Protein AF-A0A1D8GLX2-F1 (afdb_monomer)

Organism: NCBI:txid1424294

Solvent-accessible surface area (backbone atoms only — not comparable to full-atom values): 36152 Å² total; per-residue (Å²): 77,70,76,61,63,59,66,60,34,51,54,48,47,64,74,71,54,60,64,90,51,41,77,83,36,45,69,62,50,46,49,56,52,51,51,40,41,72,77,47,40,68,64,35,51,53,42,45,40,59,57,49,56,69,79,62,51,55,70,68,56,55,54,52,46,58,68,67,55,72,85,54,58,70,69,62,43,50,51,53,46,44,52,52,52,50,51,52,51,41,50,55,52,42,52,50,36,53,52,50,51,54,49,53,54,63,71,45,71,79,73,60,36,43,48,43,51,58,38,44,53,45,47,31,55,50,37,26,73,75,70,49,22,56,52,93,94,43,81,50,94,42,71,60,60,37,51,53,54,50,51,47,51,63,69,20,43,40,51,52,49,37,47,36,49,77,68,63,45,46,73,78,90,61,87,52,37,69,86,54,71,76,44,56,61,48,53,52,40,32,37,52,40,41,52,44,50,50,53,50,55,27,38,36,45,38,35,28,41,71,44,72,80,88,79,39,36,39,48,40,62,57,38,91,60,49,66,52,30,54,49,45,40,49,53,52,52,52,49,43,71,74,63,68,68,50,75,67,57,51,52,50,51,28,38,75,52,58,25,39,47,73,40,75,97,74,74,41,81,48,75,39,74,92,27,46,43,50,35,55,28,50,54,54,53,52,58,34,43,64,57,44,28,47,46,56,54,59,52,78,37,38,29,40,53,95,93,40,80,45,35,47,44,56,58,49,49,54,54,38,30,50,48,20,45,36,50,47,56,57,71,65,55,62,89,68,43,88,83,41,78,58,47,84,43,48,78,33,44,69,74,54,44,38,50,77,47,70,44,84,64,72,84,57,54,68,55,57,60,71,36,34,38,37,61,82,80,39,51,92,47,33,78,51,48,76,48,20,58,30,39,29,51,89,71,39,34,42,45,45,50,62,59,45,67,68,44,57,65,46,52,30,52,48,50,39,56,71,72,74,40,48,65,56,60,64,93,94,55,48,54,54,55,43,29,44,52,44,53,51,53,50,36,55,75,66,75,37,59,63,34,56,41,75,63,33,80,90,77,70,41,70,62,38,69,34,35,36,56,37,86,66,29,38,39,36,38,42,74,47,70,69,79,76,60,89,46,70,66,50,43,48,50,42,40,26,58,54,47,47,49,44,52,52,54,49,52,54,52,50,49,39,59,74,73,30,70,71,59,29,50,54,50,27,67,67,48,72,50,88,56,93,91,40,49,79,46,56,34,39,37,27,56,50,57,88,54,38,41,46,63,87,49,72,36,92,86,77,82,44,48,37,23,29,42,17,52,67,61,52,49,48,29,65,75,68,33,32,42,81,22,36,37,50,38,81,90,74,66,20,35,42,80,47,77,44,78,36,89,51,39,66,46,48,51,52,41,46,72,40,45,43,68,30,48,71,42,73,78,80,87,45,73,48,76,45,98,86,38,40,30,37,70,56,82,74,80,84,42,71,52,78,79,63,75,78,78,70,78,77,73,80,134

Sequence (653 aa):
MIAIEQELVKKFLKKLGKPKDYEINKEKILEILTNGYKDEGLNFHEVFLRSRAVLNLDIDIIDDLFKNLTFINNDDKKRIFMDFEFIKHCRRRYELYQNIQRKIIKNSRGKLYAEDLLLFFEFLNENFRRNGELFLNMPVTSWETGSSQKDHICDSFDVVIKMICELNIPFSQNVASRINKSCNEMYGVSGHQKSIAQFLDAMLVRLNVPTFNGKIWIIYHGLEYWTDLERYRDLNYNYQLQFDIGSHEAVQLMKNVELLEIYGDNEIAKFDFSKIYYYSAKETFYQSYKHLYPVYRDTDTAFQYNGKEYLINDLITIYEKLYAFTEKERGRNDEKDFTNNHSLIKQYGKKQLLRVIGINNNEMLPLLDLLSYDFDINRDKYYLIHCKPLLKKGPIFYIIPSHIQYLSREKVVDKILSNEVTVIFKENEKKGLVFEDSIEGFFRNQNTKFGRVQRNRKQNIPEIDGVFCLDDYVFLFEAKATIKPDSVVESYNYLRDTMLSAQSQLNERINIILNDEERRKYIEDVLKFEIKSKKIAAFILVNHHFFNGYKELKNEHFGVHYPIVDFLTLKNVIINKRALCWNYNALKECYYKTDLPINNGEDLWNYLLNQVECLKSTENPVFQILEDGIAFRIVKPFSFCRIHRDDEEGFSY

Nearest PDB structures (foldseek):
  7y65-assembly1_D  TM=2.195E-01  e=8.779E+00  Homo sapiens
  7xjl-assembly1_F  TM=1.763E-01  e=7.060E+00  Homo sapiens
  7v2c-assembly1_r  TM=1.408E-01  e=5.435E+00  Sus scrofa

Secondary structure (DSSP, 8-state):
-----HHHHHHHHHHH--GGGTTTTHHHHHHHHHHHHHHHHHHHHHHHHHTTGGGGS-HHHHHHHHHH--SS-HHHHHHHHHHHHHHHHHHHHHHHHHHHHHHHHHHTTT---HHHHHHHHHHHHHHHHHHS-SSTT---SSHHHHHHHHHHHHHTHHHHHHHHHHTTPPP--S---S--THHHHHHHHHHHHHHHHHHHHHHHTTSEEEEE-SS-EEEEESSTTHHHHHHHHHHHHHHHHHH-S-HHHHHHHHHHTTSEEEETTTTEEEE-GGGHHHHHHHHHHHHHHHTTHHHH-STT-EEEETTEEEEHHHHHHHHHHHHHHHHHHHHH--SSSTTTT--SSEEEEHHHHHHHTT---GGGTTHHHHTEEETTT-TT-GGGGGG-SEEEETTEEEE-HHHHHHS-HHHHHHHHHHHTSEEE-STT--HHHHHHHHHHHHHHHTT--EEEE--BTTTTBPPEEEEEEETTEEEEEEEE--PPP-SHHHHHHIIIIIIHHHHHHHHHHHHHHHH-HHHHHHHHHHHTS--TTSEEEEEEEESSSTTTT---SB-TTTSSB--EEEHHHHHHHHHHTEEEEEEEETTTTEEEEEEEE--SHHHHHHHHHTGGGGB---PPPEEEE-TTSEEEEE-PPP-BPP--GGGS-----

Structure (mmCIF, N/CA/C/O backbone):
data_AF-A0A1D8GLX2-F1
#
_entry.id   AF-A0A1D8GLX2-F1
#
loop_
_atom_site.group_PDB
_atom_site.id
_atom_site.type_symbol
_atom_site.label_atom_id
_atom_site.label_alt_id
_atom_site.label_comp_id
_atom_site.label_asym_id
_atom_site.label_entity_id
_atom_site.label_seq_id
_atom_site.pdbx_PDB_ins_code
_atom_site.Cartn_x
_atom_site.Cartn_y
_atom_site.Cartn_z
_atom_site.occupancy
_atom_site.B_iso_or_equiv
_atom_site.auth_seq_id
_atom_site.auth_comp_id
_atom_site.auth_asym_id
_atom_site.auth_atom_id
_atom_site.pdbx_PDB_model_num
ATOM 1 N N . MET A 1 1 ? 7.455 2.254 12.771 1.00 62.50 1 MET A N 1
ATOM 2 C CA . MET A 1 1 ? 6.963 3.533 12.226 1.00 62.50 1 MET A CA 1
ATOM 3 C C . MET A 1 1 ? 6.135 4.174 13.313 1.00 62.50 1 MET A C 1
ATOM 5 O O . MET A 1 1 ? 5.193 3.546 13.753 1.00 62.50 1 MET A O 1
ATOM 9 N N . ILE A 1 2 ? 6.503 5.352 13.799 1.00 70.56 2 ILE A N 1
ATOM 10 C CA . ILE A 1 2 ? 5.725 6.050 14.836 1.00 70.56 2 ILE A CA 1
ATOM 11 C C . ILE A 1 2 ? 5.013 7.210 14.145 1.00 70.56 2 ILE A C 1
ATOM 13 O O . ILE A 1 2 ? 5.587 7.806 13.238 1.00 70.56 2 ILE A O 1
ATOM 17 N N . ALA A 1 3 ? 3.789 7.556 14.522 1.00 72.31 3 ALA A N 1
ATOM 18 C CA . ALA A 1 3 ? 3.111 8.709 13.934 1.00 72.31 3 ALA A CA 1
ATOM 19 C C . ALA A 1 3 ? 3.670 10.028 14.524 1.00 72.31 3 ALA A C 1
ATOM 21 O O . ALA A 1 3 ? 3.926 10.101 15.720 1.00 72.31 3 ALA A O 1
ATOM 22 N N . ILE A 1 4 ? 3.911 11.055 13.697 1.00 77.50 4 ILE A N 1
ATOM 23 C CA . ILE A 1 4 ? 4.276 12.422 14.143 1.00 77.50 4 ILE A CA 1
ATOM 24 C C . ILE A 1 4 ? 3.400 13.418 13.422 1.00 77.50 4 ILE A C 1
ATOM 26 O O . ILE A 1 4 ? 3.308 13.336 12.206 1.00 77.50 4 ILE A O 1
ATOM 30 N N . GLU A 1 5 ? 2.856 14.395 14.140 1.00 78.31 5 GLU A N 1
ATOM 31 C CA . GLU A 1 5 ? 1.962 15.418 13.603 1.00 78.31 5 GLU A CA 1
ATOM 32 C C . GLU A 1 5 ? 2.513 16.149 12.366 1.00 78.31 5 GLU A C 1
ATOM 34 O O . GLU A 1 5 ? 3.641 16.652 12.333 1.00 78.31 5 GLU A O 1
ATOM 39 N N . GLN A 1 6 ? 1.667 16.279 11.342 1.00 79.38 6 GLN A N 1
ATOM 40 C CA . GLN A 1 6 ? 2.021 16.938 10.084 1.00 79.38 6 GLN A CA 1
ATOM 41 C C . GLN A 1 6 ? 2.358 18.424 10.261 1.00 79.38 6 GLN A C 1
ATOM 43 O O . GLN A 1 6 ? 3.230 18.953 9.567 1.00 79.38 6 GLN A O 1
ATOM 48 N N . GLU A 1 7 ? 1.692 19.103 11.192 1.00 84.56 7 GLU A N 1
ATOM 49 C CA . GLU A 1 7 ? 1.900 20.530 11.437 1.00 84.56 7 GLU A CA 1
ATOM 50 C C . GLU A 1 7 ? 3.301 20.835 11.978 1.00 84.56 7 GLU A C 1
ATOM 52 O O . GLU A 1 7 ? 3.880 21.858 11.609 1.00 84.56 7 GLU A O 1
ATOM 57 N N . LEU A 1 8 ? 3.900 19.933 12.763 1.00 86.56 8 LEU A N 1
ATOM 58 C CA . LEU A 1 8 ? 5.288 20.074 13.215 1.00 86.56 8 LEU A CA 1
ATOM 59 C C . LEU A 1 8 ? 6.258 20.040 12.028 1.00 86.56 8 LEU A C 1
ATOM 61 O O . LEU A 1 8 ? 7.091 20.935 11.874 1.00 86.56 8 LEU A O 1
ATOM 65 N N . VAL A 1 9 ? 6.082 19.071 11.125 1.00 87.19 9 VAL A N 1
ATOM 66 C CA . VAL A 1 9 ? 6.903 18.941 9.910 1.00 87.19 9 VAL A CA 1
ATOM 67 C C . VAL A 1 9 ? 6.731 20.153 8.986 1.00 87.19 9 VAL A C 1
ATOM 69 O O . VAL A 1 9 ? 7.720 20.696 8.491 1.00 87.19 9 VAL A O 1
ATOM 72 N N . LYS A 1 10 ? 5.497 20.633 8.776 1.00 88.25 10 LYS A N 1
ATOM 73 C CA . LYS A 1 10 ? 5.230 21.829 7.955 1.00 88.25 10 LYS A CA 1
ATOM 74 C C . LYS A 1 10 ? 5.864 23.087 8.549 1.00 88.25 10 LYS A C 1
ATOM 76 O O . LYS A 1 10 ? 6.494 23.852 7.818 1.00 88.25 10 LYS A O 1
ATOM 81 N N . LYS A 1 11 ? 5.717 23.306 9.863 1.00 90.25 11 LYS A N 1
ATOM 82 C CA . LYS A 1 11 ? 6.338 24.438 10.572 1.00 90.25 11 LYS A CA 1
ATOM 83 C C . LYS A 1 11 ? 7.856 24.402 10.428 1.00 90.25 11 LYS A C 1
ATOM 85 O O . LYS A 1 11 ? 8.454 25.436 10.135 1.00 90.25 11 LYS A O 1
ATOM 90 N N . PHE A 1 12 ? 8.459 23.224 10.574 1.00 92.56 12 PHE A N 1
ATOM 91 C CA . PHE A 1 12 ? 9.890 23.028 10.375 1.00 92.56 12 PHE A CA 1
ATOM 92 C C . PHE A 1 12 ? 10.334 23.372 8.943 1.00 92.56 12 PHE A C 1
ATOM 94 O O . PHE A 1 12 ? 11.191 24.235 8.763 1.00 92.56 12 PHE A O 1
ATOM 101 N N . LEU A 1 13 ? 9.709 22.783 7.918 1.00 90.62 13 LEU A N 1
ATOM 102 C CA . LEU A 1 13 ? 10.066 23.042 6.516 1.00 90.62 13 LEU A CA 1
ATOM 103 C C . LEU A 1 13 ? 9.891 24.517 6.130 1.00 90.62 13 LEU A C 1
ATOM 105 O O . LEU A 1 13 ? 10.702 25.066 5.384 1.00 90.62 13 LEU A O 1
ATOM 109 N N . LYS A 1 14 ? 8.870 25.191 6.675 1.00 91.12 14 LYS A N 1
ATOM 110 C CA . LYS A 1 14 ? 8.667 26.632 6.475 1.00 91.12 14 LYS A CA 1
ATOM 111 C C . LYS A 1 14 ? 9.809 27.464 7.066 1.00 91.12 14 LYS A C 1
ATOM 113 O O . LYS A 1 14 ? 10.210 28.441 6.440 1.00 91.12 14 LYS A O 1
ATOM 118 N N . LYS A 1 15 ? 10.323 27.092 8.245 1.00 89.75 15 LYS A N 1
ATOM 119 C CA . LYS A 1 15 ? 11.496 27.741 8.858 1.00 89.75 15 LYS A CA 1
ATOM 120 C C . LYS A 1 15 ? 12.766 27.486 8.041 1.00 89.75 15 LYS A C 1
ATOM 122 O O . LYS A 1 15 ? 13.551 28.409 7.854 1.00 89.75 15 LYS A O 1
ATOM 127 N N . LEU A 1 16 ? 12.945 26.258 7.549 1.00 89.38 16 LEU A N 1
ATOM 128 C CA . LEU A 1 16 ? 14.146 25.840 6.824 1.00 89.38 16 LEU A CA 1
ATOM 129 C C . LEU A 1 16 ? 14.248 26.451 5.413 1.00 89.38 16 LEU A C 1
ATOM 131 O O . LEU A 1 16 ? 15.343 26.746 4.948 1.00 89.38 16 LEU A O 1
ATOM 135 N N . GLY A 1 17 ? 13.120 26.678 4.734 1.00 87.62 17 GLY A N 1
ATOM 136 C CA . GLY A 1 17 ? 13.087 27.248 3.382 1.00 87.62 17 GLY A CA 1
ATOM 137 C C . GLY A 1 17 ? 13.168 26.199 2.265 1.00 87.62 17 GLY A C 1
ATOM 138 O O . GLY A 1 17 ? 12.973 25.002 2.496 1.00 87.62 17 GLY A O 1
ATOM 139 N N . LYS A 1 18 ? 13.403 26.645 1.021 1.00 86.75 18 LYS A N 1
ATOM 140 C CA . LYS A 1 18 ? 13.386 25.765 -0.162 1.00 86.75 18 LYS A CA 1
ATOM 141 C C . LYS A 1 18 ? 14.725 25.028 -0.327 1.00 86.75 18 LYS A C 1
ATOM 143 O O . LYS A 1 18 ? 15.760 25.670 -0.193 1.00 86.75 18 LYS A O 1
ATOM 148 N N . PRO A 1 19 ? 14.718 23.745 -0.743 1.00 83.81 19 PRO A N 1
ATOM 149 C CA . PRO A 1 19 ? 15.933 22.940 -0.919 1.00 83.81 19 PRO A CA 1
ATOM 150 C C . PRO A 1 19 ? 17.053 23.589 -1.738 1.00 83.81 19 PRO A C 1
ATOM 152 O O . PRO A 1 19 ? 18.211 23.555 -1.349 1.00 83.81 19 PRO A O 1
ATOM 155 N N . LYS A 1 20 ? 16.700 24.252 -2.842 1.00 82.81 20 LYS A N 1
ATOM 156 C CA . LYS A 1 20 ? 17.652 24.951 -3.721 1.00 82.81 20 LYS A CA 1
ATOM 157 C C . LYS A 1 20 ? 18.435 26.087 -3.044 1.00 82.81 20 LYS A C 1
ATOM 159 O O . LYS A 1 20 ? 19.448 26.519 -3.574 1.00 82.81 20 LYS A O 1
ATOM 164 N N . ASP A 1 21 ? 17.944 26.591 -1.912 1.00 81.94 21 ASP A N 1
ATOM 165 C CA . ASP A 1 21 ? 18.551 27.705 -1.188 1.00 81.94 21 ASP A CA 1
ATOM 166 C C . ASP A 1 21 ? 19.472 27.206 -0.053 1.00 81.94 21 ASP A C 1
ATOM 168 O O . ASP A 1 21 ? 20.077 28.031 0.634 1.00 81.94 21 ASP A O 1
ATOM 172 N N . TYR A 1 22 ? 19.571 25.883 0.169 1.00 82.25 22 TYR A N 1
ATOM 173 C CA . TYR A 1 22 ? 20.316 25.302 1.294 1.00 82.25 22 TYR A CA 1
ATOM 174 C C . TYR A 1 22 ? 21.829 25.477 1.150 1.00 82.25 22 TYR A C 1
ATOM 176 O O . TYR A 1 22 ? 22.483 25.865 2.114 1.00 82.25 22 TYR A O 1
ATOM 184 N N . GLU A 1 23 ? 22.364 25.260 -0.052 1.00 72.44 23 GLU A N 1
ATOM 185 C CA . GLU A 1 23 ? 23.794 25.418 -0.352 1.00 72.44 23 GLU A CA 1
ATOM 186 C C . GLU A 1 23 ? 24.222 26.893 -0.261 1.00 72.44 23 GLU A C 1
ATOM 188 O O . GLU A 1 23 ? 25.216 27.233 0.377 1.00 72.44 23 GLU A O 1
ATOM 193 N N . ILE A 1 24 ? 23.396 27.795 -0.803 1.00 79.06 24 ILE A N 1
ATOM 194 C CA . ILE A 1 24 ? 23.641 29.247 -0.808 1.00 79.06 24 ILE A CA 1
ATOM 195 C C . ILE A 1 24 ? 23.639 29.822 0.618 1.00 79.06 24 ILE A C 1
ATOM 197 O O . ILE A 1 24 ? 24.358 30.775 0.905 1.00 79.06 24 ILE A O 1
ATOM 201 N N . ASN A 1 25 ? 22.841 29.249 1.524 1.00 85.44 25 ASN A N 1
ATOM 202 C CA . ASN A 1 25 ? 22.662 29.743 2.891 1.00 85.44 25 ASN A CA 1
ATOM 203 C C . ASN A 1 25 ? 23.175 28.754 3.948 1.00 85.44 25 ASN A C 1
ATOM 205 O O . ASN A 1 25 ? 22.566 28.638 5.016 1.00 85.44 25 ASN A O 1
ATOM 209 N N . LYS A 1 26 ? 24.278 28.043 3.667 1.00 87.12 26 LYS A N 1
ATOM 210 C CA . LYS A 1 26 ? 24.817 26.972 4.525 1.00 87.12 26 LYS A CA 1
ATOM 211 C C . LYS A 1 26 ? 24.862 27.345 6.014 1.00 87.12 26 LYS A C 1
ATOM 213 O O . LYS A 1 26 ? 24.344 26.592 6.835 1.00 87.12 26 LYS A O 1
ATOM 218 N N . GLU A 1 27 ? 25.429 28.500 6.367 1.00 89.56 27 GLU A N 1
ATOM 219 C CA . GLU A 1 27 ? 25.569 28.940 7.769 1.00 89.56 27 GLU A CA 1
ATOM 220 C C . GLU A 1 27 ? 24.215 29.107 8.469 1.00 89.56 27 GLU A C 1
ATOM 222 O O . GLU A 1 27 ? 24.002 28.576 9.558 1.00 89.56 27 GLU A O 1
ATOM 227 N N . LYS A 1 28 ? 23.262 29.768 7.805 1.00 90.56 28 LYS A N 1
ATOM 228 C CA . LYS A 1 28 ? 21.904 29.969 8.323 1.00 90.56 28 LYS A CA 1
ATOM 229 C C . LYS A 1 28 ? 21.163 28.644 8.504 1.00 90.56 28 LYS A C 1
ATOM 231 O O . LYS A 1 28 ? 20.449 28.463 9.486 1.00 90.56 28 LYS A O 1
ATOM 236 N N . ILE A 1 29 ? 21.309 27.715 7.558 1.00 92.88 29 ILE A N 1
ATOM 237 C CA . ILE A 1 29 ? 20.715 26.376 7.666 1.00 92.88 29 ILE A CA 1
ATOM 238 C C . ILE A 1 29 ? 21.309 25.629 8.861 1.00 92.88 29 ILE A C 1
ATOM 240 O O . ILE A 1 29 ? 20.561 25.068 9.662 1.00 92.88 29 ILE A O 1
ATOM 244 N N . LEU A 1 30 ? 22.633 25.666 9.018 1.00 93.50 30 LEU A N 1
ATOM 245 C CA . LEU A 1 30 ? 23.333 25.033 10.132 1.00 93.50 30 LEU A CA 1
ATOM 246 C C . LEU A 1 30 ? 22.872 25.591 11.485 1.00 93.50 30 LEU A C 1
ATOM 248 O O . LEU A 1 30 ? 22.636 24.819 12.415 1.00 93.50 30 LEU A O 1
ATOM 252 N N . GLU A 1 31 ? 22.691 26.909 11.580 1.00 93.94 31 GLU A N 1
ATOM 253 C CA . GLU A 1 31 ? 22.167 27.587 12.767 1.00 93.94 31 GLU A CA 1
ATOM 254 C C . GLU A 1 31 ? 20.739 27.125 13.099 1.00 93.94 31 GLU A C 1
ATOM 256 O O . GLU A 1 31 ? 20.475 26.711 14.229 1.00 93.94 31 GLU A O 1
ATOM 261 N N . ILE A 1 32 ? 19.829 27.120 12.114 1.00 94.12 32 ILE A N 1
ATOM 262 C CA . ILE A 1 32 ? 18.439 26.664 12.293 1.00 94.12 32 ILE A CA 1
ATOM 263 C C . ILE A 1 32 ? 18.399 25.226 12.817 1.00 94.12 32 ILE A C 1
ATOM 265 O O . ILE A 1 32 ? 17.658 24.930 13.755 1.00 94.12 32 ILE A O 1
ATOM 269 N N . LEU A 1 33 ? 19.185 24.330 12.212 1.00 95.69 33 LEU A N 1
ATOM 270 C CA . LEU A 1 33 ? 19.219 22.923 12.599 1.00 95.69 33 LEU A CA 1
ATOM 271 C C . LEU A 1 33 ? 19.815 22.751 14.001 1.00 95.69 33 LEU A C 1
ATOM 273 O O . LEU A 1 33 ? 19.214 22.074 14.830 1.00 95.69 33 LEU A O 1
ATOM 277 N N . THR A 1 34 ? 20.949 23.395 14.291 1.00 95.69 34 THR A N 1
ATOM 278 C CA . THR A 1 34 ? 21.621 23.307 15.600 1.00 95.69 34 THR A CA 1
ATOM 279 C C . THR A 1 34 ? 20.717 23.813 16.724 1.00 95.69 34 THR A C 1
ATOM 281 O O . THR A 1 34 ? 20.600 23.150 17.754 1.00 95.69 34 THR A O 1
ATOM 284 N N . ASN A 1 35 ? 20.023 24.937 16.512 1.00 95.00 35 ASN A N 1
ATOM 285 C CA . ASN A 1 35 ? 19.063 25.474 17.477 1.00 95.00 35 ASN A CA 1
ATOM 286 C C . ASN A 1 35 ? 17.882 24.517 17.696 1.00 95.00 35 ASN A C 1
ATOM 288 O O . ASN A 1 35 ? 17.516 24.269 18.838 1.00 95.00 35 ASN A O 1
ATOM 292 N N . GLY A 1 36 ? 17.354 23.893 16.637 1.00 94.50 36 GLY A N 1
ATOM 293 C CA . GLY A 1 36 ? 16.301 22.880 16.773 1.00 94.50 36 GLY A CA 1
ATOM 294 C C . GLY A 1 36 ? 16.708 21.706 17.670 1.00 94.50 36 GLY A C 1
ATOM 295 O O . GLY A 1 36 ? 15.961 21.320 18.567 1.00 94.50 36 GLY A O 1
ATOM 296 N N . TYR A 1 37 ? 17.925 21.177 17.503 1.00 95.81 37 TYR A N 1
ATOM 297 C CA . TYR A 1 37 ? 18.441 20.142 18.406 1.00 95.81 37 TYR A CA 1
ATOM 298 C C . TYR A 1 37 ? 18.655 20.648 19.832 1.00 95.81 37 TYR A C 1
ATOM 300 O O . TYR A 1 37 ? 18.460 19.886 20.776 1.00 95.81 37 TYR A O 1
ATOM 308 N N . LYS A 1 38 ? 19.089 21.900 20.001 1.00 94.31 38 LYS A N 1
ATOM 309 C CA . LYS A 1 38 ? 19.319 22.498 21.320 1.00 94.31 38 LYS A CA 1
ATOM 310 C C . LYS A 1 38 ? 18.022 22.643 22.111 1.00 94.31 38 LYS A C 1
ATOM 312 O O . LYS A 1 38 ? 18.025 22.392 23.312 1.00 94.31 38 LYS A O 1
ATOM 317 N N . ASP A 1 39 ? 16.942 23.010 21.431 1.00 93.25 39 ASP A N 1
ATOM 318 C CA . ASP A 1 39 ? 15.653 23.292 22.058 1.00 93.25 39 ASP A CA 1
ATOM 319 C C . ASP A 1 39 ? 14.833 22.013 22.308 1.00 93.25 39 ASP A C 1
ATOM 321 O O . ASP A 1 39 ? 14.176 21.885 23.338 1.00 93.25 39 ASP A O 1
ATOM 325 N N . GLU A 1 40 ? 14.871 21.054 21.377 1.00 92.31 40 GLU A N 1
ATOM 326 C CA . GLU A 1 40 ? 13.930 19.923 21.339 1.00 92.31 40 GLU A CA 1
ATOM 327 C C . GLU A 1 40 ? 14.612 18.535 21.301 1.00 92.31 40 GLU A C 1
ATOM 329 O O . GLU A 1 40 ? 13.936 17.504 21.369 1.00 92.31 40 GLU A O 1
ATOM 334 N N . GLY A 1 41 ? 15.944 18.467 21.193 1.00 91.88 41 GLY A N 1
ATOM 335 C CA . GLY A 1 41 ? 16.712 17.219 21.260 1.00 91.88 41 GLY A CA 1
ATOM 336 C C . GLY A 1 41 ? 16.280 16.161 20.235 1.00 91.88 41 GLY A C 1
ATOM 337 O O . GLY A 1 41 ? 16.168 16.430 19.035 1.00 91.88 41 GLY A O 1
ATOM 338 N N . LEU A 1 42 ? 16.037 14.931 20.703 1.00 91.12 42 LEU A N 1
ATOM 339 C CA . LEU A 1 42 ? 15.595 13.826 19.843 1.00 91.12 42 LEU A CA 1
ATOM 340 C C . LEU A 1 42 ? 14.227 14.061 19.195 1.00 91.12 42 LEU A C 1
ATOM 342 O O . LEU A 1 42 ? 14.004 13.565 18.093 1.00 91.12 42 LEU A O 1
ATOM 346 N N . ASN A 1 43 ? 13.325 14.828 19.812 1.00 91.00 43 ASN A N 1
ATOM 347 C CA . ASN A 1 43 ? 12.031 15.120 19.189 1.00 91.00 43 ASN A CA 1
ATOM 348 C C . ASN A 1 43 ? 12.227 15.910 17.890 1.00 91.00 43 ASN A C 1
ATOM 350 O O . ASN A 1 43 ? 11.624 15.582 16.865 1.00 91.00 43 ASN A O 1
ATOM 354 N N . PHE A 1 44 ? 13.151 16.876 17.891 1.00 94.31 44 PHE A N 1
ATOM 355 C CA . PHE A 1 44 ? 13.535 17.574 16.669 1.00 94.31 44 PHE A CA 1
ATOM 356 C C . PHE A 1 44 ? 14.224 16.657 15.666 1.00 94.31 44 PHE A C 1
ATOM 358 O O . PHE A 1 44 ? 13.923 16.742 14.477 1.00 94.31 44 PHE A O 1
ATOM 365 N N . HIS A 1 45 ? 15.102 15.754 16.117 1.00 94.81 45 HIS A N 1
ATOM 366 C CA . HIS A 1 45 ? 15.734 14.774 15.231 1.00 94.81 45 HIS A CA 1
ATOM 367 C C . HIS A 1 45 ? 14.693 13.980 14.428 1.00 94.81 45 HIS A C 1
ATOM 369 O O . HIS A 1 45 ? 14.809 13.838 13.212 1.00 94.81 45 HIS A O 1
ATOM 375 N N . GLU A 1 46 ? 13.631 13.523 15.092 1.00 91.44 46 GLU A N 1
ATOM 376 C CA . GLU A 1 46 ? 12.537 12.792 14.455 1.00 91.44 46 GLU A CA 1
ATOM 377 C C . GLU A 1 46 ? 11.779 13.645 13.429 1.00 91.44 46 GLU A C 1
ATOM 379 O O . GLU A 1 46 ? 11.516 13.184 12.316 1.00 91.44 46 GLU A O 1
ATOM 384 N N . VAL A 1 47 ? 11.463 14.901 13.760 1.00 93.00 47 VAL A N 1
ATOM 385 C CA . VAL A 1 47 ? 10.837 15.844 12.817 1.00 93.00 47 VAL A CA 1
ATOM 386 C C . VAL A 1 47 ? 11.756 16.102 11.621 1.00 93.00 47 VAL A C 1
ATOM 388 O O . VAL A 1 47 ? 11.302 16.086 10.473 1.00 93.00 47 VAL A O 1
ATOM 391 N N . PHE A 1 48 ? 13.052 16.287 11.866 1.00 94.75 48 PHE A N 1
ATOM 392 C CA . PHE A 1 48 ? 14.053 16.546 10.841 1.00 94.75 48 PHE A CA 1
ATOM 393 C C . PHE A 1 48 ? 14.186 15.376 9.862 1.00 94.75 48 PHE A C 1
ATOM 395 O O . PHE A 1 48 ? 14.081 15.594 8.652 1.00 94.75 48 PHE A O 1
ATOM 402 N N . LEU A 1 49 ? 14.326 14.138 10.345 1.00 93.19 49 LEU A N 1
ATOM 403 C CA . LEU A 1 49 ? 14.372 12.954 9.480 1.00 93.19 49 LEU A CA 1
ATOM 404 C C . LEU A 1 49 ? 13.086 12.817 8.653 1.00 93.19 49 LEU A C 1
ATOM 406 O O . LEU A 1 49 ? 13.133 12.694 7.427 1.00 93.19 49 LEU A O 1
ATOM 410 N N . ARG A 1 50 ? 11.921 12.940 9.293 1.00 90.06 50 ARG A N 1
ATOM 411 C CA . ARG A 1 50 ? 10.616 12.732 8.642 1.00 90.06 50 ARG A CA 1
ATOM 412 C C . ARG A 1 50 ? 10.218 13.837 7.678 1.00 90.06 50 ARG A C 1
ATOM 414 O O . ARG A 1 50 ? 9.406 13.611 6.783 1.00 90.06 50 ARG A O 1
ATOM 421 N N . SER A 1 51 ? 10.799 15.023 7.831 1.00 90.12 51 SER A N 1
ATOM 422 C CA . SER A 1 51 ? 10.692 16.097 6.845 1.00 90.12 51 SER A CA 1
ATOM 423 C C . SER A 1 51 ? 11.413 15.774 5.533 1.00 90.12 51 SER A C 1
ATOM 425 O O . SER A 1 51 ? 11.172 16.437 4.526 1.00 90.12 51 SER A O 1
ATOM 427 N N . ARG A 1 52 ? 12.316 14.779 5.549 1.00 91.88 52 ARG A N 1
ATOM 428 C CA . ARG A 1 52 ? 13.228 14.414 4.455 1.00 91.88 52 ARG A CA 1
ATOM 429 C C . ARG A 1 52 ? 14.183 15.537 4.040 1.00 91.88 52 ARG A C 1
ATOM 431 O O . ARG A 1 52 ? 14.887 15.390 3.043 1.00 91.88 52 ARG A O 1
ATOM 438 N N . ALA A 1 53 ? 14.256 16.637 4.795 1.00 92.06 53 ALA A N 1
ATOM 439 C CA . ALA A 1 53 ? 15.136 17.761 4.490 1.00 92.06 53 ALA A CA 1
ATOM 440 C C . ALA A 1 53 ? 16.608 17.333 4.404 1.00 92.06 53 ALA A C 1
ATOM 442 O O . ALA A 1 53 ? 17.321 17.795 3.518 1.00 92.06 53 ALA A O 1
ATOM 443 N N . VAL A 1 54 ? 17.020 16.378 5.246 1.00 92.81 54 VAL A N 1
ATOM 444 C CA . VAL A 1 54 ? 18.371 15.793 5.265 1.00 92.81 54 VAL A CA 1
ATOM 445 C C . VAL A 1 54 ? 18.821 15.223 3.913 1.00 92.81 54 VAL A C 1
ATOM 447 O O . VAL A 1 54 ? 20.011 15.236 3.608 1.00 92.81 54 VAL A O 1
ATOM 450 N N . LEU A 1 55 ? 17.889 14.770 3.066 1.00 90.88 55 LEU A N 1
ATOM 451 C CA . LEU A 1 55 ? 18.212 14.241 1.736 1.00 90.88 55 LEU A CA 1
ATOM 452 C C . LEU A 1 55 ? 18.648 15.323 0.745 1.00 90.88 55 LEU A C 1
ATOM 454 O O . LEU A 1 55 ? 19.288 15.003 -0.250 1.00 90.88 55 LEU A O 1
ATOM 458 N N . ASN A 1 56 ? 18.303 16.582 1.019 1.00 90.19 56 ASN A N 1
ATOM 459 C CA . ASN A 1 56 ? 18.634 17.729 0.178 1.00 90.19 56 ASN A CA 1
ATOM 460 C C . ASN A 1 56 ? 19.811 18.552 0.723 1.00 90.19 56 ASN A C 1
ATOM 462 O O . ASN A 1 56 ? 20.129 19.590 0.156 1.00 90.19 56 ASN A O 1
ATOM 466 N N . LEU A 1 57 ? 20.411 18.145 1.845 1.00 91.31 57 LEU A N 1
ATOM 467 C CA . LEU A 1 57 ? 21.604 18.795 2.385 1.00 91.31 57 LEU A CA 1
ATOM 468 C C . LEU A 1 57 ? 22.858 18.187 1.765 1.00 91.31 57 LEU A C 1
ATOM 470 O O . LEU A 1 57 ? 22.886 16.990 1.485 1.00 91.31 57 LEU A O 1
ATOM 474 N N . ASP A 1 58 ? 23.924 18.962 1.620 1.00 88.81 58 ASP A N 1
ATOM 475 C CA . ASP A 1 58 ? 25.225 18.388 1.284 1.00 88.81 58 ASP A CA 1
ATOM 476 C C . ASP A 1 58 ? 25.786 17.578 2.453 1.00 88.81 58 ASP A C 1
ATOM 478 O O . ASP A 1 58 ? 25.488 17.845 3.622 1.00 88.81 58 ASP A O 1
ATOM 482 N N . ILE A 1 59 ? 26.615 16.581 2.134 1.00 90.00 59 ILE A N 1
ATOM 483 C CA . ILE A 1 59 ? 27.248 15.714 3.139 1.00 90.00 59 ILE A CA 1
ATOM 484 C C . ILE A 1 59 ? 28.041 16.550 4.154 1.00 90.00 59 ILE A C 1
ATOM 486 O O . ILE A 1 59 ? 27.937 16.303 5.353 1.00 90.00 59 ILE A O 1
ATOM 490 N N . ASP A 1 60 ? 28.728 17.598 3.696 1.00 90.62 60 ASP A N 1
ATOM 491 C CA . ASP A 1 60 ? 29.503 18.489 4.562 1.00 90.62 60 ASP A CA 1
ATOM 492 C C . ASP A 1 60 ? 28.623 19.241 5.573 1.00 90.62 60 ASP A C 1
ATOM 494 O O . ASP A 1 60 ? 29.039 19.471 6.705 1.00 90.62 60 ASP A O 1
ATOM 498 N N . ILE A 1 61 ? 27.384 19.598 5.204 1.00 91.88 61 ILE A N 1
ATOM 499 C CA . ILE A 1 61 ? 26.436 20.245 6.128 1.00 91.88 61 ILE A CA 1
ATOM 500 C C . ILE A 1 61 ? 26.009 19.263 7.222 1.00 91.88 61 ILE A C 1
ATOM 502 O O . ILE A 1 61 ? 25.875 19.654 8.379 1.00 91.88 61 ILE A O 1
ATOM 506 N N . ILE A 1 62 ? 25.810 17.988 6.876 1.00 93.56 62 ILE A N 1
ATOM 507 C CA . ILE A 1 62 ? 25.461 16.936 7.842 1.00 93.56 62 ILE A CA 1
ATOM 508 C C . ILE A 1 62 ? 26.622 16.709 8.822 1.00 93.56 62 ILE A C 1
ATOM 510 O O . ILE A 1 62 ? 26.396 16.610 10.030 1.00 93.56 62 ILE A O 1
ATOM 514 N N . ASP A 1 63 ? 27.856 16.676 8.317 1.00 93.75 63 ASP A N 1
ATOM 515 C CA . ASP A 1 63 ? 29.057 16.504 9.139 1.00 93.75 63 ASP A CA 1
ATOM 516 C C . ASP A 1 63 ? 29.273 17.688 10.088 1.00 93.75 63 ASP A C 1
ATOM 518 O O . ASP A 1 63 ? 29.544 17.493 11.276 1.00 93.75 63 ASP A O 1
ATOM 522 N N . ASP A 1 64 ? 29.111 18.917 9.595 1.00 94.00 64 ASP A N 1
ATOM 523 C CA . ASP A 1 64 ? 29.225 20.126 10.413 1.00 94.00 64 ASP A CA 1
ATOM 524 C C . ASP A 1 64 ? 28.096 20.221 11.447 1.00 94.00 64 ASP A C 1
ATOM 526 O O . ASP A 1 64 ? 28.342 20.582 12.600 1.00 94.00 64 ASP A O 1
ATOM 530 N N . LEU A 1 65 ? 26.874 19.819 11.081 1.00 94.81 65 LEU A N 1
ATOM 531 C CA . LEU A 1 65 ? 25.748 19.765 12.010 1.00 94.81 65 LEU A CA 1
ATOM 532 C C . LEU A 1 65 ? 26.078 18.828 13.166 1.00 94.81 65 LEU A C 1
ATOM 534 O O . LEU A 1 65 ? 25.965 19.232 14.317 1.00 94.81 65 LEU A O 1
ATOM 538 N N . PHE A 1 66 ? 26.535 17.608 12.872 1.00 94.06 66 PHE A N 1
ATOM 539 C CA . PHE A 1 66 ? 26.867 16.627 13.900 1.00 94.06 66 PHE A CA 1
ATOM 540 C C . PHE A 1 66 ? 27.970 17.111 14.854 1.00 94.06 66 PHE A C 1
ATOM 542 O O . PHE A 1 66 ? 27.852 16.932 16.071 1.00 94.06 66 PHE A O 1
ATOM 549 N N . LYS A 1 67 ? 29.015 17.771 14.332 1.00 93.44 67 LYS A N 1
ATOM 550 C CA . LYS A 1 67 ? 30.078 18.376 15.157 1.00 93.44 67 LYS A CA 1
ATOM 551 C C . LYS A 1 67 ? 29.519 19.412 16.136 1.00 93.44 67 LYS A C 1
ATOM 553 O O . LYS A 1 67 ? 29.966 19.450 17.281 1.00 93.44 67 LYS A O 1
ATOM 558 N N . ASN A 1 68 ? 28.519 20.190 15.719 1.00 93.50 68 ASN A N 1
ATOM 559 C CA . ASN A 1 68 ? 27.896 21.233 16.537 1.00 93.50 68 ASN A CA 1
ATOM 560 C C . ASN A 1 68 ? 26.951 20.695 17.628 1.00 93.50 68 ASN A C 1
ATOM 562 O O . ASN A 1 68 ? 26.595 21.437 18.543 1.00 93.50 68 ASN A O 1
ATOM 566 N N . LEU A 1 69 ? 26.579 19.408 17.600 1.00 92.69 69 LEU A N 1
ATOM 567 C CA . LEU A 1 69 ? 25.736 18.769 18.623 1.00 92.69 69 LEU A CA 1
ATOM 568 C C . LEU A 1 69 ? 26.554 18.357 19.861 1.00 92.69 69 LEU A C 1
ATOM 570 O O . LEU A 1 69 ? 26.580 17.192 20.267 1.00 92.69 69 LEU A O 1
ATOM 574 N N . THR A 1 70 ? 27.297 19.289 20.459 1.00 90.06 70 THR A N 1
ATOM 575 C CA . THR A 1 70 ? 28.113 19.039 21.666 1.00 90.06 70 THR A CA 1
ATOM 576 C C . THR A 1 70 ? 27.292 18.983 22.954 1.00 90.06 70 THR A C 1
ATOM 578 O O . THR A 1 70 ? 27.757 18.425 23.940 1.00 90.06 70 THR A O 1
ATOM 581 N N . PHE A 1 71 ? 26.072 19.520 22.934 1.00 91.06 71 PHE A N 1
ATOM 582 C CA . PHE A 1 71 ? 25.163 19.631 24.080 1.00 91.06 71 PHE A CA 1
ATOM 583 C C . PHE A 1 71 ? 24.199 18.440 24.243 1.00 91.06 71 PHE A C 1
ATOM 585 O O . PHE A 1 71 ? 23.511 18.353 25.256 1.00 91.06 71 PHE A O 1
ATOM 592 N N . ILE A 1 72 ? 24.117 17.539 23.258 1.00 92.00 72 ILE A N 1
ATOM 593 C CA . ILE A 1 72 ? 23.279 16.333 23.339 1.00 92.00 72 ILE A CA 1
ATOM 594 C C . ILE A 1 72 ? 23.996 15.280 24.191 1.00 92.00 72 ILE A C 1
ATOM 596 O O . ILE A 1 72 ? 25.211 15.110 24.071 1.00 92.00 72 ILE A O 1
ATOM 600 N N . ASN A 1 73 ? 23.248 14.557 25.031 1.00 91.75 73 ASN A N 1
ATOM 601 C CA . ASN A 1 73 ? 23.795 13.452 25.819 1.00 91.75 73 ASN A CA 1
ATOM 602 C C . ASN A 1 73 ? 24.405 12.351 24.919 1.00 91.75 73 ASN A C 1
ATOM 604 O O . ASN A 1 73 ? 24.105 12.246 23.730 1.00 91.75 73 ASN A O 1
ATOM 608 N N . ASN A 1 74 ? 25.282 11.522 25.486 1.00 88.81 74 ASN A N 1
ATOM 609 C CA . ASN A 1 74 ? 26.069 10.570 24.697 1.00 88.81 74 ASN A CA 1
ATOM 610 C C . ASN A 1 74 ? 25.224 9.505 23.976 1.00 88.81 74 ASN A C 1
ATOM 612 O O . ASN A 1 74 ? 25.555 9.152 22.843 1.00 88.81 74 ASN A O 1
ATOM 616 N N . ASP A 1 75 ? 24.152 9.011 24.596 1.00 89.75 75 ASP A N 1
ATOM 617 C CA . ASP A 1 75 ? 23.321 7.947 24.019 1.00 89.75 75 ASP A CA 1
ATOM 618 C C . ASP A 1 75 ? 22.510 8.460 22.823 1.00 89.75 75 ASP A C 1
ATOM 620 O O . ASP A 1 75 ? 22.542 7.871 21.736 1.00 89.75 75 ASP A O 1
ATOM 624 N N . ASP A 1 76 ? 21.874 9.621 22.972 1.00 91.56 76 ASP A N 1
ATOM 625 C CA . ASP A 1 76 ? 21.130 10.281 21.900 1.00 91.56 76 ASP A CA 1
ATOM 626 C C . ASP A 1 76 ? 22.067 10.718 20.774 1.00 91.56 76 ASP A C 1
ATOM 628 O O . ASP A 1 76 ? 21.763 10.541 19.592 1.00 91.56 76 ASP A O 1
ATOM 632 N N . LYS A 1 77 ? 23.253 11.229 21.124 1.00 91.94 77 LYS A N 1
ATOM 633 C CA . LYS A 1 77 ? 24.276 11.604 20.147 1.00 91.94 77 LYS A CA 1
ATOM 634 C C . LYS A 1 77 ? 24.756 10.396 19.346 1.00 91.94 77 LYS A C 1
ATOM 636 O O . LYS A 1 77 ? 24.929 10.513 18.134 1.00 91.94 77 LYS A O 1
ATOM 641 N N . LYS A 1 78 ? 24.926 9.231 19.982 1.00 91.75 78 LYS A N 1
ATOM 642 C CA . LYS A 1 78 ? 25.264 7.976 19.295 1.00 91.75 78 LYS A CA 1
ATOM 643 C C . LYS A 1 78 ? 24.158 7.567 18.326 1.00 91.75 78 LYS A C 1
ATOM 645 O O . LYS A 1 78 ? 24.464 7.191 17.200 1.00 91.75 78 LYS A O 1
ATOM 650 N N . ARG A 1 79 ? 22.887 7.672 18.718 1.00 91.38 79 ARG A N 1
ATOM 651 C CA . ARG A 1 79 ? 21.755 7.390 17.822 1.00 91.38 79 ARG A CA 1
ATOM 652 C C . ARG A 1 79 ? 21.743 8.320 16.604 1.00 91.38 79 ARG A C 1
ATOM 654 O O . ARG A 1 79 ? 21.726 7.832 15.480 1.00 91.38 79 ARG A O 1
ATOM 661 N N . ILE A 1 80 ? 21.832 9.632 16.823 1.00 94.81 80 ILE A N 1
ATOM 662 C CA . ILE A 1 80 ? 21.860 10.638 15.746 1.00 94.81 80 ILE A CA 1
ATOM 663 C C . ILE A 1 80 ? 23.040 10.391 14.798 1.00 94.81 80 ILE A C 1
ATOM 665 O O . ILE A 1 80 ? 22.888 10.467 13.579 1.00 94.81 80 ILE A O 1
ATOM 669 N N . PHE A 1 81 ? 24.211 10.061 15.351 1.00 94.50 81 PHE A N 1
ATOM 670 C CA . PHE A 1 81 ? 25.391 9.698 14.569 1.00 94.50 81 PHE A CA 1
ATOM 671 C C . PHE A 1 81 ? 25.116 8.508 13.649 1.00 94.50 81 PHE A C 1
ATOM 673 O O . PHE A 1 81 ? 25.359 8.591 12.448 1.00 94.50 81 PHE A O 1
ATOM 680 N N . MET A 1 82 ? 24.573 7.421 14.203 1.00 95.00 82 MET A N 1
ATOM 681 C CA . MET A 1 82 ? 24.245 6.213 13.444 1.00 95.00 82 MET A CA 1
ATOM 682 C C . MET A 1 82 ? 23.276 6.503 12.301 1.00 95.00 82 MET A C 1
ATOM 684 O O . MET A 1 82 ? 23.464 6.011 11.189 1.00 95.00 82 MET A O 1
ATOM 688 N N . ASP A 1 83 ? 22.282 7.346 12.559 1.00 95.19 83 ASP A N 1
ATOM 689 C CA . ASP A 1 83 ? 21.310 7.761 11.560 1.00 95.19 83 ASP A CA 1
ATOM 690 C C . ASP A 1 83 ? 21.968 8.560 10.422 1.00 95.19 83 ASP A C 1
ATOM 692 O O . ASP A 1 83 ? 21.769 8.257 9.243 1.00 95.19 83 ASP A O 1
ATOM 696 N N . PHE A 1 84 ? 22.808 9.545 10.746 1.00 95.94 84 PHE A N 1
ATOM 697 C CA . PHE A 1 84 ? 23.520 10.340 9.742 1.00 95.94 84 PHE A CA 1
ATOM 698 C C . PHE A 1 84 ? 24.540 9.530 8.941 1.00 95.94 84 PHE A C 1
ATOM 700 O O . PHE A 1 84 ? 24.596 9.667 7.718 1.00 95.94 84 PHE A O 1
ATOM 707 N N . GLU A 1 85 ? 25.317 8.660 9.584 1.00 95.94 85 GLU A N 1
ATOM 708 C CA . GLU A 1 85 ? 26.253 7.774 8.889 1.00 95.94 85 GLU A CA 1
ATOM 709 C C . GLU A 1 85 ? 25.528 6.819 7.938 1.00 95.94 85 GLU A C 1
ATOM 711 O O . GLU A 1 85 ? 25.955 6.642 6.793 1.00 95.94 85 GLU A O 1
ATOM 716 N N . PHE A 1 86 ? 24.387 6.264 8.356 1.00 96.44 86 PHE A N 1
ATOM 717 C CA . PHE A 1 86 ? 23.592 5.399 7.493 1.00 96.44 86 PHE A CA 1
ATOM 718 C C . PHE A 1 86 ? 23.005 6.152 6.292 1.00 96.44 86 PHE A C 1
ATOM 720 O O . PHE A 1 86 ? 23.036 5.645 5.167 1.00 96.44 86 PHE A O 1
ATOM 727 N N . ILE A 1 87 ? 22.525 7.387 6.490 1.00 95.94 87 ILE A N 1
ATOM 728 C CA . ILE A 1 87 ? 22.056 8.252 5.395 1.00 95.94 87 ILE A CA 1
ATOM 729 C C . ILE A 1 87 ? 23.189 8.524 4.403 1.00 95.94 87 ILE A C 1
ATOM 731 O O . ILE A 1 87 ? 22.991 8.381 3.194 1.00 95.94 87 ILE A O 1
ATOM 735 N N . LYS A 1 88 ? 24.382 8.886 4.890 1.00 95.12 88 LYS A N 1
ATOM 736 C CA . LYS A 1 88 ? 25.558 9.121 4.039 1.00 95.12 88 LYS A CA 1
ATOM 737 C C . LYS A 1 88 ? 25.939 7.868 3.254 1.00 95.12 88 LYS A C 1
ATOM 739 O O . LYS A 1 88 ? 26.200 7.963 2.055 1.00 95.12 88 LYS A O 1
ATOM 744 N N . HIS A 1 89 ? 25.932 6.702 3.903 1.00 95.44 89 HIS A N 1
ATOM 745 C CA . HIS A 1 89 ? 26.164 5.409 3.255 1.00 95.44 89 HIS A CA 1
ATOM 746 C C . HIS A 1 89 ? 25.170 5.168 2.115 1.00 95.44 89 HIS A C 1
ATOM 748 O O . HIS A 1 89 ? 25.582 4.997 0.967 1.00 95.44 89 HIS A O 1
ATOM 754 N N . CYS A 1 90 ? 23.868 5.252 2.401 1.00 95.44 90 CYS A N 1
ATOM 755 C CA . CYS A 1 90 ? 22.816 5.044 1.407 1.00 95.44 90 CYS A CA 1
ATOM 756 C C . CYS A 1 90 ? 22.937 6.019 0.230 1.00 95.44 90 CYS A C 1
ATOM 758 O O . CYS A 1 90 ? 22.854 5.602 -0.922 1.00 95.44 90 CYS A O 1
ATOM 760 N N . ARG A 1 91 ? 23.196 7.307 0.487 1.00 93.88 91 ARG A N 1
ATOM 761 C CA . ARG A 1 91 ? 23.352 8.314 -0.576 1.00 93.88 91 ARG A CA 1
ATOM 762 C C . ARG A 1 91 ? 24.531 8.020 -1.496 1.00 93.88 91 ARG A C 1
ATOM 764 O O . ARG A 1 91 ? 24.353 8.009 -2.710 1.00 93.88 91 ARG A O 1
ATOM 771 N N . ARG A 1 92 ? 25.699 7.689 -0.935 1.00 94.06 92 ARG A N 1
ATOM 772 C CA . ARG A 1 92 ? 26.890 7.318 -1.723 1.00 94.06 92 ARG A CA 1
ATOM 773 C C . ARG A 1 92 ? 26.626 6.101 -2.614 1.00 94.06 92 ARG A C 1
ATOM 775 O O . ARG A 1 92 ? 27.035 6.091 -3.773 1.00 94.06 92 ARG A O 1
ATOM 782 N N . ARG A 1 93 ? 25.924 5.084 -2.097 1.00 95.19 93 ARG A N 1
ATOM 783 C CA . ARG A 1 93 ? 25.530 3.897 -2.879 1.00 95.19 93 ARG A CA 1
ATOM 784 C C . ARG A 1 93 ? 24.521 4.248 -3.972 1.00 95.19 93 ARG A C 1
ATOM 786 O O . ARG A 1 93 ? 24.701 3.848 -5.117 1.00 95.19 93 ARG A O 1
ATOM 793 N N . TYR A 1 94 ? 23.513 5.056 -3.656 1.00 93.88 94 TYR A N 1
ATOM 794 C CA . TYR A 1 94 ? 22.518 5.509 -4.629 1.00 93.88 94 TYR A CA 1
ATOM 795 C C . TYR A 1 94 ? 23.159 6.283 -5.796 1.00 93.88 94 TYR A C 1
ATOM 797 O O . TYR A 1 94 ? 22.874 5.999 -6.960 1.00 93.88 94 TYR A O 1
ATOM 805 N N . GLU A 1 95 ? 24.069 7.216 -5.502 1.00 93.38 95 GLU A N 1
ATOM 806 C CA . GLU A 1 95 ? 24.817 7.991 -6.503 1.00 93.38 95 GLU A CA 1
ATOM 807 C C . GLU A 1 95 ? 25.743 7.111 -7.355 1.00 93.38 95 GLU A C 1
ATOM 809 O O . GLU A 1 95 ? 25.822 7.287 -8.575 1.00 93.38 95 GLU A O 1
ATOM 814 N N . LEU A 1 96 ? 26.412 6.124 -6.745 1.00 95.19 96 LEU A N 1
ATOM 815 C CA . LEU A 1 96 ? 27.216 5.134 -7.465 1.00 95.19 96 LEU A CA 1
ATOM 816 C C . LEU A 1 96 ? 26.378 4.418 -8.534 1.00 95.19 96 LEU A C 1
ATOM 818 O O . LEU A 1 96 ? 26.785 4.358 -9.696 1.00 95.19 96 LEU A O 1
ATOM 822 N N . TYR A 1 97 ? 25.196 3.926 -8.165 1.00 94.62 97 TYR A N 1
ATOM 823 C CA . TYR A 1 97 ? 24.306 3.213 -9.079 1.00 94.62 97 TYR A CA 1
ATOM 824 C C . TYR A 1 97 ? 23.771 4.102 -10.209 1.00 94.62 97 TYR A C 1
ATOM 826 O O . TYR A 1 97 ? 23.781 3.688 -11.371 1.00 94.62 97 TYR A O 1
ATOM 834 N N . GLN A 1 98 ? 23.430 5.362 -9.920 1.00 92.69 98 GLN A N 1
ATOM 835 C CA . GLN A 1 98 ? 23.085 6.335 -10.965 1.00 92.69 98 GLN A CA 1
ATOM 836 C C . GLN A 1 98 ? 24.235 6.559 -11.956 1.00 92.69 98 GLN A C 1
ATOM 838 O O . GLN A 1 98 ? 24.020 6.659 -13.168 1.00 92.69 98 GLN A O 1
ATOM 843 N N . ASN A 1 99 ? 25.471 6.634 -11.462 1.00 94.62 99 ASN A N 1
ATOM 844 C CA . ASN A 1 99 ? 26.642 6.818 -12.313 1.00 94.62 99 ASN A CA 1
ATOM 845 C C . ASN A 1 99 ? 26.914 5.590 -13.195 1.00 94.62 99 ASN A C 1
ATOM 847 O O . ASN A 1 99 ? 27.276 5.755 -14.364 1.00 94.62 99 ASN A O 1
ATOM 851 N N . ILE A 1 100 ? 26.682 4.376 -12.683 1.00 93.44 100 ILE A N 1
ATOM 852 C CA . ILE A 1 100 ? 26.768 3.140 -13.473 1.00 93.44 100 ILE A CA 1
ATOM 853 C C . ILE A 1 100 ? 25.718 3.147 -14.596 1.00 93.44 100 ILE A C 1
ATOM 855 O O . ILE A 1 100 ? 26.088 2.983 -15.759 1.00 93.44 100 ILE A O 1
ATOM 859 N N . GLN A 1 101 ? 24.448 3.448 -14.297 1.00 91.88 101 GLN A N 1
ATOM 860 C CA . GLN A 1 101 ? 23.378 3.550 -15.309 1.00 91.88 101 GLN A CA 1
ATOM 861 C C . GLN A 1 101 ? 23.729 4.550 -16.423 1.00 91.88 101 GLN A C 1
ATOM 863 O O . GLN A 1 101 ? 23.657 4.230 -17.614 1.00 91.88 101 GLN A O 1
ATOM 868 N N . ARG A 1 102 ? 24.187 5.757 -16.052 1.00 91.94 102 ARG A N 1
ATOM 869 C CA . ARG A 1 102 ? 24.629 6.786 -17.014 1.00 91.94 102 ARG A CA 1
ATOM 870 C C . ARG A 1 102 ? 25.777 6.291 -17.893 1.00 91.94 102 ARG A C 1
ATOM 872 O O . ARG A 1 102 ? 25.791 6.559 -19.097 1.00 91.94 102 ARG A O 1
ATOM 879 N N . LYS A 1 103 ? 26.736 5.560 -17.315 1.00 92.06 103 LYS A N 1
ATOM 880 C CA . LYS A 1 103 ? 27.869 4.980 -18.046 1.00 92.06 103 LYS A CA 1
ATOM 881 C C . LYS A 1 103 ? 27.409 3.911 -19.037 1.00 92.06 103 LYS A C 1
ATOM 883 O O . LYS A 1 103 ? 27.863 3.940 -20.180 1.00 92.06 103 LYS A O 1
ATOM 888 N N . ILE A 1 104 ? 26.494 3.022 -18.644 1.00 88.94 104 ILE A N 1
ATOM 889 C CA . ILE A 1 104 ? 25.928 1.991 -19.530 1.00 88.94 104 ILE A CA 1
ATOM 890 C C . ILE A 1 104 ? 25.238 2.646 -20.733 1.00 88.94 104 ILE A C 1
ATOM 892 O O . ILE A 1 104 ? 25.537 2.299 -21.876 1.00 88.94 104 ILE A O 1
ATOM 896 N N . ILE A 1 105 ? 24.394 3.658 -20.505 1.00 87.44 105 ILE A N 1
ATOM 897 C CA . ILE A 1 105 ? 23.702 4.373 -21.591 1.00 87.44 105 ILE A CA 1
ATOM 898 C C . ILE A 1 105 ? 24.692 5.077 -22.513 1.00 87.44 105 ILE A C 1
ATOM 900 O O . ILE A 1 105 ? 24.610 4.914 -23.731 1.00 87.44 105 ILE A O 1
ATOM 904 N N . LYS A 1 106 ? 25.680 5.788 -21.962 1.00 87.06 106 LYS A N 1
ATOM 905 C CA . LYS A 1 106 ? 26.729 6.435 -22.763 1.00 87.06 106 LYS A CA 1
ATOM 906 C C . LYS A 1 106 ? 27.498 5.418 -23.618 1.00 87.06 106 LYS A C 1
ATOM 908 O O . LYS A 1 106 ? 27.761 5.671 -24.793 1.00 87.06 106 LYS A O 1
ATOM 913 N N . ASN A 1 107 ? 27.810 4.251 -23.056 1.00 87.38 107 ASN A N 1
ATOM 914 C CA . ASN A 1 107 ? 28.532 3.179 -23.744 1.00 87.38 107 ASN A CA 1
ATOM 915 C C . ASN A 1 107 ? 27.681 2.440 -24.784 1.00 87.38 107 ASN A C 1
ATOM 917 O O . ASN A 1 107 ? 28.237 1.906 -25.743 1.00 87.38 107 ASN A O 1
ATOM 921 N N . SER A 1 108 ? 26.352 2.455 -24.649 1.00 82.38 108 SER A N 1
ATOM 922 C CA . SER A 1 108 ? 25.431 1.860 -25.626 1.00 82.38 108 SER A CA 1
ATOM 923 C C . SER A 1 108 ? 25.423 2.586 -26.980 1.00 82.38 108 SER A C 1
ATOM 925 O O . SER A 1 108 ? 24.896 2.054 -27.955 1.00 82.38 108 SER A O 1
ATOM 927 N N . ARG A 1 109 ? 26.019 3.791 -27.069 1.00 76.44 109 ARG A N 1
ATOM 928 C CA . ARG A 1 109 ? 26.105 4.619 -28.291 1.00 76.44 109 ARG A CA 1
ATOM 929 C C . ARG A 1 109 ? 24.748 4.818 -28.989 1.00 76.44 109 ARG A C 1
ATOM 931 O O . ARG A 1 109 ? 24.684 4.809 -30.214 1.00 76.44 109 ARG A O 1
ATOM 938 N N . GLY A 1 110 ? 23.668 4.955 -28.216 1.00 70.50 110 GLY A N 1
ATOM 939 C CA . GLY A 1 110 ? 22.315 5.158 -28.749 1.00 70.50 110 GLY A CA 1
ATOM 940 C C . GLY A 1 110 ? 21.658 3.904 -29.336 1.00 70.50 110 GLY A C 1
ATOM 941 O O . GLY A 1 110 ? 20.666 4.023 -30.043 1.00 70.50 110 GLY A O 1
ATOM 942 N N . LYS A 1 111 ? 22.201 2.710 -29.059 1.00 81.62 111 LYS A N 1
ATOM 943 C CA . LYS A 1 111 ? 21.620 1.420 -29.475 1.00 81.62 111 LYS A CA 1
ATOM 944 C C . LYS A 1 111 ? 20.679 0.801 -28.439 1.00 81.62 111 LYS A C 1
ATOM 946 O O . LYS A 1 111 ? 20.215 -0.311 -28.657 1.00 81.62 111 LYS A O 1
ATOM 951 N N . LEU A 1 112 ? 20.471 1.469 -27.306 1.00 88.50 112 LEU A N 1
ATOM 952 C CA . LEU A 1 112 ? 19.539 1.043 -26.268 1.00 88.50 112 LEU A CA 1
ATOM 953 C C . LEU A 1 112 ? 18.240 1.836 -26.412 1.00 88.50 112 LEU A C 1
ATOM 955 O O . LEU A 1 112 ? 18.263 3.066 -26.328 1.00 88.50 112 LEU A O 1
ATOM 959 N N . TYR A 1 113 ? 17.133 1.125 -26.588 1.00 91.94 113 TYR A N 1
ATOM 960 C CA . TYR A 1 113 ? 15.796 1.700 -26.662 1.00 91.94 113 TYR A CA 1
ATOM 961 C C . TYR A 1 113 ? 14.979 1.358 -25.417 1.00 91.94 113 TYR A C 1
ATOM 963 O O . TYR A 1 113 ? 15.259 0.387 -24.711 1.00 91.94 113 TYR A O 1
ATOM 971 N N . ALA A 1 114 ? 13.942 2.147 -25.142 1.00 93.00 114 ALA A N 1
ATOM 972 C CA . ALA A 1 114 ? 13.035 1.886 -24.031 1.00 93.00 114 ALA A CA 1
ATOM 973 C C . ALA A 1 114 ? 12.389 0.496 -24.163 1.00 93.00 114 ALA A C 1
ATOM 975 O O . ALA A 1 114 ? 12.294 -0.231 -23.176 1.00 93.00 114 ALA A O 1
ATOM 976 N N . GLU A 1 115 ? 12.031 0.081 -25.383 1.00 92.62 115 GLU A N 1
ATOM 977 C CA . GLU A 1 115 ? 11.458 -1.240 -25.642 1.00 92.62 115 GLU A CA 1
ATOM 978 C C . GLU A 1 115 ? 12.402 -2.393 -25.272 1.00 92.62 115 GLU A C 1
ATOM 980 O O . GLU A 1 115 ? 11.912 -3.442 -24.859 1.00 92.62 115 GLU A O 1
ATOM 985 N N . ASP A 1 116 ? 13.727 -2.203 -25.339 1.00 91.94 116 ASP A N 1
ATOM 986 C CA . ASP A 1 116 ? 14.694 -3.219 -24.899 1.00 91.94 116 ASP A CA 1
ATOM 987 C C . ASP A 1 116 ? 14.564 -3.478 -23.395 1.00 91.94 116 ASP A C 1
ATOM 989 O O . ASP A 1 116 ? 14.562 -4.624 -22.953 1.00 91.94 116 ASP A O 1
ATOM 993 N N . LEU A 1 117 ? 14.411 -2.412 -22.601 1.00 93.00 117 LEU A N 1
ATOM 994 C CA . LEU A 1 117 ? 14.249 -2.509 -21.151 1.00 93.00 117 LEU A CA 1
ATOM 995 C C . LEU A 1 117 ? 12.905 -3.142 -20.786 1.00 93.00 117 LEU A C 1
ATOM 997 O O . LEU A 1 117 ? 12.864 -3.999 -19.906 1.00 93.00 117 LEU A O 1
ATOM 1001 N N . LEU A 1 118 ? 11.821 -2.757 -21.467 1.00 94.00 118 LEU A N 1
ATOM 1002 C CA . LEU A 1 118 ? 10.488 -3.329 -21.245 1.00 94.00 118 LEU A CA 1
ATOM 1003 C C . LEU A 1 118 ? 10.442 -4.820 -21.614 1.00 94.00 118 LEU A C 1
ATOM 1005 O O . LEU A 1 118 ? 9.883 -5.624 -20.872 1.00 94.00 118 LEU A O 1
ATOM 1009 N N . LEU A 1 119 ? 11.066 -5.201 -22.732 1.00 91.44 119 LEU A N 1
ATOM 1010 C CA . LEU A 1 119 ? 11.185 -6.599 -23.145 1.00 91.44 119 LEU A CA 1
ATOM 1011 C C . LEU A 1 119 ? 12.031 -7.400 -22.152 1.00 91.44 119 LEU A C 1
ATOM 1013 O O . LEU A 1 119 ? 11.685 -8.534 -21.826 1.00 91.44 119 LEU A O 1
ATOM 1017 N N . PHE A 1 120 ? 13.126 -6.816 -21.659 1.00 91.25 120 PHE A N 1
ATOM 1018 C CA . PHE A 1 120 ? 14.005 -7.487 -20.709 1.00 91.25 120 PHE A CA 1
ATOM 1019 C C . PHE A 1 120 ? 13.313 -7.757 -19.364 1.00 91.25 120 PHE A C 1
ATOM 1021 O O . PHE A 1 120 ? 13.525 -8.816 -18.785 1.00 91.25 120 PHE A O 1
ATOM 1028 N N . PHE A 1 121 ? 12.430 -6.866 -18.897 1.00 92.12 121 PHE A N 1
ATOM 1029 C CA . PHE A 1 121 ? 11.595 -7.130 -17.716 1.00 92.12 121 PHE A CA 1
ATOM 1030 C C . PHE A 1 121 ? 10.742 -8.388 -17.877 1.00 92.12 121 PHE A C 1
ATOM 1032 O O . PHE A 1 121 ? 10.720 -9.250 -16.998 1.00 92.12 121 PHE A O 1
ATOM 1039 N N . GLU A 1 122 ? 10.042 -8.500 -19.007 1.00 90.00 122 GLU A N 1
ATOM 1040 C CA . GLU A 1 122 ? 9.198 -9.664 -19.268 1.00 90.00 122 GLU A CA 1
ATOM 1041 C C . GLU A 1 122 ? 10.045 -10.931 -19.433 1.00 90.00 122 GLU A C 1
ATOM 1043 O O . GLU A 1 122 ? 9.676 -11.988 -18.931 1.00 90.00 122 GLU A O 1
ATOM 1048 N N . PHE A 1 123 ? 11.223 -10.812 -20.052 1.00 88.62 123 PHE A N 1
ATOM 1049 C CA . PHE A 1 123 ? 12.188 -11.902 -20.154 1.00 88.62 123 PHE A CA 1
ATOM 1050 C C . PHE A 1 123 ? 12.635 -12.431 -18.787 1.00 88.62 123 PHE A C 1
ATOM 1052 O O . PHE A 1 123 ? 12.620 -13.642 -18.596 1.00 88.62 123 PHE A O 1
ATOM 1059 N N . LEU A 1 124 ? 12.996 -11.561 -17.836 1.00 87.31 124 LEU A N 1
ATOM 1060 C CA . LEU A 1 124 ? 13.414 -11.978 -16.487 1.00 87.31 124 LEU A CA 1
ATOM 1061 C C . LEU A 1 124 ? 12.311 -12.775 -15.776 1.00 87.31 124 LEU A C 1
ATOM 1063 O O . LEU A 1 124 ? 12.566 -13.824 -15.186 1.00 87.31 124 LEU A O 1
ATOM 1067 N N . ASN A 1 125 ? 11.069 -12.299 -15.869 1.00 87.00 125 ASN A N 1
ATOM 1068 C CA . ASN A 1 125 ? 9.920 -12.958 -15.254 1.00 87.00 125 ASN A CA 1
ATOM 1069 C C . ASN A 1 125 ? 9.592 -14.304 -15.914 1.00 87.00 125 ASN A C 1
ATOM 1071 O O . ASN A 1 125 ? 9.251 -15.268 -15.227 1.00 87.00 125 ASN A O 1
ATOM 1075 N N . GLU A 1 126 ? 9.705 -14.382 -17.238 1.00 82.94 126 GLU A N 1
ATOM 1076 C CA . GLU A 1 126 ? 9.454 -15.616 -17.976 1.00 82.94 126 GLU A CA 1
ATOM 1077 C C . GLU A 1 126 ? 10.582 -16.641 -17.780 1.00 82.94 126 GLU A C 1
ATOM 1079 O O . GLU A 1 126 ? 10.310 -17.836 -17.650 1.00 82.94 126 GLU A O 1
ATOM 1084 N N . ASN A 1 127 ? 11.835 -16.184 -17.679 1.00 81.38 127 ASN A N 1
ATOM 1085 C CA . ASN A 1 127 ? 12.979 -17.024 -17.325 1.00 81.38 127 ASN A CA 1
ATOM 1086 C C . ASN A 1 127 ? 12.788 -17.636 -15.931 1.00 81.38 127 ASN A C 1
ATOM 1088 O O . ASN A 1 127 ? 12.971 -18.841 -15.764 1.00 81.38 127 ASN A O 1
ATOM 1092 N N . PHE A 1 128 ? 12.321 -16.841 -14.963 1.00 83.06 128 PHE A N 1
ATOM 1093 C CA . PHE A 1 128 ? 12.031 -17.335 -13.619 1.00 83.06 128 PHE A CA 1
ATOM 1094 C C . PHE A 1 128 ? 10.940 -18.400 -13.627 1.00 83.06 128 PHE A C 1
ATOM 1096 O O . PHE A 1 128 ? 11.094 -19.461 -13.030 1.00 83.06 128 PHE A O 1
ATOM 1103 N N . ARG A 1 129 ? 9.844 -18.143 -14.345 1.00 78.69 129 ARG A N 1
ATOM 1104 C CA . ARG A 1 129 ? 8.716 -19.072 -14.435 1.00 78.69 129 ARG A CA 1
ATOM 1105 C C . ARG A 1 129 ? 9.122 -20.428 -15.021 1.00 78.69 129 ARG A C 1
ATOM 1107 O O . ARG A 1 129 ? 8.620 -21.449 -14.564 1.00 78.69 129 ARG A O 1
ATOM 1114 N N . ARG A 1 130 ? 9.976 -20.436 -16.050 1.00 77.12 130 ARG A N 1
ATOM 1115 C CA . ARG A 1 130 ? 10.369 -21.659 -16.773 1.00 77.12 130 ARG A CA 1
ATOM 1116 C C . ARG A 1 130 ? 11.528 -22.397 -16.121 1.00 77.12 130 ARG A C 1
ATOM 1118 O O . ARG A 1 130 ? 11.476 -23.611 -15.980 1.00 77.12 130 ARG A O 1
ATOM 1125 N N . ASN A 1 131 ? 12.570 -21.655 -15.768 1.00 74.31 131 ASN A N 1
ATOM 1126 C CA . ASN A 1 131 ? 13.861 -22.215 -15.380 1.00 74.31 131 ASN A CA 1
ATOM 1127 C C . ASN A 1 131 ? 14.107 -22.106 -13.873 1.00 74.31 131 ASN A C 1
ATOM 1129 O O . ASN A 1 131 ? 15.097 -22.631 -13.378 1.00 74.31 131 ASN A O 1
ATOM 1133 N N . GLY A 1 132 ? 13.243 -21.398 -13.139 1.00 72.31 132 GLY A N 1
ATOM 1134 C CA . GLY A 1 132 ? 13.511 -21.037 -11.752 1.00 72.31 132 GLY A CA 1
ATOM 1135 C C . GLY A 1 132 ? 14.667 -20.045 -11.614 1.00 72.31 132 GLY A C 1
ATOM 1136 O O . GLY A 1 132 ? 15.173 -19.884 -10.516 1.00 72.31 132 GLY A O 1
ATOM 1137 N N . GLU A 1 133 ? 15.098 -19.381 -12.694 1.00 72.88 133 GLU A N 1
ATOM 1138 C CA . GLU A 1 133 ? 16.237 -18.454 -12.711 1.00 72.88 133 GLU A CA 1
ATOM 1139 C C . GLU A 1 133 ? 15.778 -17.037 -13.066 1.00 72.88 133 GLU A C 1
ATOM 1141 O O . GLU A 1 133 ? 15.146 -16.830 -14.098 1.00 72.88 133 GLU A O 1
ATOM 1146 N N . LEU A 1 134 ? 16.116 -16.032 -12.257 1.00 69.44 134 LEU A N 1
ATOM 1147 C CA . LEU A 1 134 ? 15.774 -14.637 -12.574 1.00 69.44 134 LEU A CA 1
ATOM 1148 C C . LEU A 1 134 ? 16.816 -13.986 -13.469 1.00 69.44 134 LEU A C 1
ATOM 1150 O O . LEU A 1 134 ? 16.490 -13.535 -14.562 1.00 69.44 134 LEU A O 1
ATOM 1154 N N . PHE A 1 135 ? 18.073 -13.976 -13.037 1.00 67.25 135 PHE A N 1
ATOM 1155 C CA . PHE A 1 135 ? 19.178 -13.436 -13.821 1.00 67.25 135 PHE A CA 1
ATOM 1156 C C . PHE A 1 135 ? 19.906 -14.547 -14.576 1.00 67.25 135 PHE A C 1
ATOM 1158 O O . PHE A 1 135 ? 20.009 -15.678 -14.103 1.00 67.25 135 PHE A O 1
ATOM 1165 N N . LEU A 1 136 ? 20.448 -14.205 -15.748 1.00 59.25 136 LEU A N 1
ATOM 1166 C CA . LEU A 1 136 ? 21.242 -15.132 -16.554 1.00 59.25 136 LEU A CA 1
ATOM 1167 C C . LEU A 1 136 ? 22.406 -15.695 -15.718 1.00 59.25 136 LEU A C 1
ATOM 1169 O O . LEU A 1 136 ? 23.267 -14.931 -15.280 1.00 59.25 136 LEU A O 1
ATOM 1173 N N . ASN A 1 137 ? 22.461 -17.024 -15.569 1.00 56.25 137 ASN A N 1
ATOM 1174 C CA . ASN A 1 137 ? 23.502 -17.771 -14.845 1.00 56.25 137 ASN A CA 1
ATOM 1175 C C . ASN A 1 137 ? 23.507 -17.604 -13.312 1.00 56.25 137 ASN A C 1
ATOM 1177 O O . ASN A 1 137 ? 24.547 -17.810 -12.684 1.00 56.25 137 ASN A O 1
ATOM 1181 N N . MET A 1 138 ? 22.379 -17.240 -12.699 1.00 60.31 138 MET A N 1
ATOM 1182 C CA . MET A 1 138 ? 22.221 -17.271 -11.242 1.00 60.31 138 MET A CA 1
ATOM 1183 C C . MET A 1 138 ? 21.161 -18.311 -10.863 1.00 60.31 138 MET A C 1
ATOM 1185 O O . MET A 1 138 ? 19.975 -17.970 -10.842 1.00 60.31 138 MET A O 1
ATOM 1189 N N . PRO A 1 139 ? 21.555 -19.568 -10.573 1.00 57.50 139 PRO A N 1
ATOM 1190 C CA . PRO A 1 139 ? 20.608 -20.564 -10.100 1.00 57.50 139 PRO A CA 1
ATOM 1191 C C . PRO A 1 139 ? 20.004 -20.088 -8.781 1.00 57.50 139 PRO A C 1
ATOM 1193 O O . PRO A 1 139 ? 20.718 -19.681 -7.858 1.00 57.50 139 PRO A O 1
ATOM 1196 N N . VAL A 1 140 ? 18.680 -20.123 -8.694 1.00 59.94 140 VAL A N 1
ATOM 1197 C CA . VAL A 1 140 ? 17.984 -19.806 -7.453 1.00 59.94 140 VAL A CA 1
ATOM 1198 C C . VAL A 1 140 ? 18.051 -21.033 -6.547 1.00 59.94 140 VAL A C 1
ATOM 1200 O O . VAL A 1 140 ? 17.774 -22.155 -6.961 1.00 59.94 140 VAL A O 1
ATOM 1203 N N . THR A 1 141 ? 18.430 -20.819 -5.290 1.00 60.81 141 THR A N 1
ATOM 1204 C CA . THR A 1 141 ? 18.636 -21.891 -4.307 1.00 60.81 141 THR A CA 1
ATOM 1205 C C . THR A 1 141 ? 17.335 -22.515 -3.792 1.00 60.81 141 THR A C 1
ATOM 1207 O O . THR A 1 141 ? 17.365 -23.641 -3.306 1.00 60.81 141 THR A O 1
ATOM 1210 N N . SER A 1 142 ? 16.204 -21.800 -3.874 1.00 69.00 142 SER A N 1
ATOM 1211 C CA . SER A 1 142 ? 14.862 -22.297 -3.533 1.00 69.00 142 SER A CA 1
ATOM 1212 C C . SER A 1 142 ? 13.759 -21.471 -4.212 1.00 69.00 142 SER A C 1
ATOM 1214 O O . SER A 1 142 ? 13.967 -20.297 -4.531 1.00 69.00 142 SER A O 1
ATOM 1216 N N . TRP A 1 143 ? 12.566 -22.043 -4.397 1.00 70.31 143 TRP A N 1
ATOM 1217 C CA . TRP A 1 143 ? 11.427 -21.336 -5.002 1.00 70.31 143 TRP A CA 1
ATOM 1218 C C . TRP A 1 143 ? 11.050 -20.056 -4.239 1.00 70.31 143 TRP A C 1
ATOM 1220 O O . TRP A 1 143 ? 10.752 -19.034 -4.850 1.00 70.31 143 TRP A O 1
ATOM 1230 N N . GLU A 1 144 ? 11.130 -20.078 -2.910 1.00 68.44 144 GLU A N 1
ATOM 1231 C CA . GLU A 1 144 ? 10.813 -18.951 -2.026 1.00 68.44 144 GLU A CA 1
ATOM 1232 C C . GLU A 1 144 ? 11.764 -17.775 -2.254 1.00 68.44 144 GLU A C 1
ATOM 1234 O O . GLU A 1 144 ? 11.332 -16.628 -2.382 1.00 68.44 144 GLU A O 1
ATOM 1239 N N . THR A 1 145 ? 13.064 -18.073 -2.344 1.00 68.56 145 THR A N 1
ATOM 1240 C CA . THR A 1 145 ? 14.104 -17.073 -2.622 1.00 68.56 145 THR A CA 1
ATOM 1241 C C . THR A 1 145 ? 13.888 -16.467 -4.005 1.00 68.56 145 THR A C 1
ATOM 1243 O O . THR A 1 145 ? 13.981 -15.254 -4.182 1.00 68.56 145 THR A O 1
ATOM 1246 N N . GLY A 1 146 ? 13.531 -17.305 -4.977 1.00 74.81 146 GLY A N 1
ATOM 1247 C CA . GLY A 1 146 ? 13.195 -16.878 -6.328 1.00 74.81 146 GLY A CA 1
ATOM 1248 C C . GLY A 1 146 ? 11.965 -15.984 -6.382 1.00 74.81 146 GLY A C 1
ATOM 1249 O O . GLY A 1 146 ? 12.005 -14.921 -6.990 1.00 74.81 146 GLY A O 1
ATOM 1250 N N . SER A 1 147 ? 10.889 -16.360 -5.691 1.00 75.50 147 SER A N 1
ATOM 1251 C CA . SER A 1 147 ? 9.668 -15.554 -5.627 1.00 75.50 147 SER A CA 1
ATOM 1252 C C . SER A 1 147 ? 9.948 -14.173 -5.037 1.00 75.50 147 SER A C 1
ATOM 1254 O O . SER A 1 147 ? 9.554 -13.170 -5.623 1.00 75.50 147 SER A O 1
ATOM 1256 N N . SER A 1 148 ? 10.707 -14.103 -3.940 1.00 75.88 148 SER A N 1
ATOM 1257 C CA . SER A 1 148 ? 11.085 -12.827 -3.323 1.00 75.88 148 SER A CA 1
ATOM 1258 C C . SER A 1 148 ? 11.917 -11.945 -4.264 1.00 75.88 148 SER A C 1
ATOM 1260 O O . SER A 1 148 ? 11.669 -10.745 -4.383 1.00 75.88 148 SER A O 1
ATOM 1262 N N . GLN A 1 149 ? 12.875 -12.529 -4.989 1.00 78.12 149 GLN A N 1
ATOM 1263 C CA . GLN A 1 149 ? 13.664 -11.794 -5.978 1.00 78.12 149 GLN A CA 1
ATOM 1264 C C . GLN A 1 149 ? 12.807 -11.314 -7.163 1.00 78.12 149 GLN A C 1
ATOM 1266 O O . GLN A 1 149 ? 13.013 -10.204 -7.653 1.00 78.12 149 GLN A O 1
ATOM 1271 N N . LYS A 1 150 ? 11.833 -12.115 -7.615 1.00 84.25 150 LYS A N 1
ATOM 1272 C CA . LYS A 1 150 ? 10.883 -11.728 -8.668 1.00 84.25 150 LYS A CA 1
ATOM 1273 C C . LYS A 1 150 ? 10.043 -10.529 -8.232 1.00 84.25 150 LYS A C 1
ATOM 1275 O O . LYS A 1 150 ? 9.916 -9.570 -8.998 1.00 84.25 150 LYS A O 1
ATOM 1280 N N . ASP A 1 151 ? 9.507 -10.571 -7.015 1.00 84.62 151 ASP A N 1
ATOM 1281 C CA . ASP A 1 151 ? 8.713 -9.477 -6.455 1.00 84.62 151 ASP A CA 1
ATOM 1282 C C . ASP A 1 151 ? 9.549 -8.199 -6.365 1.00 84.62 151 ASP A C 1
ATOM 1284 O O . ASP A 1 151 ? 9.095 -7.147 -6.807 1.00 84.62 151 ASP A O 1
ATOM 1288 N N . HIS A 1 152 ? 10.814 -8.303 -5.941 1.00 84.81 152 HIS A N 1
ATOM 1289 C CA . HIS A 1 152 ? 11.740 -7.166 -5.922 1.00 84.81 152 HIS A CA 1
ATOM 1290 C C . HIS A 1 152 ? 11.986 -6.558 -7.312 1.00 84.81 152 HIS A C 1
ATOM 1292 O O . HIS A 1 152 ? 12.049 -5.335 -7.458 1.00 84.81 152 HIS A O 1
ATOM 1298 N N . ILE A 1 153 ? 12.109 -7.380 -8.360 1.00 87.06 153 ILE A N 1
ATOM 1299 C CA . ILE A 1 153 ? 12.254 -6.887 -9.741 1.00 87.06 153 ILE A CA 1
ATOM 1300 C C . ILE A 1 153 ? 10.990 -6.146 -10.190 1.00 87.06 153 ILE A C 1
ATOM 1302 O O . ILE A 1 153 ? 11.092 -5.080 -10.801 1.00 87.06 153 ILE A O 1
ATOM 1306 N N . CYS A 1 154 ? 9.809 -6.678 -9.869 1.00 89.44 154 CYS A N 1
ATOM 1307 C CA . CYS A 1 154 ? 8.535 -6.025 -10.164 1.00 89.44 154 CYS A CA 1
ATOM 1308 C C . CYS A 1 154 ? 8.381 -4.701 -9.397 1.00 89.44 154 CYS A C 1
ATOM 1310 O O . CYS A 1 154 ? 8.005 -3.685 -9.986 1.00 89.44 154 CYS A O 1
ATOM 1312 N N . ASP A 1 155 ? 8.776 -4.670 -8.126 1.00 87.19 155 ASP A N 1
ATOM 1313 C CA . ASP A 1 155 ? 8.808 -3.464 -7.295 1.00 87.19 155 ASP A CA 1
ATOM 1314 C C . ASP A 1 155 ? 9.807 -2.411 -7.787 1.00 87.19 155 ASP A C 1
ATOM 1316 O O . ASP A 1 155 ? 9.600 -1.212 -7.588 1.00 87.19 155 ASP A O 1
ATOM 1320 N N . SER A 1 156 ? 10.891 -2.839 -8.434 1.00 90.31 156 SER A N 1
ATOM 1321 C CA . SER A 1 156 ? 11.941 -1.961 -8.966 1.00 90.31 156 SER A CA 1
ATOM 1322 C C . SER A 1 156 ? 11.602 -1.368 -10.337 1.00 90.31 156 SER A C 1
ATOM 1324 O O . SER A 1 156 ? 12.391 -0.597 -10.892 1.00 90.31 156 SER A O 1
ATOM 1326 N N . PHE A 1 157 ? 10.449 -1.717 -10.915 1.00 92.12 157 PHE A N 1
ATOM 1327 C CA . PHE A 1 157 ? 10.100 -1.315 -12.274 1.00 92.12 157 PHE A CA 1
ATOM 1328 C C . PHE A 1 157 ? 9.948 0.209 -12.423 1.00 92.12 157 PHE A C 1
ATOM 1330 O O . PHE A 1 157 ? 10.345 0.771 -13.444 1.00 92.12 157 PHE A O 1
ATOM 1337 N N . ASP A 1 158 ? 9.495 0.915 -11.383 1.00 92.12 158 ASP A N 1
ATOM 1338 C CA . ASP A 1 158 ? 9.436 2.384 -11.348 1.00 92.12 158 ASP A CA 1
ATOM 1339 C C . ASP A 1 158 ? 10.802 3.057 -11.516 1.00 92.12 158 ASP A C 1
ATOM 1341 O O . ASP A 1 158 ? 10.889 4.108 -12.151 1.00 92.12 158 ASP A O 1
ATOM 1345 N N . VAL A 1 159 ? 11.876 2.446 -11.011 1.00 93.31 159 VAL A N 1
ATOM 1346 C CA . VAL A 1 159 ? 13.249 2.936 -11.192 1.00 93.31 159 VAL A CA 1
ATOM 1347 C C . VAL A 1 159 ? 13.673 2.825 -12.655 1.00 93.31 159 VAL A C 1
ATOM 1349 O O . VAL A 1 159 ? 14.332 3.726 -13.176 1.00 93.31 159 VAL A O 1
ATOM 1352 N N . VAL A 1 160 ? 13.255 1.765 -13.350 1.00 93.56 160 VAL A N 1
ATOM 1353 C CA . VAL A 1 160 ? 13.510 1.606 -14.789 1.00 93.56 160 VAL A CA 1
ATOM 1354 C C . VAL A 1 160 ? 12.723 2.637 -15.596 1.00 93.56 160 VAL A C 1
ATOM 1356 O O . VAL A 1 160 ? 13.289 3.278 -16.482 1.00 93.56 160 VAL A O 1
ATOM 1359 N N . ILE A 1 161 ? 11.450 2.865 -15.261 1.00 95.12 161 ILE A N 1
ATOM 1360 C CA . ILE A 1 161 ? 10.637 3.918 -15.891 1.00 95.12 161 ILE A CA 1
ATOM 1361 C C . ILE A 1 161 ? 11.252 5.302 -15.653 1.00 95.12 161 ILE A C 1
ATOM 1363 O O . ILE A 1 161 ? 11.425 6.072 -16.599 1.00 95.12 161 ILE A O 1
ATOM 1367 N N . LYS A 1 162 ? 11.654 5.602 -14.412 1.00 93.94 162 LYS A N 1
ATOM 1368 C CA . LYS A 1 162 ? 12.365 6.835 -14.051 1.00 93.94 162 LYS A CA 1
ATOM 1369 C C . LYS A 1 162 ? 13.615 7.015 -14.905 1.00 93.94 162 LYS A C 1
ATOM 1371 O O . LYS A 1 162 ? 13.816 8.085 -15.471 1.00 93.94 162 LYS A O 1
ATOM 1376 N N . MET A 1 163 ? 14.422 5.967 -15.045 1.00 92.62 163 MET A N 1
ATOM 1377 C CA . MET A 1 163 ? 15.634 5.983 -15.859 1.00 92.62 163 MET A CA 1
ATOM 1378 C C . MET A 1 163 ? 15.334 6.286 -17.336 1.00 92.62 163 MET A C 1
ATOM 1380 O O . MET A 1 163 ? 16.012 7.130 -17.922 1.00 92.62 163 MET A O 1
ATOM 1384 N N . ILE A 1 164 ? 14.310 5.655 -17.930 1.00 93.25 164 ILE A N 1
ATOM 1385 C CA . ILE A 1 164 ? 13.862 5.943 -19.306 1.00 93.25 164 ILE A CA 1
ATOM 1386 C C . ILE A 1 164 ? 13.528 7.435 -19.458 1.00 93.25 164 ILE A C 1
ATOM 1388 O O . ILE A 1 164 ? 13.998 8.086 -20.395 1.00 93.25 164 ILE A O 1
ATOM 1392 N N . CYS A 1 165 ? 12.767 7.986 -18.510 1.00 93.06 165 CYS A N 1
ATOM 1393 C CA . CYS A 1 165 ? 12.311 9.374 -18.519 1.00 93.06 165 CYS A CA 1
ATOM 1394 C C . CYS A 1 165 ? 13.440 10.396 -18.291 1.00 93.06 165 CYS A C 1
ATOM 1396 O O . CYS A 1 165 ? 13.550 11.369 -19.045 1.00 93.06 165 CYS A O 1
ATOM 1398 N N . GLU A 1 166 ? 14.271 10.208 -17.265 1.00 91.31 166 GLU A N 1
ATOM 1399 C CA . GLU A 1 166 ? 15.323 11.156 -16.867 1.00 91.31 166 GLU A CA 1
ATOM 1400 C C . GLU A 1 166 ? 16.501 11.148 -17.847 1.00 91.31 166 GLU A C 1
ATOM 1402 O O . GLU A 1 166 ? 17.050 12.201 -18.173 1.00 91.31 166 GLU A O 1
ATOM 1407 N N . LEU A 1 167 ? 16.865 9.973 -18.367 1.00 89.44 167 LEU A N 1
ATOM 1408 C CA . LEU A 1 167 ? 17.997 9.818 -19.283 1.00 89.44 167 LEU A CA 1
ATOM 1409 C C . LEU A 1 167 ? 17.594 9.910 -20.760 1.00 89.44 167 LEU A C 1
ATOM 1411 O O . LEU A 1 167 ? 18.447 9.737 -21.626 1.00 89.44 167 LEU A O 1
ATOM 1415 N N . ASN A 1 168 ? 16.331 10.249 -21.049 1.00 89.38 168 ASN A N 1
ATOM 1416 C CA . ASN A 1 168 ? 15.794 10.424 -22.405 1.00 89.38 168 ASN A CA 1
ATOM 1417 C C . ASN A 1 168 ? 16.050 9.207 -23.312 1.00 89.38 168 ASN A C 1
ATOM 1419 O O . ASN A 1 168 ? 16.459 9.364 -24.465 1.00 89.38 168 ASN A O 1
ATOM 1423 N N . ILE A 1 169 ? 15.838 7.992 -22.801 1.00 91.44 169 ILE A N 1
ATOM 1424 C CA . ILE A 1 169 ? 16.037 6.786 -23.611 1.00 91.44 169 ILE A CA 1
ATOM 1425 C C . ILE A 1 169 ? 14.996 6.789 -24.747 1.00 91.44 169 ILE A C 1
ATOM 1427 O O . ILE A 1 169 ? 13.799 6.921 -24.472 1.00 91.44 169 ILE A O 1
ATOM 1431 N N . PRO A 1 170 ? 15.415 6.681 -26.023 1.00 91.56 170 PRO A N 1
ATOM 1432 C CA . PRO A 1 170 ? 14.501 6.783 -27.152 1.00 91.56 170 PRO A CA 1
ATOM 1433 C C . PRO A 1 170 ? 13.593 5.555 -27.263 1.00 91.56 170 PRO A C 1
ATOM 1435 O O . PRO A 1 170 ? 13.968 4.444 -26.890 1.00 91.56 170 PRO A O 1
ATOM 1438 N N . PHE A 1 171 ? 12.416 5.757 -27.852 1.00 91.50 171 PHE A N 1
ATOM 1439 C CA . PHE A 1 171 ? 11.530 4.679 -28.289 1.00 91.50 171 PHE A CA 1
ATOM 1440 C C . PHE A 1 171 ? 11.772 4.410 -29.772 1.00 91.50 171 PHE A C 1
ATOM 1442 O O . PHE A 1 171 ? 11.777 5.344 -30.576 1.00 91.50 171 PHE A O 1
ATOM 1449 N N . SER A 1 172 ? 11.980 3.147 -30.131 1.00 85.31 172 SER A N 1
ATOM 1450 C CA . SER A 1 172 ? 12.151 2.728 -31.527 1.00 85.31 172 SER A CA 1
ATOM 1451 C C . SER A 1 172 ? 10.826 2.624 -32.285 1.00 85.31 172 SER A C 1
ATOM 1453 O O . SER A 1 172 ? 10.840 2.661 -33.514 1.00 85.31 172 SER A O 1
ATOM 1455 N N . GLN A 1 173 ? 9.703 2.473 -31.567 1.00 72.62 173 GLN A N 1
ATOM 1456 C CA . GLN A 1 173 ? 8.368 2.158 -32.101 1.00 72.62 173 GLN A CA 1
ATOM 1457 C C . GLN A 1 173 ? 8.300 0.845 -32.897 1.00 72.62 173 GLN A C 1
ATOM 1459 O O . GLN A 1 173 ? 7.319 0.583 -33.591 1.00 72.62 173 GLN A O 1
ATOM 1464 N N . ASN A 1 174 ? 9.330 0.005 -32.788 1.00 73.56 174 ASN A N 1
ATOM 1465 C CA . ASN A 1 174 ? 9.350 -1.329 -33.363 1.00 73.56 174 ASN A CA 1
ATOM 1466 C C . ASN A 1 174 ? 9.084 -2.364 -32.271 1.00 73.56 174 ASN A C 1
ATOM 1468 O O . ASN A 1 174 ? 9.381 -2.157 -31.092 1.00 73.56 174 ASN A O 1
ATOM 1472 N N . VAL A 1 175 ? 8.545 -3.513 -32.671 1.00 66.94 175 VAL A N 1
ATOM 1473 C CA . VAL A 1 175 ? 8.373 -4.652 -31.770 1.00 66.94 175 VAL A CA 1
ATOM 1474 C C . VAL A 1 175 ? 9.758 -5.227 -31.460 1.00 66.94 175 VAL A C 1
ATOM 1476 O O . VAL A 1 175 ? 10.350 -5.921 -32.287 1.00 66.94 175 VAL A O 1
ATOM 1479 N N . ALA A 1 176 ? 10.290 -4.919 -30.275 1.00 66.56 176 ALA A N 1
ATOM 1480 C CA . ALA A 1 176 ? 11.551 -5.485 -29.810 1.00 66.56 176 ALA A CA 1
ATOM 1481 C C . ALA A 1 176 ? 11.400 -7.005 -29.666 1.00 66.56 176 ALA A C 1
ATOM 1483 O O . ALA A 1 176 ? 10.569 -7.478 -28.896 1.00 66.56 176 ALA A O 1
ATOM 1484 N N . SER A 1 177 ? 12.174 -7.779 -30.424 1.00 67.50 177 SER A N 1
ATOM 1485 C CA . SER A 1 177 ? 12.093 -9.248 -30.450 1.00 67.50 177 SER A CA 1
ATOM 1486 C C . SER A 1 177 ? 13.365 -9.946 -29.980 1.00 67.50 177 SER A C 1
ATOM 1488 O O . SER A 1 177 ? 13.376 -11.164 -29.832 1.00 67.50 177 SER A O 1
ATOM 1490 N N . ARG A 1 178 ? 14.445 -9.192 -29.745 1.00 78.88 178 ARG A N 1
ATOM 1491 C CA . ARG A 1 178 ? 15.740 -9.727 -29.317 1.00 78.88 178 ARG A CA 1
ATOM 1492 C C . ARG A 1 178 ? 16.133 -9.158 -27.969 1.00 78.88 178 ARG A C 1
ATOM 1494 O O . ARG A 1 178 ? 16.119 -7.949 -27.769 1.00 78.88 178 ARG A O 1
ATOM 1501 N N . ILE A 1 179 ? 16.536 -10.049 -27.072 1.00 83.94 179 ILE A N 1
ATOM 1502 C CA . ILE A 1 179 ? 16.991 -9.693 -25.732 1.00 83.94 179 ILE A CA 1
ATOM 1503 C C . ILE A 1 179 ? 18.331 -8.957 -25.817 1.00 83.94 179 ILE A C 1
ATOM 1505 O O . ILE A 1 179 ? 19.345 -9.516 -26.247 1.00 83.94 179 ILE A O 1
ATOM 1509 N N . ASN A 1 180 ? 18.346 -7.702 -25.375 1.00 85.00 180 ASN A N 1
ATOM 1510 C CA . ASN A 1 180 ? 19.566 -6.920 -25.241 1.00 85.00 180 ASN A CA 1
ATOM 1511 C C . ASN A 1 180 ? 20.246 -7.246 -23.901 1.00 85.00 180 ASN A C 1
ATOM 1513 O O . ASN A 1 180 ? 19.796 -6.823 -22.840 1.00 85.00 180 ASN A O 1
ATOM 1517 N N . LYS A 1 181 ? 21.355 -7.995 -23.935 1.00 81.75 181 LYS A N 1
ATOM 1518 C CA . LYS A 1 181 ? 22.065 -8.425 -22.715 1.00 81.75 181 LYS A CA 1
ATOM 1519 C C . LYS A 1 181 ? 22.604 -7.264 -21.872 1.00 81.75 181 LYS A C 1
ATOM 1521 O O . LYS A 1 181 ? 22.789 -7.442 -20.672 1.00 81.75 181 LYS A O 1
ATOM 1526 N N . SER A 1 182 ? 22.811 -6.078 -22.452 1.00 81.00 182 SER A N 1
ATOM 1527 C CA . SER A 1 182 ? 23.206 -4.885 -21.688 1.00 81.00 182 SER A CA 1
ATOM 1528 C C . SER A 1 182 ? 22.131 -4.437 -20.688 1.00 81.00 182 SER A C 1
ATOM 1530 O O . SER A 1 182 ? 22.450 -3.740 -19.729 1.00 81.00 182 SER A O 1
ATOM 1532 N N . CYS A 1 183 ? 20.875 -4.863 -20.860 1.00 89.06 183 CYS A N 1
ATOM 1533 C CA . CYS A 1 183 ? 19.808 -4.609 -19.896 1.00 89.06 183 CYS A CA 1
ATOM 1534 C C . CYS A 1 183 ? 19.981 -5.400 -18.587 1.00 89.06 183 CYS A C 1
ATOM 1536 O O . CYS A 1 183 ? 19.461 -4.962 -17.567 1.00 89.06 183 CYS A O 1
ATOM 1538 N N . ASN A 1 184 ? 20.741 -6.504 -18.573 1.00 87.88 184 ASN A N 1
ATOM 1539 C CA . ASN A 1 184 ? 20.947 -7.315 -17.365 1.00 87.88 184 ASN A CA 1
ATOM 1540 C C . ASN A 1 184 ? 21.580 -6.505 -16.228 1.00 87.88 184 ASN A C 1
ATOM 1542 O O . ASN A 1 184 ? 21.067 -6.474 -15.113 1.00 87.88 184 ASN A O 1
ATOM 1546 N N . GLU A 1 185 ? 22.666 -5.795 -16.540 1.00 87.75 185 GLU A N 1
ATOM 1547 C CA . GLU A 1 185 ? 23.352 -4.925 -15.581 1.00 87.75 185 GLU A CA 1
ATOM 1548 C C . GLU A 1 185 ? 22.455 -3.752 -15.156 1.00 87.75 185 GLU A C 1
ATOM 1550 O O . GLU A 1 185 ? 22.429 -3.396 -13.983 1.00 87.75 185 GLU A O 1
ATOM 1555 N N . MET A 1 186 ? 21.651 -3.203 -16.077 1.00 89.44 186 MET A N 1
ATOM 1556 C CA . MET A 1 186 ? 20.706 -2.122 -15.768 1.00 89.44 186 MET A CA 1
ATOM 1557 C C . MET A 1 186 ? 19.660 -2.552 -14.741 1.00 89.44 186 MET A C 1
ATOM 1559 O O . MET A 1 186 ? 19.449 -1.833 -13.770 1.00 89.44 186 MET A O 1
ATOM 1563 N N . TYR A 1 187 ? 19.043 -3.726 -14.914 1.00 90.50 187 TYR A N 1
ATOM 1564 C CA . TYR A 1 187 ? 18.065 -4.246 -13.956 1.00 90.50 187 TYR A CA 1
ATOM 1565 C C . TYR A 1 187 ? 18.695 -4.584 -12.606 1.00 90.50 187 TYR A C 1
ATOM 1567 O O . TYR A 1 187 ? 18.106 -4.250 -11.580 1.00 90.50 187 TYR A O 1
ATOM 1575 N N . GLY A 1 188 ? 19.900 -5.167 -12.591 1.00 88.12 188 GLY A N 1
ATOM 1576 C CA . GLY A 1 188 ? 20.640 -5.392 -11.347 1.00 88.12 188 GLY A CA 1
ATOM 1577 C C . GLY A 1 188 ? 20.868 -4.081 -10.588 1.00 88.12 188 GLY A C 1
ATOM 1578 O O . GLY A 1 188 ? 20.475 -3.941 -9.432 1.00 88.12 188 GLY A O 1
ATOM 1579 N N . VAL A 1 189 ? 21.408 -3.068 -11.271 1.00 91.44 189 VAL A N 1
ATOM 1580 C CA . VAL A 1 189 ? 21.687 -1.745 -10.692 1.00 91.44 189 VAL A CA 1
ATOM 1581 C C . VAL A 1 189 ? 20.411 -1.023 -10.244 1.00 91.44 189 VAL A C 1
ATOM 1583 O O . VAL A 1 189 ? 20.389 -0.445 -9.158 1.00 91.44 189 VAL A O 1
ATOM 1586 N N . SER A 1 190 ? 19.336 -1.066 -11.036 1.00 92.44 190 SER A N 1
ATOM 1587 C CA . SER A 1 190 ? 18.032 -0.509 -10.655 1.00 92.44 190 SER A CA 1
ATOM 1588 C C . SER A 1 190 ? 17.444 -1.209 -9.428 1.00 92.44 190 SER A C 1
ATOM 1590 O O . SER A 1 190 ? 16.899 -0.531 -8.558 1.00 92.44 190 SER A O 1
ATOM 1592 N N . GLY A 1 191 ? 17.615 -2.530 -9.317 1.00 91.38 191 GLY A N 1
ATOM 1593 C CA . GLY A 1 191 ? 17.227 -3.305 -8.141 1.00 91.38 191 GLY A CA 1
ATOM 1594 C C . GLY A 1 191 ? 17.953 -2.846 -6.877 1.00 91.38 191 GLY A C 1
ATOM 1595 O O . GLY A 1 191 ? 17.304 -2.556 -5.873 1.00 91.38 191 GLY A O 1
ATOM 1596 N N . HIS A 1 192 ? 19.280 -2.693 -6.926 1.00 92.00 192 HIS A N 1
ATOM 1597 C CA . HIS A 1 192 ? 20.040 -2.160 -5.788 1.00 92.00 192 HIS A CA 1
ATOM 1598 C C . HIS A 1 192 ? 19.623 -0.729 -5.435 1.00 92.00 192 HIS A C 1
ATOM 1600 O O . HIS A 1 192 ? 19.426 -0.392 -4.267 1.00 92.00 192 HIS A O 1
ATOM 1606 N N . GLN A 1 193 ? 19.435 0.119 -6.447 1.00 93.88 193 GLN A N 1
ATOM 1607 C CA . GLN A 1 193 ? 18.995 1.495 -6.256 1.00 93.88 193 GLN A CA 1
ATOM 1608 C C . GLN A 1 193 ? 17.623 1.567 -5.561 1.00 93.88 193 GLN A C 1
ATOM 1610 O O . GLN A 1 193 ? 17.437 2.412 -4.678 1.00 93.88 193 GLN A O 1
ATOM 1615 N N . LYS A 1 194 ? 16.684 0.678 -5.917 1.00 92.50 194 LYS A N 1
ATOM 1616 C CA . LYS A 1 194 ? 15.377 0.559 -5.256 1.00 92.50 194 LYS A CA 1
ATOM 1617 C C . LYS A 1 194 ? 15.527 0.142 -3.795 1.00 92.50 194 LYS A C 1
ATOM 1619 O O . LYS A 1 194 ? 14.971 0.821 -2.933 1.00 92.50 194 LYS A O 1
ATOM 1624 N N . SER A 1 195 ? 16.311 -0.900 -3.506 1.00 91.94 195 SER A N 1
ATOM 1625 C CA . SER A 1 195 ? 16.543 -1.367 -2.130 1.00 91.94 195 SER A CA 1
ATOM 1626 C C . SER A 1 195 ? 17.132 -0.265 -1.250 1.00 91.94 195 SER A C 1
ATOM 1628 O O . SER A 1 195 ? 16.633 -0.010 -0.157 1.00 91.94 195 SER A O 1
ATOM 1630 N N . ILE A 1 196 ? 18.150 0.451 -1.740 1.00 94.12 196 ILE A N 1
ATOM 1631 C CA . ILE A 1 196 ? 18.762 1.571 -1.012 1.00 94.12 196 ILE A CA 1
ATOM 1632 C C . ILE A 1 196 ? 17.740 2.676 -0.721 1.00 94.12 196 ILE A C 1
ATOM 1634 O O . ILE A 1 196 ? 17.680 3.171 0.406 1.00 94.12 196 ILE A O 1
ATOM 1638 N N . ALA A 1 197 ? 16.913 3.043 -1.705 1.00 92.56 197 ALA A N 1
ATOM 1639 C CA . ALA A 1 197 ? 15.854 4.029 -1.500 1.00 92.56 197 ALA A CA 1
ATOM 1640 C C . ALA A 1 197 ? 14.827 3.562 -0.456 1.00 92.56 197 ALA A C 1
ATOM 1642 O O . ALA A 1 197 ? 14.452 4.346 0.411 1.00 92.56 197 ALA A O 1
ATOM 1643 N N . GLN A 1 198 ? 14.426 2.288 -0.482 1.00 91.69 198 GLN A N 1
ATOM 1644 C CA . GLN A 1 198 ? 13.493 1.715 0.491 1.00 91.69 198 GLN A CA 1
ATOM 1645 C C . GLN A 1 198 ? 14.075 1.681 1.910 1.00 91.69 198 GLN A C 1
ATOM 1647 O O . GLN A 1 198 ? 13.377 2.055 2.853 1.00 91.69 198 GLN A O 1
ATOM 1652 N N . PHE A 1 199 ? 15.345 1.293 2.089 1.00 93.44 199 PHE A N 1
ATOM 1653 C CA . PHE A 1 199 ? 15.990 1.330 3.407 1.00 93.44 199 PHE A CA 1
ATOM 1654 C C . PHE A 1 199 ? 16.071 2.747 3.960 1.00 93.44 199 PHE A C 1
ATOM 1656 O O . PHE A 1 199 ? 15.797 2.964 5.141 1.00 93.44 199 PHE A O 1
ATOM 1663 N N . LEU A 1 200 ? 16.415 3.707 3.102 1.00 93.81 200 LEU A N 1
ATOM 1664 C CA . LEU A 1 200 ? 16.467 5.114 3.462 1.00 93.81 200 LEU A CA 1
ATOM 1665 C C . LEU A 1 200 ? 15.077 5.634 3.844 1.00 93.81 200 LEU A C 1
ATOM 1667 O O . LEU A 1 200 ? 14.913 6.193 4.923 1.00 93.81 200 LEU A O 1
ATOM 1671 N N . ASP A 1 201 ? 14.059 5.385 3.020 1.00 92.69 201 ASP A N 1
ATOM 1672 C CA . ASP A 1 201 ? 12.678 5.786 3.296 1.00 92.69 201 ASP A CA 1
ATOM 1673 C C . ASP A 1 201 ? 12.154 5.182 4.604 1.00 92.69 201 ASP A C 1
ATOM 1675 O O . ASP A 1 201 ? 11.567 5.897 5.417 1.00 92.69 201 ASP A O 1
ATOM 1679 N N . ALA A 1 202 ? 12.412 3.894 4.845 1.00 92.31 202 ALA A N 1
ATOM 1680 C CA . ALA A 1 202 ? 12.029 3.201 6.072 1.00 92.31 202 ALA A CA 1
ATOM 1681 C C . ALA A 1 202 ? 12.748 3.736 7.311 1.00 92.31 202 ALA A C 1
ATOM 1683 O O . ALA A 1 202 ? 12.140 3.840 8.380 1.00 92.31 202 ALA A O 1
ATOM 1684 N N . MET A 1 203 ? 14.017 4.110 7.184 1.00 93.25 203 MET A N 1
ATOM 1685 C CA . MET A 1 203 ? 14.768 4.717 8.275 1.00 93.25 203 MET A CA 1
ATOM 1686 C C . MET A 1 203 ? 14.243 6.120 8.609 1.00 93.25 203 MET A C 1
ATOM 1688 O O . MET A 1 203 ? 13.984 6.410 9.779 1.00 93.25 203 MET A O 1
ATOM 1692 N N . LEU A 1 204 ? 13.976 6.955 7.597 1.00 92.50 204 LEU A N 1
ATOM 1693 C CA . LEU A 1 204 ? 13.491 8.330 7.788 1.00 92.50 204 LEU A CA 1
ATOM 1694 C C . LEU A 1 204 ? 12.149 8.395 8.529 1.00 92.50 204 LEU A C 1
ATOM 1696 O O . LEU A 1 204 ? 11.863 9.394 9.183 1.00 92.50 204 LEU A O 1
ATOM 1700 N N . VAL A 1 205 ? 11.334 7.339 8.448 1.00 89.62 205 VAL A N 1
ATOM 1701 C CA . VAL A 1 205 ? 10.035 7.227 9.139 1.00 89.62 205 VAL A CA 1
ATOM 1702 C C . VAL A 1 205 ? 10.073 6.327 10.381 1.00 89.62 205 VAL A C 1
ATOM 1704 O O . VAL A 1 205 ? 9.023 5.960 10.919 1.00 89.62 205 VAL A O 1
ATOM 1707 N N . ARG A 1 206 ? 11.272 5.937 10.841 1.00 88.06 206 ARG A N 1
ATOM 1708 C CA . ARG A 1 206 ? 11.487 4.994 11.958 1.00 88.06 206 ARG A CA 1
ATOM 1709 C C . ARG A 1 206 ? 10.703 3.697 11.825 1.00 88.06 206 ARG A C 1
ATOM 1711 O O . ARG A 1 206 ? 10.221 3.122 12.804 1.00 88.06 206 ARG A O 1
ATOM 1718 N N . LEU A 1 207 ? 10.513 3.236 10.596 1.00 89.06 207 LEU A N 1
ATOM 1719 C CA . LEU A 1 207 ? 10.165 1.844 10.379 1.00 89.06 207 LEU A CA 1
ATOM 1720 C C . LEU A 1 207 ? 11.385 0.960 10.629 1.00 89.06 207 LEU A C 1
ATOM 1722 O O . LEU A 1 207 ? 11.239 -0.091 11.238 1.00 89.06 207 LEU A O 1
ATOM 172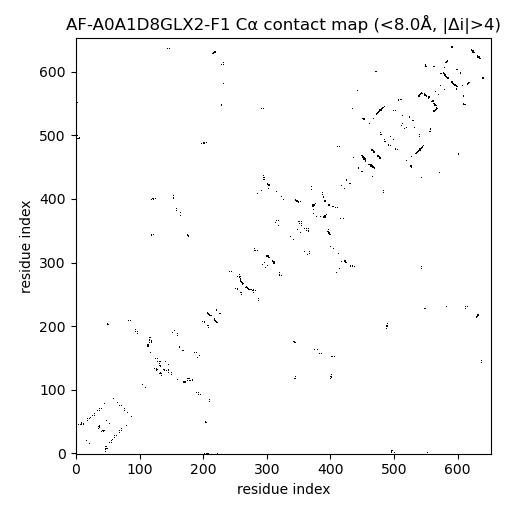6 N N . ASN A 1 208 ? 12.566 1.447 10.251 1.00 90.75 208 ASN A N 1
ATOM 1727 C CA . ASN A 1 208 ? 13.832 0.752 10.392 1.00 90.75 208 ASN A CA 1
ATOM 1728 C C . ASN A 1 208 ? 14.829 1.558 11.238 1.00 90.75 208 ASN A C 1
ATOM 1730 O O . ASN A 1 208 ? 14.853 2.788 11.180 1.00 90.75 208 ASN A O 1
ATOM 1734 N N . VAL A 1 209 ? 15.659 0.860 12.009 1.00 91.06 209 VAL A N 1
ATOM 1735 C CA . VAL A 1 209 ? 16.736 1.421 12.831 1.00 91.06 209 VAL A CA 1
ATOM 1736 C C . VAL A 1 209 ? 18.057 0.781 12.403 1.00 91.06 209 VAL A C 1
ATOM 1738 O O . VAL A 1 209 ? 18.213 -0.440 12.528 1.00 91.06 209 VAL A O 1
ATOM 1741 N N . PRO A 1 210 ? 19.004 1.575 11.875 1.00 94.06 210 PRO A N 1
ATOM 1742 C CA . PRO A 1 210 ? 20.292 1.064 11.450 1.00 94.06 210 PRO A CA 1
ATOM 1743 C C . PRO A 1 210 ? 21.254 0.922 12.632 1.00 94.06 210 PRO A C 1
ATOM 1745 O O . PRO A 1 210 ? 21.375 1.794 13.491 1.00 94.06 210 PRO A O 1
ATOM 1748 N N . THR A 1 211 ? 22.003 -0.174 12.639 1.00 93.25 211 THR A N 1
ATOM 1749 C CA . THR A 1 211 ? 23.134 -0.405 13.544 1.00 93.25 211 THR A CA 1
ATOM 1750 C C . THR A 1 211 ? 24.350 -0.830 12.731 1.00 93.25 211 THR A C 1
ATOM 1752 O O . THR A 1 211 ? 24.197 -1.329 11.623 1.00 93.25 211 THR A O 1
ATOM 1755 N N . PHE A 1 212 ? 25.562 -0.636 13.242 1.00 93.06 212 PHE A N 1
ATOM 1756 C CA . PHE A 1 212 ? 26.791 -0.979 12.530 1.00 93.06 212 PHE A CA 1
ATOM 1757 C C . PHE A 1 212 ? 27.690 -1.791 13.446 1.00 93.06 212 PHE A C 1
ATOM 1759 O O . PHE A 1 212 ? 27.965 -1.385 14.575 1.00 93.06 212 PHE A O 1
ATOM 1766 N N . ASN A 1 213 ? 28.149 -2.942 12.960 1.00 90.12 213 ASN A N 1
ATOM 1767 C CA . ASN A 1 213 ? 28.992 -3.855 13.734 1.00 90.12 213 ASN A CA 1
ATOM 1768 C C . ASN A 1 213 ? 30.495 -3.716 13.420 1.00 90.12 213 ASN A C 1
ATOM 1770 O O . ASN A 1 213 ? 31.287 -4.564 13.825 1.00 90.12 213 ASN A O 1
ATOM 1774 N N . GLY A 1 214 ? 30.888 -2.686 12.662 1.00 87.56 214 GLY A N 1
ATOM 1775 C CA . GLY A 1 214 ? 32.263 -2.478 12.196 1.00 87.56 214 GLY A CA 1
ATOM 1776 C C . GLY A 1 214 ? 32.523 -2.955 10.764 1.00 87.56 214 GLY A C 1
ATOM 1777 O O . GLY A 1 214 ? 33.533 -2.568 10.181 1.00 87.56 214 GLY A O 1
ATOM 1778 N N . LYS A 1 215 ? 31.628 -3.762 10.179 1.00 88.88 215 LYS A N 1
ATOM 1779 C CA . LYS A 1 215 ? 31.754 -4.265 8.797 1.00 88.88 215 LYS A CA 1
ATOM 1780 C C . LYS A 1 215 ? 30.504 -4.040 7.958 1.00 88.88 215 LYS A C 1
ATOM 1782 O O . LYS A 1 215 ? 30.616 -3.657 6.800 1.00 88.88 215 LYS A O 1
ATOM 1787 N N . ILE A 1 216 ? 29.334 -4.292 8.536 1.00 94.19 216 ILE A N 1
ATOM 1788 C CA . ILE A 1 216 ? 28.045 -4.208 7.853 1.00 94.19 216 ILE A CA 1
ATOM 1789 C C . ILE A 1 216 ? 27.048 -3.419 8.694 1.00 94.19 216 ILE A C 1
ATOM 1791 O O . ILE A 1 216 ? 27.083 -3.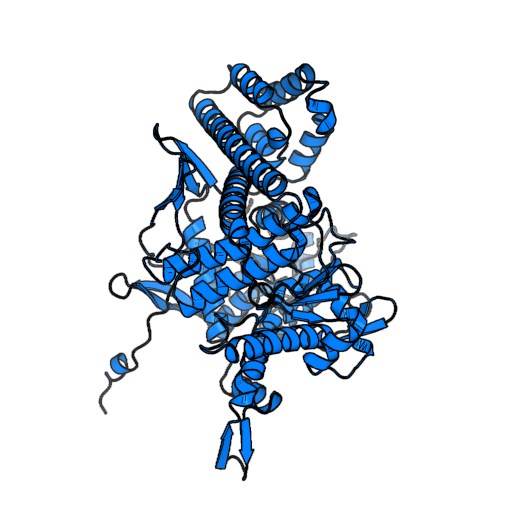438 9.929 1.00 94.19 216 ILE A O 1
ATOM 1795 N N . TRP A 1 217 ? 26.151 -2.732 8.000 1.00 95.81 217 TRP A N 1
ATOM 1796 C CA . TRP A 1 217 ? 24.947 -2.163 8.576 1.00 95.81 217 TRP A CA 1
ATOM 1797 C C . TRP A 1 217 ? 23.932 -3.275 8.797 1.00 95.81 217 TRP A C 1
ATOM 1799 O O . TRP A 1 217 ? 23.712 -4.074 7.901 1.00 95.81 217 TRP A O 1
ATOM 1809 N N . ILE A 1 218 ? 23.311 -3.337 9.965 1.00 94.19 218 ILE A N 1
ATOM 1810 C CA . ILE A 1 218 ? 22.228 -4.266 10.273 1.00 94.19 218 ILE A CA 1
ATOM 1811 C C . ILE A 1 218 ? 20.984 -3.436 10.546 1.00 94.19 218 ILE A C 1
ATOM 1813 O O . ILE A 1 218 ? 20.995 -2.549 11.405 1.00 94.19 218 ILE A O 1
ATOM 1817 N N . ILE A 1 219 ? 19.931 -3.718 9.789 1.00 92.38 219 ILE A N 1
ATOM 1818 C CA . ILE A 1 219 ? 18.660 -3.015 9.859 1.00 92.38 219 ILE A CA 1
ATOM 1819 C C . ILE A 1 219 ? 17.676 -3.834 10.682 1.00 92.38 219 ILE A C 1
ATOM 1821 O O . ILE A 1 219 ? 17.311 -4.948 10.304 1.00 92.38 219 ILE A O 1
ATOM 1825 N N . TYR A 1 220 ? 17.223 -3.250 11.785 1.00 89.50 220 TYR A N 1
ATOM 1826 C CA . TYR A 1 220 ? 16.144 -3.786 12.609 1.00 89.50 220 TYR A CA 1
ATOM 1827 C C . TYR A 1 220 ? 14.871 -2.980 12.386 1.00 89.50 220 TYR A C 1
ATOM 1829 O O . TYR A 1 220 ? 14.943 -1.803 12.037 1.00 89.50 220 TYR A O 1
ATOM 1837 N N . HIS A 1 221 ? 13.704 -3.574 12.624 1.00 88.38 221 HIS A N 1
ATOM 1838 C CA . HIS A 1 221 ? 12.485 -2.778 12.703 1.00 88.38 221 HIS A CA 1
ATOM 1839 C C . HIS A 1 221 ? 12.500 -1.926 13.972 1.00 88.38 221 HIS A C 1
ATOM 1841 O O . HIS A 1 221 ? 12.897 -2.385 15.038 1.00 88.38 221 HIS A O 1
ATOM 1847 N N . GLY A 1 222 ? 12.047 -0.679 13.860 1.00 83.44 222 GLY A N 1
ATOM 1848 C CA . GLY A 1 222 ? 11.927 0.233 14.998 1.00 83.44 222 GLY A CA 1
ATOM 1849 C C . GLY A 1 222 ? 10.767 -0.100 15.939 1.00 83.44 222 GLY A C 1
ATOM 1850 O O . GLY A 1 222 ? 10.725 0.431 17.041 1.00 83.44 222 GLY A O 1
ATOM 1851 N N . LEU A 1 223 ? 9.829 -0.950 15.508 1.00 86.19 223 LEU A N 1
ATOM 1852 C CA . LEU A 1 223 ? 8.754 -1.497 16.337 1.00 86.19 223 LEU A CA 1
ATOM 1853 C C . LEU A 1 223 ? 8.932 -3.014 16.420 1.00 86.19 223 LEU A C 1
ATOM 1855 O O . LEU A 1 223 ? 8.941 -3.682 15.385 1.00 86.19 223 LEU A O 1
ATOM 1859 N N . GLU A 1 224 ? 9.051 -3.546 17.635 1.00 85.38 224 GLU A N 1
ATOM 1860 C CA . GLU A 1 224 ? 9.400 -4.955 17.873 1.00 85.38 224 GLU A CA 1
ATOM 1861 C C . GLU A 1 224 ? 8.376 -5.932 17.275 1.00 85.38 224 GLU A C 1
ATOM 1863 O O . GLU A 1 224 ? 8.760 -6.939 16.686 1.00 85.38 224 GLU A O 1
ATOM 1868 N N . TYR A 1 225 ? 7.083 -5.597 17.337 1.00 88.94 225 TYR A N 1
ATOM 1869 C CA . TYR A 1 225 ? 5.994 -6.438 16.827 1.00 88.94 225 TYR A CA 1
ATOM 1870 C C . TYR A 1 225 ? 5.650 -6.193 15.348 1.00 88.94 225 TYR A C 1
ATOM 1872 O O . TYR A 1 225 ? 4.702 -6.789 14.841 1.00 88.94 225 TYR A O 1
ATOM 1880 N N . TRP A 1 226 ? 6.366 -5.314 14.631 1.00 88.81 226 TRP A N 1
ATOM 1881 C CA . TRP A 1 226 ? 5.983 -4.942 13.259 1.00 88.81 226 TRP A CA 1
ATOM 1882 C C . TRP A 1 226 ? 5.979 -6.132 12.301 1.00 88.81 226 TRP A C 1
ATOM 1884 O O . TRP A 1 226 ? 5.033 -6.304 11.540 1.00 88.81 226 TRP A O 1
ATOM 1894 N N . THR A 1 227 ? 7.001 -6.989 12.369 1.00 87.19 227 THR A N 1
ATOM 1895 C CA . THR A 1 227 ? 7.043 -8.186 11.519 1.00 87.19 227 THR A CA 1
ATOM 1896 C C . THR A 1 227 ? 5.907 -9.156 11.842 1.00 87.19 227 THR A C 1
ATOM 1898 O O . THR A 1 227 ? 5.359 -9.788 10.942 1.00 87.19 227 THR A O 1
ATOM 1901 N N . ASP A 1 228 ? 5.537 -9.276 13.117 1.00 90.19 228 ASP A N 1
ATOM 1902 C CA . ASP A 1 228 ? 4.441 -10.150 13.535 1.00 90.19 228 ASP A CA 1
ATOM 1903 C C . ASP A 1 228 ? 3.091 -9.592 13.071 1.00 90.19 228 ASP A C 1
ATOM 1905 O O . ASP A 1 228 ? 2.236 -10.348 12.614 1.00 90.19 228 ASP A O 1
ATOM 1909 N N . LEU A 1 229 ? 2.931 -8.264 13.086 1.00 91.88 229 LEU A N 1
ATOM 1910 C CA . LEU A 1 229 ? 1.785 -7.577 12.496 1.00 91.88 229 LEU A CA 1
ATOM 1911 C C . LEU A 1 229 ? 1.677 -7.853 10.995 1.00 91.88 229 LEU A C 1
ATOM 1913 O O . LEU A 1 229 ? 0.615 -8.279 10.543 1.00 91.88 229 LEU A O 1
ATOM 1917 N N . GLU A 1 230 ? 2.751 -7.639 10.226 1.00 89.19 230 GLU A N 1
ATOM 1918 C CA . GLU A 1 230 ? 2.760 -7.888 8.775 1.00 89.19 230 GLU A CA 1
ATOM 1919 C C . GLU A 1 230 ? 2.387 -9.336 8.470 1.00 89.19 230 GLU A C 1
ATOM 1921 O O . GLU A 1 230 ? 1.523 -9.601 7.638 1.00 89.19 230 GLU A O 1
ATOM 1926 N N . ARG A 1 231 ? 2.963 -10.276 9.219 1.00 90.19 231 ARG A N 1
ATOM 1927 C CA . ARG A 1 231 ? 2.706 -11.697 9.025 1.00 90.19 231 ARG A CA 1
ATOM 1928 C C . ARG A 1 231 ? 1.275 -12.098 9.381 1.00 90.19 231 ARG A C 1
ATOM 1930 O O . ARG A 1 231 ? 0.643 -12.813 8.609 1.00 90.19 231 ARG A O 1
ATOM 1937 N N . TYR A 1 232 ? 0.750 -11.640 10.519 1.00 92.38 232 TYR A N 1
ATOM 1938 C CA . TYR A 1 232 ? -0.640 -11.890 10.916 1.00 92.38 232 TYR A CA 1
ATOM 1939 C C . TYR A 1 232 ? -1.624 -11.343 9.876 1.00 92.38 232 TYR A C 1
ATOM 1941 O O . TYR A 1 232 ? -2.549 -12.036 9.445 1.00 92.38 232 TYR A O 1
ATOM 1949 N N . ARG A 1 233 ? -1.388 -10.103 9.440 1.00 91.50 233 ARG A N 1
ATOM 1950 C CA . ARG A 1 233 ? -2.162 -9.428 8.402 1.00 91.50 233 ARG A CA 1
ATOM 1951 C C . ARG A 1 233 ? -2.157 -10.218 7.096 1.00 91.50 233 ARG A C 1
ATOM 1953 O O . ARG A 1 233 ? -3.226 -10.469 6.542 1.00 91.50 233 ARG A O 1
ATOM 1960 N N . ASP A 1 234 ? -0.981 -10.604 6.613 1.00 89.69 234 ASP A N 1
ATOM 1961 C CA . ASP A 1 234 ? -0.839 -11.246 5.307 1.00 89.69 234 ASP A CA 1
ATOM 1962 C C . ASP A 1 234 ? -1.430 -12.662 5.310 1.00 89.69 234 ASP A C 1
ATOM 1964 O O . ASP A 1 234 ? -2.106 -13.034 4.349 1.00 89.69 234 ASP A O 1
ATOM 1968 N N . LEU A 1 235 ? -1.280 -13.413 6.409 1.00 91.19 235 LEU A N 1
ATOM 1969 C CA . LEU A 1 235 ? -1.940 -14.709 6.598 1.00 91.19 235 LEU A CA 1
ATOM 1970 C C . LEU A 1 235 ? -3.465 -14.577 6.527 1.00 91.19 235 LEU A C 1
ATOM 1972 O O . LEU A 1 235 ? -4.111 -15.312 5.781 1.00 91.19 235 LEU A O 1
ATOM 1976 N N . ASN A 1 236 ? -4.045 -13.616 7.251 1.00 89.69 236 ASN A N 1
ATOM 1977 C CA . ASN A 1 236 ? -5.490 -13.390 7.242 1.00 89.69 236 ASN A CA 1
ATOM 1978 C C . ASN A 1 236 ? -6.005 -12.935 5.877 1.00 89.69 236 ASN A C 1
ATOM 1980 O O . ASN A 1 236 ? -7.012 -13.461 5.408 1.00 89.69 236 ASN A O 1
ATOM 1984 N N . TYR A 1 237 ? -5.317 -11.993 5.229 1.00 87.25 237 TYR A N 1
ATOM 1985 C CA . TYR A 1 237 ? -5.709 -11.500 3.911 1.00 87.25 237 TYR A CA 1
ATOM 1986 C C . TYR A 1 237 ? -5.696 -12.620 2.866 1.00 87.25 237 TYR A C 1
ATOM 1988 O O . TYR A 1 237 ? -6.671 -12.810 2.145 1.00 87.25 237 TYR A O 1
ATOM 1996 N N . ASN A 1 238 ? -4.628 -13.420 2.823 1.00 85.94 238 ASN A N 1
ATOM 1997 C CA . ASN A 1 238 ? -4.513 -14.506 1.850 1.00 85.94 238 ASN A CA 1
ATOM 1998 C C . ASN A 1 238 ? -5.468 -15.660 2.155 1.00 85.94 238 ASN A C 1
ATOM 2000 O O . ASN A 1 238 ? -6.004 -16.263 1.228 1.00 85.94 238 ASN A O 1
ATOM 2004 N N . TYR A 1 239 ? -5.735 -15.936 3.433 1.00 85.81 239 TYR A N 1
ATOM 2005 C CA . TYR A 1 239 ? -6.755 -16.904 3.816 1.00 85.81 239 TYR A CA 1
ATOM 2006 C C . TYR A 1 239 ? -8.153 -16.451 3.370 1.00 85.81 239 TYR A C 1
ATOM 2008 O O . TYR A 1 239 ? -8.902 -17.240 2.801 1.00 85.81 239 TYR A O 1
ATOM 2016 N N . GLN A 1 240 ? -8.495 -15.174 3.560 1.00 80.19 240 GLN A N 1
ATOM 2017 C CA . GLN A 1 240 ? -9.754 -14.621 3.060 1.00 80.19 240 GLN A CA 1
ATOM 2018 C C . GLN A 1 240 ? -9.828 -14.731 1.531 1.00 80.19 240 GLN A C 1
ATOM 2020 O O . GLN A 1 240 ? -10.780 -15.303 1.016 1.00 80.19 240 GLN A O 1
ATOM 2025 N N . LEU A 1 241 ? -8.801 -14.306 0.792 1.00 76.44 241 LEU A N 1
ATOM 2026 C CA . LEU A 1 241 ? -8.798 -14.443 -0.670 1.00 76.44 241 LEU A CA 1
ATOM 2027 C C . LEU A 1 241 ? -8.985 -15.896 -1.138 1.00 76.44 241 LEU A C 1
ATOM 2029 O O . LEU A 1 241 ? -9.720 -16.148 -2.085 1.00 76.44 241 LEU A O 1
ATOM 2033 N N . GLN A 1 242 ? -8.359 -16.871 -0.478 1.00 74.06 242 GLN A N 1
ATOM 2034 C CA . GLN A 1 242 ? -8.446 -18.270 -0.905 1.00 74.06 242 GLN A CA 1
ATOM 2035 C C . GLN A 1 242 ? -9.784 -18.945 -0.574 1.00 74.06 242 GLN A C 1
ATOM 2037 O O . GLN A 1 242 ? -10.200 -19.837 -1.311 1.00 74.06 242 GLN A O 1
ATOM 2042 N N . PHE A 1 243 ? -10.450 -18.558 0.518 1.00 69.62 243 PHE A N 1
ATOM 2043 C CA . PHE A 1 243 ? -11.581 -19.320 1.068 1.00 69.62 243 PHE A CA 1
ATOM 2044 C C . PHE A 1 243 ? -12.897 -18.530 1.190 1.00 69.62 243 PHE A C 1
ATOM 2046 O O . PHE A 1 243 ? -13.884 -19.086 1.669 1.00 69.62 243 PHE A O 1
ATOM 2053 N N . ASP A 1 244 ? -12.949 -17.264 0.760 1.00 69.75 244 ASP A N 1
ATOM 2054 C CA . ASP A 1 244 ? -14.143 -16.406 0.886 1.00 69.75 244 ASP A CA 1
ATOM 2055 C C . ASP A 1 244 ? -15.165 -16.561 -0.262 1.00 69.75 244 ASP A C 1
ATOM 2057 O O . ASP A 1 244 ? -16.260 -16.003 -0.196 1.00 69.75 244 ASP A O 1
ATOM 2061 N N . ILE A 1 245 ? -14.855 -17.317 -1.324 1.00 72.62 245 ILE A N 1
ATOM 2062 C CA . ILE A 1 245 ? -15.843 -17.669 -2.359 1.00 72.62 245 ILE A CA 1
ATOM 2063 C C . ILE A 1 245 ? -16.502 -18.998 -1.992 1.00 72.62 245 ILE A C 1
ATOM 2065 O O . ILE A 1 245 ? -15.873 -20.056 -2.026 1.00 72.62 245 ILE A O 1
ATOM 2069 N N . GLY A 1 246 ? -17.798 -18.955 -1.681 1.00 76.56 246 GLY A N 1
ATOM 2070 C CA . GLY A 1 246 ? -18.589 -20.166 -1.475 1.00 76.56 246 GLY A CA 1
ATOM 2071 C C . GLY A 1 246 ? -18.771 -20.957 -2.776 1.00 76.56 246 GLY A C 1
ATOM 2072 O O . GLY A 1 246 ? -18.824 -20.382 -3.863 1.00 76.56 246 GLY A O 1
ATOM 2073 N N . SER A 1 247 ? -18.957 -22.277 -2.684 1.00 81.69 247 SER A N 1
ATOM 2074 C CA . SER A 1 247 ? -19.087 -23.154 -3.862 1.00 81.69 247 SER A CA 1
ATOM 2075 C C . SER A 1 247 ? -20.172 -22.702 -4.850 1.00 81.69 247 SER A C 1
ATOM 2077 O O . SER A 1 247 ? -20.007 -22.848 -6.057 1.00 81.69 247 SER A O 1
ATOM 2079 N N . HIS A 1 248 ? -21.272 -22.121 -4.357 1.00 84.81 248 HIS A N 1
ATOM 2080 C CA . HIS A 1 248 ? -22.326 -21.581 -5.217 1.00 84.81 248 HIS A CA 1
ATOM 2081 C C . HIS A 1 248 ? -21.855 -20.365 -6.030 1.00 84.81 248 HIS A C 1
ATOM 2083 O O . HIS A 1 248 ? -22.095 -20.311 -7.234 1.00 84.81 248 HIS A O 1
ATOM 2089 N N . GLU A 1 249 ? -21.160 -19.415 -5.397 1.00 87.88 249 GLU A N 1
ATOM 2090 C CA . GLU A 1 249 ? -20.607 -18.234 -6.073 1.00 87.88 249 GLU A CA 1
ATOM 2091 C C . GLU A 1 249 ? -19.590 -18.653 -7.139 1.00 87.88 249 GLU A C 1
ATOM 2093 O O . GLU A 1 249 ? -19.686 -18.203 -8.279 1.00 87.88 249 GLU A O 1
ATOM 2098 N N . ALA A 1 250 ? -18.688 -19.585 -6.811 1.00 87.31 250 ALA A N 1
ATOM 2099 C CA . ALA A 1 250 ? -17.715 -20.124 -7.761 1.00 87.31 250 ALA A CA 1
ATOM 2100 C C . ALA A 1 250 ? -18.404 -20.714 -9.005 1.00 87.31 250 ALA A C 1
ATOM 2102 O O . ALA A 1 250 ? -18.056 -20.369 -10.134 1.00 87.31 250 ALA A O 1
ATOM 2103 N N . VAL A 1 251 ? -19.447 -21.531 -8.817 1.00 89.69 251 VAL A N 1
ATOM 2104 C CA . VAL A 1 251 ? -20.230 -22.117 -9.920 1.00 89.69 251 VAL A CA 1
ATOM 2105 C C . VAL A 1 251 ? -20.893 -21.040 -10.785 1.00 89.69 251 VAL A C 1
ATOM 2107 O O . VAL A 1 251 ? -20.902 -21.168 -12.010 1.00 89.69 251 VAL A O 1
ATOM 2110 N N . GLN A 1 252 ? -21.424 -19.968 -10.188 1.00 91.44 252 GLN A N 1
ATOM 2111 C CA . GLN A 1 252 ? -22.005 -18.857 -10.953 1.00 91.44 252 GLN A CA 1
ATOM 2112 C C . GLN A 1 252 ? -20.945 -18.117 -11.771 1.00 91.44 252 GLN A C 1
ATOM 2114 O O . GLN A 1 252 ? -21.164 -17.828 -12.946 1.00 91.44 252 GLN A O 1
ATOM 2119 N N . LEU A 1 253 ? -19.768 -17.865 -11.196 1.00 92.50 253 LEU A N 1
ATOM 2120 C CA . LEU A 1 253 ? -18.656 -17.254 -11.923 1.00 92.50 253 LEU A CA 1
ATOM 2121 C C . LEU A 1 253 ? -18.194 -18.132 -13.095 1.00 92.50 253 LEU A C 1
ATOM 2123 O O . LEU A 1 253 ? -17.957 -17.601 -14.178 1.00 92.50 253 LEU A O 1
ATOM 2127 N N . MET A 1 254 ? -18.132 -19.460 -12.920 1.00 93.62 254 MET A N 1
ATOM 2128 C CA . MET A 1 254 ? -17.808 -20.400 -14.005 1.00 93.62 254 MET A CA 1
ATOM 2129 C C . MET A 1 254 ? -18.841 -20.355 -15.135 1.00 93.62 254 MET A C 1
ATOM 2131 O O . MET A 1 254 ? -18.461 -20.349 -16.306 1.00 93.62 254 MET A O 1
ATOM 2135 N N . LYS A 1 255 ? -20.135 -20.285 -14.803 1.00 92.75 255 LYS A N 1
ATOM 2136 C CA . LYS A 1 255 ? -21.213 -20.136 -15.793 1.00 92.75 255 LYS A CA 1
ATOM 2137 C C . LYS A 1 255 ? -21.116 -18.808 -16.544 1.00 92.75 255 LYS A C 1
ATOM 2139 O O . LYS A 1 255 ? -21.211 -18.793 -17.766 1.00 92.75 255 LYS A O 1
ATOM 2144 N N . ASN A 1 256 ? -20.849 -17.709 -15.835 1.00 91.75 256 ASN A N 1
ATOM 2145 C CA . ASN A 1 256 ? -20.754 -16.363 -16.415 1.00 91.75 256 ASN A CA 1
ATOM 2146 C C . ASN A 1 256 ? -19.659 -16.227 -17.482 1.00 91.75 256 ASN A C 1
ATOM 2148 O O . ASN A 1 256 ? -19.770 -15.391 -18.375 1.00 91.75 256 ASN A O 1
ATOM 2152 N N . VAL A 1 257 ? -18.590 -17.018 -17.378 1.00 92.50 257 VAL A N 1
ATOM 2153 C CA . VAL A 1 257 ? -17.485 -17.027 -18.352 1.00 92.50 257 VAL A CA 1
ATOM 2154 C C . VAL A 1 257 ? -17.550 -18.204 -19.325 1.00 92.50 257 VAL A C 1
ATOM 2156 O O . VAL A 1 257 ? -16.590 -18.425 -20.063 1.00 92.50 257 VAL A O 1
ATOM 2159 N N . GLU A 1 258 ? -18.659 -18.950 -19.321 1.00 93.00 258 GLU A N 1
ATOM 2160 C CA . GLU A 1 258 ? -18.884 -20.137 -20.157 1.00 93.00 258 GLU A CA 1
ATOM 2161 C C . GLU A 1 258 ? -17.869 -21.269 -19.901 1.00 93.00 258 GLU A C 1
ATOM 2163 O O . GLU A 1 258 ? -17.687 -22.148 -20.739 1.00 93.00 258 GLU A O 1
ATOM 2168 N N . LEU A 1 259 ? -17.192 -21.272 -18.744 1.00 94.44 259 LEU A N 1
ATOM 2169 C CA . LEU A 1 259 ? -16.332 -22.388 -18.341 1.00 94.44 259 LEU A CA 1
ATOM 2170 C C . LEU A 1 259 ? -17.176 -23.610 -17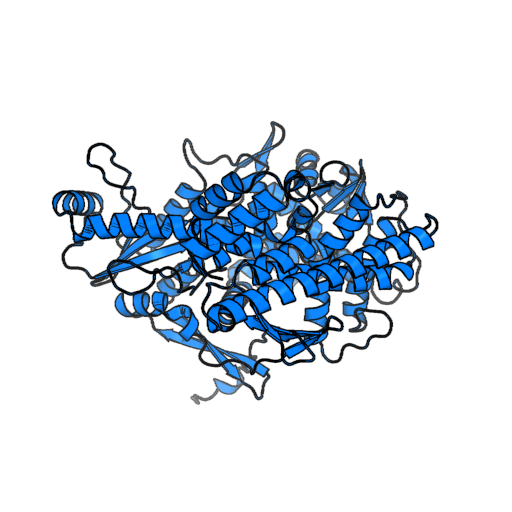.973 1.00 94.44 259 LEU A C 1
ATOM 2172 O O . LEU A 1 259 ? -16.734 -24.728 -18.209 1.00 94.44 259 LEU A O 1
ATOM 2176 N N . LEU A 1 260 ? -18.365 -23.403 -17.400 1.00 94.19 260 LEU A N 1
ATOM 2177 C CA . LEU A 1 260 ? -19.286 -24.463 -16.996 1.00 94.19 260 LEU A CA 1
ATOM 2178 C C . LEU A 1 260 ? -20.658 -24.269 -17.644 1.00 94.19 260 LEU A C 1
ATOM 2180 O O . LEU A 1 260 ? -21.328 -23.265 -17.411 1.00 94.19 260 LEU A O 1
ATOM 2184 N N . GLU A 1 261 ? -21.113 -25.284 -18.367 1.00 92.44 261 GLU A N 1
ATOM 2185 C CA . GLU A 1 261 ? -22.485 -25.412 -18.856 1.00 92.44 261 GLU A CA 1
ATOM 2186 C C . GLU A 1 261 ? -23.160 -26.590 -18.146 1.00 92.44 261 GLU A C 1
ATOM 2188 O O . GLU A 1 261 ? -22.546 -27.643 -17.962 1.00 92.44 261 GLU A O 1
ATOM 2193 N N . ILE A 1 262 ? -24.420 -26.422 -17.745 1.00 88.44 262 ILE A N 1
ATOM 2194 C CA . ILE A 1 262 ? -25.195 -27.467 -17.070 1.00 88.44 262 ILE A CA 1
ATOM 2195 C C . ILE A 1 262 ? -26.445 -27.776 -17.896 1.00 88.44 262 ILE A C 1
ATOM 2197 O O . ILE A 1 262 ? -27.177 -26.861 -18.268 1.00 88.44 262 ILE A O 1
ATOM 2201 N N . TYR A 1 263 ? -26.687 -29.059 -18.161 1.00 87.38 263 TYR A N 1
ATOM 2202 C CA . TYR A 1 263 ? -27.786 -29.564 -18.985 1.00 87.38 263 TYR A CA 1
ATOM 2203 C C . TYR A 1 263 ? -28.673 -30.537 -18.198 1.00 87.38 263 TYR A C 1
ATOM 2205 O O . TYR A 1 263 ? -28.223 -31.117 -17.208 1.00 87.38 263 TYR A O 1
ATOM 2213 N N . GLY A 1 264 ? -29.917 -30.714 -18.665 1.00 73.50 264 GLY A N 1
ATOM 2214 C CA . GLY A 1 264 ? -30.871 -31.704 -18.146 1.00 73.50 264 GLY A CA 1
ATOM 2215 C C . GLY A 1 264 ? -31.108 -31.580 -16.641 1.00 73.50 264 GLY A C 1
ATOM 2216 O O . GLY A 1 264 ? -30.698 -32.456 -15.901 1.00 73.50 264 GLY A O 1
ATOM 2217 N N . ASP A 1 265 ? -31.674 -30.466 -16.168 1.00 78.69 265 ASP A N 1
ATOM 2218 C CA . ASP A 1 265 ? -32.027 -30.253 -14.750 1.00 78.69 265 ASP A CA 1
ATOM 2219 C C . ASP A 1 265 ? -30.893 -30.496 -13.722 1.00 78.69 265 ASP A C 1
ATOM 2221 O O . ASP A 1 265 ? -31.135 -30.829 -12.563 1.00 78.69 265 ASP A O 1
ATOM 2225 N N . ASN A 1 266 ? -29.645 -30.210 -14.114 1.00 76.94 266 ASN A N 1
ATOM 2226 C CA . ASN A 1 266 ? -28.409 -30.426 -13.342 1.00 76.94 266 ASN A CA 1
ATOM 2227 C C . ASN A 1 266 ? -27.838 -31.851 -13.345 1.00 76.94 266 ASN A C 1
ATOM 2229 O O . ASN A 1 266 ? -26.980 -32.157 -12.519 1.00 76.94 266 ASN A O 1
ATOM 2233 N N . GLU A 1 267 ? -28.228 -32.693 -14.299 1.00 80.25 267 GLU A N 1
ATOM 2234 C CA . GLU A 1 267 ? -27.672 -34.043 -14.441 1.00 80.25 267 GLU A CA 1
ATOM 2235 C C . GLU A 1 267 ? -26.294 -34.070 -15.121 1.00 80.25 267 GLU A C 1
ATOM 2237 O O . GLU A 1 267 ? -25.471 -34.932 -14.811 1.00 80.25 267 GLU A O 1
ATOM 2242 N N . ILE A 1 268 ? -26.012 -33.135 -16.039 1.00 87.62 268 ILE A N 1
ATOM 2243 C CA . ILE A 1 268 ? -24.767 -33.135 -16.823 1.00 87.62 268 ILE A CA 1
ATOM 2244 C C . ILE A 1 268 ? -24.063 -31.783 -16.724 1.00 87.62 268 ILE A C 1
ATOM 2246 O O . ILE A 1 268 ? -24.624 -30.753 -17.092 1.00 87.62 268 ILE A O 1
ATOM 2250 N N . ALA A 1 269 ? -22.799 -31.806 -16.298 1.00 91.12 269 ALA A N 1
ATOM 2251 C CA . ALA A 1 269 ? -21.894 -30.661 -16.291 1.00 91.12 269 ALA A CA 1
ATOM 2252 C C . ALA A 1 269 ? -20.829 -30.808 -17.388 1.00 91.12 269 ALA A C 1
ATOM 2254 O O . ALA A 1 269 ? -20.134 -31.823 -17.461 1.00 91.12 269 ALA A O 1
ATOM 2255 N N . LYS A 1 270 ? -20.677 -29.783 -18.228 1.00 92.75 270 LYS A N 1
ATOM 2256 C CA . LYS A 1 270 ? -19.648 -29.702 -19.271 1.00 92.75 270 LYS A CA 1
ATOM 2257 C C . LYS A 1 270 ? -18.694 -28.555 -18.958 1.00 92.75 270 LYS A C 1
ATOM 2259 O O . LYS A 1 270 ? -19.141 -27.430 -18.750 1.00 92.75 270 LYS A O 1
ATOM 2264 N N . PHE A 1 271 ? -17.394 -28.846 -18.983 1.00 95.06 271 PHE A N 1
ATOM 2265 C CA . PHE A 1 271 ? -16.338 -27.866 -18.740 1.00 95.06 271 PHE A CA 1
ATOM 2266 C C . PHE A 1 271 ? -15.581 -27.516 -20.029 1.00 95.06 271 PHE A C 1
ATOM 2268 O O . PHE A 1 271 ? -15.059 -28.411 -20.695 1.00 95.06 271 PHE A O 1
ATOM 2275 N N . ASP A 1 272 ? -15.481 -26.226 -20.364 1.00 93.19 272 ASP A N 1
ATOM 2276 C CA . ASP A 1 272 ? -14.639 -25.715 -21.456 1.00 93.19 272 ASP A CA 1
ATOM 2277 C C . ASP A 1 272 ? -13.349 -25.093 -20.903 1.00 93.19 272 ASP A C 1
ATOM 2279 O O . ASP A 1 272 ? -13.253 -23.891 -20.647 1.00 93.19 272 ASP A O 1
ATOM 2283 N N . PHE A 1 273 ? -12.310 -25.914 -20.751 1.00 89.94 273 PHE A N 1
ATOM 2284 C CA . PHE A 1 273 ? -11.015 -25.463 -20.235 1.00 89.94 273 PHE A CA 1
ATOM 2285 C C . PHE A 1 273 ? -10.313 -24.420 -21.117 1.00 89.94 273 PHE A C 1
ATOM 2287 O O . PHE A 1 273 ? -9.402 -23.749 -20.635 1.00 89.94 273 PHE A O 1
ATOM 2294 N N . SER A 1 274 ? -10.751 -24.185 -22.362 1.00 87.88 274 SER A N 1
ATOM 2295 C CA . SER A 1 274 ? -10.245 -23.048 -23.147 1.00 87.88 274 SER A CA 1
ATOM 2296 C C . SER A 1 274 ? -10.614 -21.692 -22.525 1.00 87.88 274 SER A C 1
ATOM 2298 O O . SER A 1 274 ? -9.973 -20.675 -22.813 1.00 87.88 274 SER A O 1
ATOM 2300 N N . LYS A 1 275 ? -11.613 -21.680 -21.630 1.00 90.38 275 LYS A N 1
ATOM 2301 C CA . LYS A 1 275 ? -12.091 -20.507 -20.893 1.00 90.38 275 LYS A CA 1
ATOM 2302 C C . LYS A 1 275 ? -11.466 -20.345 -19.506 1.00 90.38 275 LYS A C 1
ATOM 2304 O O . LYS A 1 275 ? -11.779 -19.370 -18.823 1.00 90.38 275 LYS A O 1
ATOM 2309 N N . ILE A 1 276 ? -10.553 -21.231 -19.095 1.00 90.50 276 ILE A N 1
ATOM 2310 C CA . ILE A 1 276 ? -9.990 -21.233 -17.734 1.00 90.50 276 ILE A CA 1
ATOM 2311 C C . ILE A 1 276 ? -9.325 -19.899 -17.356 1.00 90.50 276 ILE A C 1
ATOM 2313 O O . ILE A 1 276 ? -9.495 -19.417 -16.240 1.00 90.50 276 ILE A O 1
ATOM 2317 N N . TYR A 1 277 ? -8.651 -19.243 -18.305 1.00 90.50 277 TYR A N 1
ATOM 2318 C CA . TYR A 1 277 ? -8.011 -17.943 -18.078 1.00 90.50 277 TYR A CA 1
ATOM 2319 C C . TYR A 1 277 ? -9.028 -16.815 -17.845 1.00 90.50 277 TYR A C 1
ATOM 2321 O O . TYR A 1 277 ? -8.769 -15.900 -17.067 1.00 90.50 277 TYR A O 1
ATOM 2329 N N . TYR A 1 278 ? -10.204 -16.882 -18.485 1.00 92.56 278 TYR A N 1
ATOM 2330 C CA . TYR A 1 278 ? -11.287 -15.929 -18.229 1.00 92.56 278 TYR A CA 1
ATOM 2331 C C . TYR A 1 278 ? -11.904 -16.159 -16.851 1.00 92.56 278 TYR A C 1
ATOM 2333 O O . TYR A 1 278 ? -12.189 -15.186 -16.162 1.00 92.56 278 TYR A O 1
ATOM 2341 N N . TYR A 1 279 ? -12.058 -17.419 -16.428 1.00 92.81 279 TYR A N 1
ATOM 2342 C CA . TYR A 1 279 ? -12.502 -17.740 -15.071 1.00 92.81 279 TYR A CA 1
ATOM 2343 C C . TYR A 1 279 ? -11.520 -17.230 -14.017 1.00 92.81 279 TYR A C 1
ATOM 2345 O O . TYR A 1 279 ? -11.928 -16.493 -13.127 1.00 92.81 279 TYR A O 1
ATOM 2353 N N . SER A 1 280 ? -10.229 -17.543 -14.159 1.00 90.81 280 SER A N 1
ATOM 2354 C CA . SER A 1 280 ? -9.192 -17.103 -13.218 1.00 90.81 280 SER A CA 1
ATOM 2355 C C . SER A 1 280 ? -9.146 -15.575 -13.085 1.00 90.81 280 SER A C 1
ATOM 2357 O O . SER A 1 280 ? -9.109 -15.046 -11.970 1.00 90.81 280 SER A O 1
ATOM 2359 N N . ALA A 1 281 ? -9.242 -14.848 -14.205 1.00 93.25 281 ALA A N 1
ATOM 2360 C CA . ALA A 1 281 ? -9.368 -13.394 -14.179 1.00 93.25 281 ALA A CA 1
ATOM 2361 C C . ALA A 1 281 ? -10.663 -12.949 -13.475 1.00 93.25 281 ALA A C 1
ATOM 2363 O O . ALA A 1 281 ? -10.616 -12.087 -12.599 1.00 93.25 281 ALA A O 1
ATOM 2364 N N . LYS A 1 282 ? -11.813 -13.552 -13.806 1.00 93.44 282 LYS A N 1
ATOM 2365 C CA . LYS A 1 282 ? -13.110 -13.176 -13.228 1.00 93.44 282 LYS A CA 1
ATOM 2366 C C . LYS A 1 282 ? -13.147 -13.364 -11.716 1.00 93.44 282 LYS A C 1
ATOM 2368 O O . LYS A 1 282 ? -13.567 -12.461 -10.998 1.00 93.44 282 LYS A O 1
ATOM 2373 N N . GLU A 1 283 ? -12.679 -14.513 -11.245 1.00 91.50 283 GLU A N 1
ATOM 2374 C CA . GLU A 1 283 ? -12.566 -14.859 -9.830 1.00 91.50 283 GLU A CA 1
ATOM 2375 C C . GLU A 1 283 ? -11.672 -13.854 -9.096 1.00 91.50 283 GLU A C 1
ATOM 2377 O O . GLU A 1 283 ? -12.093 -13.240 -8.115 1.00 91.50 283 GLU A O 1
ATOM 2382 N N . THR A 1 284 ? -10.487 -13.583 -9.646 1.00 89.69 284 THR A N 1
ATOM 2383 C CA . THR A 1 284 ? -9.528 -12.619 -9.092 1.00 89.69 284 THR A CA 1
ATOM 2384 C C . THR A 1 284 ? -10.127 -11.216 -8.939 1.00 89.69 284 THR A C 1
ATOM 2386 O O . THR A 1 284 ? -9.963 -10.567 -7.902 1.00 89.69 284 THR A O 1
ATOM 2389 N N . PHE A 1 285 ? -10.807 -10.712 -9.973 1.00 92.69 285 PHE A N 1
ATOM 2390 C CA . PHE A 1 285 ? -11.408 -9.376 -9.948 1.00 92.69 285 PHE A CA 1
ATOM 2391 C C . PHE A 1 285 ? -12.631 -9.307 -9.033 1.00 92.69 285 PHE A C 1
ATOM 2393 O O . PHE A 1 285 ? -12.813 -8.302 -8.347 1.00 92.69 285 PHE A O 1
ATOM 2400 N N . TYR A 1 286 ? -13.421 -10.379 -8.967 1.00 90.94 286 TYR A N 1
ATOM 2401 C CA . TYR A 1 286 ? -14.547 -10.487 -8.046 1.00 90.94 286 TYR A CA 1
ATOM 2402 C C . TYR A 1 286 ? -14.089 -10.394 -6.583 1.00 90.94 286 TYR A C 1
ATOM 2404 O O . TYR A 1 286 ? -14.605 -9.565 -5.834 1.00 90.94 286 TYR A O 1
ATOM 2412 N N . GLN A 1 287 ? -13.063 -11.160 -6.194 1.00 87.56 287 GLN A N 1
ATOM 2413 C CA . GLN A 1 287 ? -12.483 -11.085 -4.845 1.00 87.56 287 GLN A CA 1
ATOM 2414 C C . GLN A 1 287 ? -11.906 -9.701 -4.552 1.00 87.56 287 GLN A C 1
ATOM 2416 O O . GLN A 1 287 ? -12.180 -9.119 -3.507 1.00 87.56 287 GLN A O 1
ATOM 2421 N N . SER A 1 288 ? -11.162 -9.135 -5.506 1.00 87.88 288 SER A N 1
ATOM 2422 C CA . SER A 1 288 ? -10.571 -7.801 -5.355 1.00 87.88 288 SER A CA 1
ATOM 2423 C C . SER A 1 288 ? -11.641 -6.726 -5.125 1.00 87.88 288 SER A C 1
ATOM 2425 O O . SER A 1 288 ? -11.445 -5.823 -4.316 1.00 87.88 288 SER A O 1
ATOM 2427 N N . TYR A 1 289 ? -12.789 -6.822 -5.805 1.00 89.81 289 TYR A N 1
ATOM 2428 C CA . TYR A 1 289 ? -13.867 -5.846 -5.663 1.00 89.81 289 TYR A CA 1
ATOM 2429 C C . TYR A 1 289 ? -14.658 -5.994 -4.358 1.00 89.81 289 TYR A C 1
ATOM 2431 O O . TYR A 1 289 ? -15.177 -4.992 -3.869 1.00 89.81 289 TYR A O 1
ATOM 2439 N N . LYS A 1 290 ? -14.702 -7.179 -3.724 1.00 87.56 290 LYS A N 1
ATOM 2440 C CA . LYS A 1 290 ? -15.324 -7.339 -2.390 1.00 87.56 290 LYS A CA 1
ATOM 2441 C C . LYS A 1 290 ? -14.742 -6.362 -1.356 1.00 87.56 290 LYS A C 1
ATOM 2443 O O . LYS A 1 290 ? -15.474 -5.900 -0.485 1.00 87.56 290 LYS A O 1
ATOM 2448 N N . HIS A 1 291 ? -13.466 -5.995 -1.484 1.00 84.38 291 HIS A N 1
ATOM 2449 C CA . HIS A 1 291 ? -12.814 -4.996 -0.629 1.00 84.38 291 HIS A CA 1
ATOM 2450 C C . HIS A 1 291 ? -13.216 -3.543 -0.946 1.00 84.38 291 HIS A C 1
ATOM 2452 O O . HIS A 1 291 ? -13.219 -2.687 -0.063 1.00 84.38 291 HIS A O 1
ATOM 2458 N N . LEU A 1 292 ? -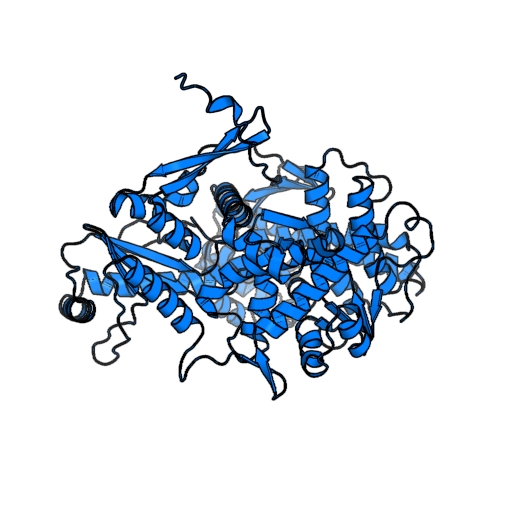13.619 -3.264 -2.188 1.00 90.50 292 LEU A N 1
ATOM 2459 C CA . LEU A 1 292 ? -14.079 -1.947 -2.640 1.00 90.50 292 LEU A CA 1
ATOM 2460 C C . LEU A 1 29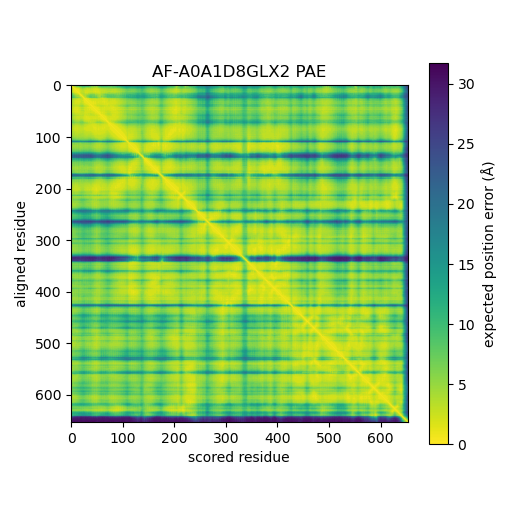2 ? -15.583 -1.739 -2.466 1.00 90.50 292 LEU A C 1
ATOM 2462 O O . LEU A 1 292 ? -16.033 -0.599 -2.342 1.00 90.50 292 LEU A O 1
ATOM 2466 N N . TYR A 1 293 ? -16.354 -2.825 -2.422 1.00 90.75 293 TYR A N 1
ATOM 2467 C CA . TYR A 1 293 ? -17.806 -2.794 -2.287 1.00 90.75 293 TYR A CA 1
ATOM 2468 C C . TYR A 1 293 ? -18.296 -1.902 -1.130 1.00 90.75 293 TYR A C 1
ATOM 2470 O O . TYR A 1 293 ? -19.191 -1.088 -1.356 1.00 90.75 293 TYR A O 1
ATOM 2478 N N . PRO A 1 294 ? -17.701 -1.935 0.084 1.00 91.31 294 PRO A N 1
ATOM 2479 C CA . PRO A 1 294 ? -18.161 -1.082 1.178 1.00 91.31 294 PRO A CA 1
ATOM 2480 C C . PRO A 1 294 ? -18.061 0.420 0.884 1.00 91.31 294 PRO A C 1
ATOM 2482 O O . PRO A 1 294 ? -18.811 1.195 1.458 1.00 91.31 294 PRO A O 1
ATOM 2485 N N . VAL A 1 295 ? -17.141 0.851 0.015 1.00 93.44 295 VAL A N 1
ATOM 2486 C CA . VAL A 1 295 ? -16.885 2.277 -0.258 1.00 93.44 295 VAL A CA 1
ATOM 2487 C C . VAL A 1 295 ? -17.452 2.752 -1.600 1.00 93.44 295 VAL A C 1
ATOM 2489 O O . VAL A 1 295 ? -17.595 3.958 -1.803 1.00 93.44 295 VAL A O 1
ATOM 2492 N N . TYR A 1 296 ? -17.783 1.826 -2.505 1.00 92.06 296 TYR A N 1
ATOM 2493 C CA . TYR A 1 296 ? -18.295 2.129 -3.846 1.00 92.06 296 TYR A CA 1
ATOM 2494 C C . TYR A 1 296 ? -19.651 1.498 -4.175 1.00 92.06 296 TYR A C 1
ATOM 2496 O O . TYR A 1 296 ? -20.177 1.805 -5.235 1.00 92.06 296 TYR A O 1
ATOM 2504 N N . ARG A 1 297 ? -20.243 0.704 -3.271 1.00 87.75 297 ARG A N 1
ATOM 2505 C CA . ARG A 1 297 ? -21.440 -0.120 -3.517 1.00 87.75 297 ARG A CA 1
ATOM 2506 C C . ARG A 1 297 ? -21.169 -1.181 -4.587 1.00 87.75 297 ARG A C 1
ATOM 2508 O O . ARG A 1 297 ? -20.119 -1.816 -4.577 1.00 87.75 297 ARG A O 1
ATOM 2515 N N . ASP A 1 298 ? -22.145 -1.432 -5.447 1.00 89.44 298 ASP A N 1
ATOM 2516 C CA . ASP A 1 298 ? -22.035 -2.367 -6.553 1.00 89.44 298 ASP A CA 1
ATOM 2517 C C . ASP A 1 298 ? -21.227 -1.793 -7.728 1.00 89.44 298 ASP A C 1
ATOM 2519 O O . ASP A 1 298 ? -20.952 -0.593 -7.842 1.00 89.44 298 ASP A O 1
ATOM 2523 N N . THR A 1 299 ? -20.868 -2.689 -8.645 1.00 91.44 299 THR A N 1
ATOM 2524 C CA . THR A 1 299 ? -20.167 -2.342 -9.881 1.00 91.44 299 THR A CA 1
ATOM 2525 C C . THR A 1 299 ? -21.025 -1.523 -10.853 1.00 91.44 299 THR A C 1
ATOM 2527 O O . THR A 1 299 ? -20.483 -1.000 -11.825 1.00 91.44 299 THR A O 1
ATOM 2530 N N . ASP A 1 300 ? -22.327 -1.379 -10.604 1.00 93.88 300 ASP A N 1
ATOM 2531 C CA . ASP A 1 300 ? -23.252 -0.587 -11.422 1.00 93.88 300 ASP A CA 1
ATOM 2532 C C . ASP A 1 300 ? -23.277 0.890 -10.997 1.00 93.88 300 ASP A C 1
ATOM 2534 O O . ASP A 1 300 ? -23.959 1.716 -11.602 1.00 93.88 300 ASP A O 1
ATOM 2538 N N . THR A 1 301 ? -22.486 1.265 -9.991 1.00 93.75 301 THR A N 1
ATOM 2539 C CA . THR A 1 301 ? -22.268 2.668 -9.640 1.00 93.75 301 THR A CA 1
ATOM 2540 C C . THR A 1 301 ? -21.556 3.402 -10.781 1.00 93.75 301 THR A C 1
ATOM 2542 O O . THR A 1 301 ? -20.539 2.941 -11.311 1.00 93.75 301 THR A O 1
ATOM 2545 N N . ALA A 1 302 ? -22.090 4.564 -11.159 1.00 95.50 302 ALA A N 1
ATOM 2546 C CA . ALA A 1 302 ? -21.604 5.355 -12.282 1.00 95.50 302 ALA A CA 1
ATOM 2547 C C . ALA A 1 302 ? -20.484 6.337 -11.890 1.00 95.50 302 ALA A C 1
ATOM 2549 O O . ALA A 1 302 ? -20.382 6.793 -10.749 1.00 95.50 302 ALA A O 1
ATOM 2550 N N . PHE A 1 303 ? -19.653 6.720 -12.856 1.00 96.19 303 PHE A N 1
ATOM 2551 C CA . PHE A 1 303 ? -18.669 7.791 -12.740 1.00 96.19 303 PHE A CA 1
ATOM 2552 C C . PHE A 1 303 ? -18.561 8.599 -14.037 1.00 96.19 303 PHE A C 1
ATOM 2554 O O . PHE A 1 303 ? -18.760 8.087 -15.137 1.00 96.19 303 PHE A O 1
ATOM 2561 N N . GLN A 1 304 ? -18.196 9.875 -13.914 1.00 96.38 304 GLN A N 1
ATOM 2562 C CA . GLN A 1 304 ? -17.954 10.762 -15.046 1.00 96.38 304 GLN A CA 1
ATOM 2563 C C . GLN A 1 304 ? -16.473 10.828 -15.405 1.00 96.38 304 GLN A C 1
ATOM 2565 O O . GLN A 1 304 ? -15.614 11.078 -14.553 1.00 96.38 304 GLN A O 1
ATOM 2570 N N . TYR A 1 305 ? -16.187 10.683 -16.698 1.00 96.62 305 TYR A N 1
ATOM 2571 C CA . TYR A 1 305 ? -14.864 10.869 -17.277 1.00 96.62 305 TYR A CA 1
ATOM 2572 C C . TYR A 1 305 ? -14.962 11.461 -18.689 1.00 96.62 305 TYR A C 1
ATOM 2574 O O . TYR A 1 305 ? -15.703 10.965 -19.538 1.00 96.62 305 TYR A O 1
ATOM 2582 N N . ASN A 1 306 ? -14.210 12.534 -18.960 1.00 92.25 306 ASN A N 1
ATOM 2583 C CA . ASN A 1 306 ? -14.220 13.251 -20.245 1.00 92.25 306 ASN A CA 1
ATOM 2584 C C . ASN A 1 306 ? -15.634 13.617 -20.751 1.00 92.25 306 ASN A C 1
ATOM 2586 O O . ASN A 1 306 ? -15.933 13.476 -21.936 1.00 92.25 306 ASN A O 1
ATOM 2590 N N . GLY A 1 307 ? -16.515 14.065 -19.848 1.00 91.31 307 GLY A N 1
ATOM 2591 C CA . GLY A 1 307 ? -17.888 14.472 -20.179 1.00 91.31 307 GLY A CA 1
ATOM 2592 C C . GLY A 1 307 ? -18.838 13.321 -20.533 1.00 91.31 307 GLY A C 1
ATOM 2593 O O . GLY A 1 307 ? -19.931 13.578 -21.028 1.00 91.31 307 GLY A O 1
ATOM 2594 N N . LYS A 1 308 ? -18.431 12.068 -20.300 1.00 94.94 308 LYS A N 1
ATOM 2595 C CA . LYS A 1 308 ? -19.261 10.871 -20.461 1.00 94.94 308 LYS A CA 1
ATOM 2596 C C . LYS A 1 308 ? -19.399 10.127 -19.142 1.00 94.94 308 LYS A C 1
ATOM 2598 O O . LYS A 1 308 ? -18.497 10.173 -18.308 1.00 94.94 308 LYS A O 1
ATOM 2603 N N . GLU A 1 309 ? -20.520 9.439 -18.996 1.00 96.25 309 GLU A N 1
ATOM 2604 C CA . GLU A 1 309 ? -20.799 8.551 -17.876 1.00 96.25 309 GLU A CA 1
ATOM 2605 C C . GLU A 1 309 ? -20.395 7.114 -18.228 1.00 96.25 309 GLU A C 1
ATOM 2607 O O . GLU A 1 309 ? -20.602 6.670 -19.358 1.00 96.25 309 GLU A O 1
ATOM 2612 N N . TYR A 1 310 ? -19.795 6.421 -17.265 1.00 97.25 310 TYR A N 1
ATOM 2613 C CA . TYR A 1 310 ? -19.404 5.014 -17.337 1.00 97.25 310 TYR A CA 1
ATOM 2614 C C . TYR A 1 310 ? -19.767 4.324 -16.028 1.00 97.25 310 TYR A C 1
ATOM 2616 O O . TYR A 1 310 ? -19.850 4.978 -14.991 1.00 97.25 310 TYR A O 1
ATOM 2624 N N . LEU A 1 311 ? -19.910 3.006 -16.051 1.00 96.69 311 LEU A N 1
ATOM 2625 C CA . LEU A 1 311 ? -20.079 2.207 -14.841 1.00 96.69 311 LEU A CA 1
ATOM 2626 C C . LEU A 1 311 ? -18.721 1.748 -14.312 1.00 96.69 311 LEU A C 1
ATOM 2628 O O . LEU A 1 311 ? -17.794 1.492 -15.084 1.00 96.69 311 LEU A O 1
ATOM 2632 N N . ILE A 1 312 ? -18.595 1.558 -12.997 1.00 96.62 312 ILE A N 1
ATOM 2633 C CA . ILE A 1 312 ? -17.413 0.905 -12.406 1.00 96.62 312 ILE A CA 1
ATOM 2634 C C . ILE A 1 312 ? -17.161 -0.460 -13.073 1.00 96.62 312 ILE A C 1
ATOM 2636 O O . ILE A 1 312 ? -16.009 -0.816 -13.342 1.00 96.62 312 ILE A O 1
ATOM 2640 N N . ASN A 1 313 ? -18.227 -1.184 -13.423 1.00 96.12 313 ASN A N 1
ATOM 2641 C CA . ASN A 1 313 ? -18.169 -2.439 -14.162 1.00 96.12 313 ASN A CA 1
ATOM 2642 C C . ASN A 1 313 ? -17.467 -2.300 -15.523 1.00 96.12 313 ASN A C 1
ATOM 2644 O O . ASN A 1 313 ? -16.774 -3.227 -15.938 1.00 96.12 313 ASN A O 1
ATOM 2648 N N . ASP A 1 314 ? -17.576 -1.155 -16.205 1.00 96.75 314 ASP A N 1
ATOM 2649 C CA . ASP A 1 314 ? -16.893 -0.923 -17.483 1.00 96.75 314 ASP A CA 1
ATOM 2650 C C . ASP A 1 314 ? -15.371 -0.888 -17.298 1.00 96.75 314 ASP A C 1
ATOM 2652 O O . ASP A 1 314 ? -14.624 -1.525 -18.047 1.00 96.75 314 ASP A O 1
ATOM 2656 N N . LEU A 1 315 ? -14.904 -0.180 -16.264 1.00 96.94 315 LEU A N 1
ATOM 2657 C CA . LEU A 1 315 ? -13.485 -0.101 -15.913 1.00 96.94 315 LEU A CA 1
ATOM 2658 C C . LEU A 1 315 ? -12.941 -1.477 -15.504 1.00 96.94 315 LEU A C 1
ATOM 2660 O O . LEU A 1 315 ? -11.888 -1.897 -15.995 1.00 96.94 315 LEU A O 1
ATOM 2664 N N . ILE A 1 316 ? -13.676 -2.184 -14.640 1.00 96.62 316 ILE A N 1
ATOM 2665 C CA . ILE A 1 316 ? -13.331 -3.538 -14.189 1.00 96.62 316 ILE A CA 1
ATOM 2666 C C . ILE A 1 316 ? -13.272 -4.493 -15.376 1.00 96.62 316 ILE A C 1
ATOM 2668 O O . ILE A 1 316 ? -12.294 -5.218 -15.510 1.00 96.62 316 ILE A O 1
ATOM 2672 N N . THR A 1 317 ? -14.254 -4.450 -16.277 1.00 95.69 317 THR A N 1
ATOM 2673 C CA . THR A 1 317 ? -14.324 -5.343 -17.440 1.00 95.69 317 THR A CA 1
ATOM 2674 C C . THR A 1 317 ? -13.118 -5.170 -18.357 1.00 95.69 317 THR A C 1
ATOM 2676 O O . THR A 1 317 ? -12.537 -6.162 -18.793 1.00 95.69 317 THR A O 1
ATOM 2679 N N . ILE A 1 318 ? -12.686 -3.936 -18.641 1.00 96.62 318 ILE A N 1
ATOM 2680 C CA . ILE A 1 318 ? -11.484 -3.720 -19.464 1.00 96.62 318 ILE A CA 1
ATOM 2681 C C . ILE A 1 318 ? -10.256 -4.314 -18.786 1.00 96.62 318 ILE A C 1
ATOM 2683 O O . ILE A 1 318 ? -9.467 -5.000 -19.439 1.00 96.62 318 ILE A O 1
ATOM 2687 N N . TYR A 1 319 ? -10.086 -4.060 -17.489 1.00 96.94 319 TYR A N 1
ATOM 2688 C CA . TYR A 1 319 ? -8.914 -4.538 -16.772 1.00 96.94 319 TYR A CA 1
ATOM 2689 C C . TYR A 1 319 ? -8.924 -6.072 -16.618 1.00 96.94 319 TYR A C 1
ATOM 2691 O O . TYR A 1 319 ? -7.909 -6.719 -16.869 1.00 96.94 319 TYR A O 1
ATOM 2699 N N . GLU A 1 320 ? -10.082 -6.670 -16.340 1.00 96.62 320 GLU A N 1
ATOM 2700 C CA . GLU A 1 320 ? -10.307 -8.120 -16.311 1.00 96.62 320 GLU A CA 1
ATOM 2701 C C . GLU A 1 320 ? -9.965 -8.765 -17.662 1.00 96.62 320 GLU A C 1
ATOM 2703 O O . GLU A 1 320 ? -9.231 -9.752 -17.718 1.00 96.62 320 GLU A O 1
ATOM 2708 N N . LYS A 1 321 ? -10.429 -8.185 -18.778 1.00 95.81 321 LYS A N 1
ATOM 2709 C CA . LYS A 1 321 ? -10.137 -8.695 -20.127 1.00 95.81 321 LYS A CA 1
ATOM 2710 C C . LYS A 1 321 ? -8.669 -8.524 -20.517 1.00 95.81 321 LYS A C 1
ATOM 2712 O O . LYS A 1 321 ? -8.125 -9.407 -21.178 1.00 95.81 321 LYS A O 1
ATOM 2717 N N . LEU A 1 322 ? -8.012 -7.440 -20.092 1.00 95.88 322 LEU A N 1
ATOM 2718 C CA . LEU A 1 322 ? -6.562 -7.268 -20.239 1.00 95.88 322 LEU A CA 1
ATOM 2719 C C . LEU A 1 322 ? -5.794 -8.346 -19.471 1.00 95.88 322 LEU A C 1
ATOM 2721 O O . LEU A 1 322 ? -4.862 -8.930 -20.016 1.00 95.88 322 LEU A O 1
ATOM 2725 N N . TYR A 1 323 ? -6.206 -8.637 -18.238 1.00 95.50 323 TYR A N 1
ATOM 2726 C CA . TYR A 1 323 ? -5.598 -9.673 -17.407 1.00 95.50 323 TYR A CA 1
ATOM 2727 C C . TYR A 1 323 ? -5.785 -11.072 -18.014 1.00 95.50 323 TYR A C 1
ATOM 2729 O O . TYR A 1 323 ? -4.826 -11.820 -18.178 1.00 95.50 323 TYR A O 1
ATOM 2737 N N . ALA A 1 324 ? -7.004 -11.417 -18.438 1.00 94.38 324 ALA A N 1
ATOM 2738 C CA . ALA A 1 324 ? -7.271 -12.693 -19.103 1.00 94.38 324 ALA A CA 1
ATOM 2739 C C . ALA A 1 324 ? -6.490 -12.836 -20.421 1.00 94.38 324 ALA A C 1
ATOM 2741 O O . ALA A 1 324 ? -6.026 -13.924 -20.766 1.00 94.38 324 ALA A O 1
ATOM 2742 N N . PHE A 1 325 ? -6.330 -11.737 -21.167 1.00 93.06 325 PHE A N 1
ATOM 2743 C CA . PHE A 1 325 ? -5.523 -11.709 -22.383 1.00 93.06 325 PHE A CA 1
ATOM 2744 C C . PHE A 1 325 ? -4.049 -12.016 -22.091 1.00 93.06 325 PHE A C 1
ATOM 2746 O O . PHE A 1 325 ? -3.455 -12.825 -22.801 1.00 93.06 325 PHE A O 1
ATOM 2753 N N . THR A 1 326 ? -3.461 -11.432 -21.042 1.00 91.25 326 THR A N 1
ATOM 2754 C CA . THR A 1 326 ? -2.055 -11.688 -20.695 1.00 91.25 326 THR A CA 1
ATOM 2755 C C . THR A 1 326 ? -1.824 -13.113 -20.199 1.00 91.25 326 THR A C 1
ATOM 2757 O O . THR A 1 326 ? -0.847 -13.732 -20.611 1.00 91.25 326 THR A O 1
ATOM 2760 N N . GLU A 1 327 ? -2.739 -13.666 -19.400 1.00 87.25 327 GLU A N 1
ATOM 2761 C CA . GLU A 1 327 ? -2.723 -15.076 -18.976 1.00 87.25 327 GLU A CA 1
ATOM 2762 C C . GLU A 1 327 ? -2.777 -16.040 -20.171 1.00 87.25 327 GLU A C 1
ATOM 2764 O O . GLU A 1 327 ? -1.965 -16.958 -20.296 1.00 87.25 327 GLU A O 1
ATOM 2769 N N . LYS A 1 328 ? -3.689 -15.781 -21.113 1.00 86.12 328 LYS A N 1
ATOM 2770 C CA . LYS A 1 328 ? -3.839 -16.588 -22.326 1.00 86.12 328 LYS A CA 1
ATOM 2771 C C . LYS A 1 328 ? -2.597 -16.547 -23.214 1.00 86.12 328 LYS A C 1
ATOM 2773 O O . LYS A 1 328 ? -2.183 -17.579 -23.736 1.00 86.12 328 LYS A O 1
ATOM 2778 N N . GLU A 1 329 ? -2.015 -15.368 -23.419 1.00 80.38 329 GLU A N 1
ATOM 2779 C CA . GLU A 1 329 ? -0.805 -15.227 -24.235 1.00 80.38 329 GLU A CA 1
ATOM 2780 C C . GLU A 1 329 ? 0.411 -15.872 -23.554 1.00 80.38 329 GLU A C 1
ATOM 2782 O O . GLU A 1 329 ? 1.246 -16.458 -24.236 1.00 80.38 329 GLU A O 1
ATOM 2787 N N . ARG A 1 330 ? 0.476 -15.862 -22.216 1.00 75.06 330 ARG A N 1
ATOM 2788 C CA . ARG A 1 330 ? 1.489 -16.608 -21.455 1.00 75.06 330 ARG A CA 1
ATOM 2789 C C . ARG A 1 330 ? 1.363 -18.113 -21.616 1.00 75.06 330 ARG A C 1
ATOM 2791 O O . ARG A 1 330 ? 2.367 -18.763 -21.894 1.00 75.06 330 ARG A O 1
ATOM 2798 N N . GLY A 1 331 ? 0.149 -18.650 -21.490 1.00 68.38 331 GLY A N 1
ATOM 2799 C CA . GLY A 1 331 ? -0.116 -20.082 -21.648 1.00 68.38 331 GLY A CA 1
ATOM 2800 C C . GLY A 1 331 ? 0.148 -20.613 -23.061 1.00 68.38 331 GLY A C 1
ATOM 2801 O O . GLY A 1 331 ? 0.368 -21.801 -23.237 1.00 68.38 331 GLY A O 1
ATOM 2802 N N . ARG A 1 332 ? 0.158 -19.744 -24.081 1.00 65.31 332 ARG A N 1
ATOM 2803 C CA . ARG A 1 332 ? 0.451 -20.122 -25.475 1.00 65.31 332 ARG A CA 1
ATOM 2804 C C . ARG A 1 332 ? 1.936 -20.199 -25.810 1.00 65.31 332 ARG A C 1
ATOM 2806 O O . ARG A 1 332 ? 2.278 -20.826 -26.806 1.00 65.31 332 ARG A O 1
ATOM 2813 N N . ASN A 1 333 ? 2.806 -19.586 -25.011 1.00 56.59 333 ASN A N 1
ATOM 2814 C CA . ASN A 1 333 ? 4.239 -19.496 -25.302 1.00 56.59 333 ASN A CA 1
ATOM 2815 C C . ASN A 1 333 ? 5.019 -20.802 -24.995 1.00 56.59 333 ASN A C 1
ATOM 2817 O O . ASN A 1 333 ? 6.236 -20.748 -24.797 1.00 56.59 333 ASN A O 1
ATOM 2821 N N . ASP A 1 334 ? 4.371 -21.969 -24.932 1.00 53.53 334 ASP A N 1
ATOM 2822 C CA . ASP A 1 334 ? 5.016 -23.252 -24.612 1.00 53.53 334 ASP A CA 1
ATOM 2823 C C . ASP A 1 334 ? 6.203 -23.585 -25.542 1.00 53.53 334 ASP A C 1
ATOM 2825 O O . ASP A 1 334 ? 6.125 -23.431 -26.759 1.00 53.53 334 ASP A O 1
ATOM 2829 N N . GLU A 1 335 ? 7.308 -24.018 -24.913 1.00 48.66 335 GLU A N 1
ATOM 2830 C CA . GLU A 1 335 ? 8.618 -24.544 -25.376 1.00 48.66 335 GLU A CA 1
ATOM 2831 C C . GLU A 1 335 ? 9.313 -23.983 -26.640 1.00 48.66 335 GLU A C 1
ATOM 2833 O O . GLU A 1 335 ? 10.533 -23.827 -26.622 1.00 48.66 335 GLU A O 1
ATOM 2838 N N . LYS A 1 336 ? 8.616 -23.653 -27.731 1.00 47.44 336 LYS A N 1
ATOM 2839 C CA . LYS A 1 336 ? 9.228 -23.332 -29.035 1.00 47.44 336 LYS A CA 1
ATOM 2840 C C . LYS A 1 336 ? 9.586 -21.856 -29.240 1.00 47.44 336 LYS A C 1
ATOM 2842 O O . LYS A 1 336 ? 10.372 -21.560 -30.136 1.00 47.44 336 LYS A O 1
ATOM 2847 N N . ASP A 1 337 ? 9.074 -20.942 -28.415 1.00 51.44 337 ASP A N 1
ATOM 2848 C CA . ASP A 1 337 ? 9.176 -19.494 -28.677 1.00 51.44 337 ASP A CA 1
ATOM 2849 C C . ASP A 1 337 ? 10.273 -18.748 -27.912 1.00 51.44 337 ASP A C 1
ATOM 2851 O O . ASP A 1 337 ? 10.603 -17.624 -28.276 1.00 51.44 337 ASP A O 1
ATOM 2855 N N . PHE A 1 338 ? 10.911 -19.360 -26.910 1.00 52.53 338 PHE A N 1
ATOM 2856 C CA . PHE A 1 338 ? 11.989 -18.698 -26.153 1.00 52.53 338 PHE A CA 1
ATOM 2857 C C . PHE A 1 338 ? 13.274 -18.506 -26.989 1.00 52.53 338 PHE A C 1
ATOM 2859 O O . PHE A 1 338 ? 14.135 -17.695 -26.649 1.00 52.53 338 PHE A O 1
ATOM 2866 N N . THR A 1 339 ? 13.397 -19.246 -28.099 1.00 49.56 339 THR A N 1
ATOM 2867 C CA . THR A 1 339 ? 14.517 -19.202 -29.056 1.00 49.56 339 THR A CA 1
ATOM 2868 C C . THR A 1 339 ? 14.147 -18.576 -30.407 1.00 49.56 339 THR A C 1
ATOM 2870 O O . THR A 1 339 ? 15.043 -18.172 -31.153 1.00 49.56 339 THR A O 1
ATOM 2873 N N . ASN A 1 340 ? 12.853 -18.448 -30.724 1.00 48.31 340 ASN A N 1
ATOM 2874 C CA . ASN A 1 340 ? 12.370 -17.782 -31.936 1.00 48.31 340 ASN A CA 1
ATOM 2875 C C . ASN A 1 340 ? 12.241 -16.267 -31.692 1.00 48.31 340 ASN A C 1
ATOM 2877 O O . ASN A 1 340 ? 11.974 -15.838 -30.579 1.00 48.31 340 ASN A O 1
ATOM 2881 N N . ASN A 1 341 ? 12.420 -15.427 -32.723 1.00 55.16 341 ASN A N 1
ATOM 2882 C CA . ASN A 1 341 ? 12.333 -13.952 -32.637 1.00 55.16 341 ASN A CA 1
ATOM 2883 C C . ASN A 1 341 ? 10.892 -13.431 -32.348 1.00 55.16 341 ASN A C 1
ATOM 2885 O O . ASN A 1 341 ? 10.450 -12.456 -32.963 1.00 55.16 341 ASN A O 1
ATOM 2889 N N . HIS A 1 342 ? 10.124 -14.070 -31.466 1.00 64.00 342 HIS A N 1
ATOM 2890 C CA . HIS A 1 342 ? 8.807 -13.615 -31.038 1.00 64.00 342 HIS A CA 1
ATOM 2891 C C . HIS A 1 342 ? 8.937 -12.702 -29.817 1.00 64.00 342 HIS A C 1
ATOM 2893 O O . HIS A 1 342 ? 9.587 -13.025 -28.829 1.00 64.00 342 HIS A O 1
ATOM 2899 N N . SER A 1 343 ? 8.325 -11.519 -29.894 1.00 75.31 343 SER A N 1
ATOM 2900 C CA . SER A 1 343 ? 8.352 -10.566 -28.785 1.00 75.31 343 SER A CA 1
ATOM 2901 C C . SER A 1 343 ? 7.435 -11.003 -27.646 1.00 75.31 343 SER A C 1
ATOM 2903 O O . SER A 1 343 ? 6.256 -11.310 -27.877 1.00 75.31 343 SER A O 1
ATOM 2905 N N . LEU A 1 344 ? 7.988 -10.971 -26.428 1.00 84.56 344 LEU A N 1
ATOM 2906 C CA . LEU A 1 344 ? 7.285 -11.218 -25.165 1.00 84.56 344 LEU A CA 1
ATOM 2907 C C . LEU A 1 344 ? 6.365 -10.052 -24.770 1.00 84.56 344 LEU A C 1
ATOM 2909 O O . LEU A 1 344 ? 5.441 -10.231 -23.983 1.00 84.56 344 LEU A O 1
ATOM 2913 N N . ILE A 1 345 ? 6.590 -8.866 -25.341 1.00 88.94 345 ILE A N 1
ATOM 2914 C CA . ILE A 1 345 ? 5.720 -7.700 -25.177 1.00 88.94 345 ILE A CA 1
ATOM 2915 C C . ILE A 1 345 ? 4.920 -7.473 -26.459 1.00 88.94 345 ILE A C 1
ATOM 2917 O O . ILE A 1 345 ? 5.374 -7.773 -27.564 1.00 88.94 345 ILE A O 1
ATOM 2921 N N . LYS A 1 346 ? 3.709 -6.930 -26.338 1.00 90.25 346 LYS A N 1
ATOM 2922 C CA . LYS A 1 346 ? 2.879 -6.592 -27.506 1.00 90.25 346 LYS A CA 1
ATOM 2923 C C . LYS A 1 346 ? 2.654 -5.091 -27.592 1.00 90.25 346 LYS A C 1
ATOM 2925 O O . LYS A 1 346 ? 2.638 -4.400 -26.576 1.00 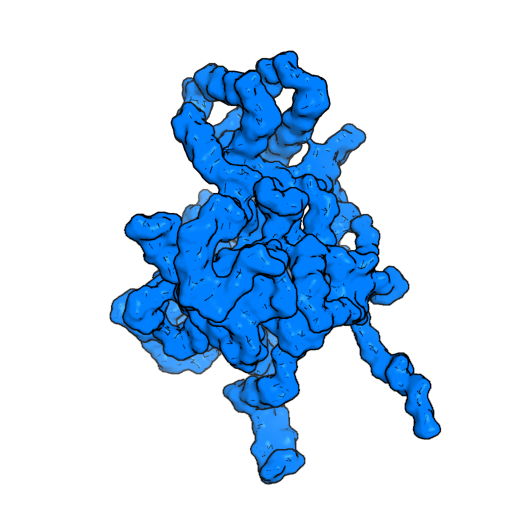90.25 346 LYS A O 1
ATOM 2930 N N . GLN A 1 347 ? 2.464 -4.604 -28.812 1.00 92.50 347 GLN A N 1
ATOM 2931 C CA . GLN A 1 347 ? 2.163 -3.206 -29.095 1.00 92.50 347 GLN A CA 1
ATOM 2932 C C . GLN A 1 347 ? 0.846 -3.119 -29.851 1.00 92.50 347 GLN A C 1
ATOM 2934 O O . GLN A 1 347 ? 0.651 -3.821 -30.845 1.00 92.50 347 GLN A O 1
ATOM 2939 N N . TYR A 1 348 ? -0.050 -2.252 -29.391 1.00 94.44 348 TYR A N 1
ATOM 2940 C CA . TYR A 1 348 ? -1.352 -2.060 -30.017 1.00 94.44 348 TYR A CA 1
ATOM 2941 C C . TYR A 1 348 ? -1.727 -0.585 -30.069 1.00 94.44 348 TYR A C 1
ATOM 2943 O O . TYR A 1 348 ? -1.487 0.175 -29.130 1.00 94.44 348 TYR A O 1
ATOM 2951 N N . GLY A 1 349 ? -2.393 -0.187 -31.151 1.00 95.25 349 GLY A N 1
ATOM 2952 C CA . GLY A 1 349 ? -3.166 1.050 -31.149 1.00 95.25 349 GLY A CA 1
ATOM 2953 C C . GLY A 1 349 ? -4.438 0.893 -30.310 1.00 95.25 349 GLY A C 1
ATOM 2954 O O . GLY A 1 349 ? -4.983 -0.203 -30.185 1.00 95.25 349 GLY A O 1
ATOM 2955 N N . LYS A 1 350 ? -4.976 2.001 -29.800 1.00 94.00 350 LYS A N 1
ATOM 2956 C CA . LYS A 1 350 ? -6.137 2.025 -28.887 1.00 94.00 350 LYS A CA 1
ATOM 2957 C C . LYS A 1 350 ? -7.337 1.165 -29.330 1.00 94.00 350 LYS A C 1
ATOM 2959 O O . LYS A 1 350 ? -7.829 0.333 -28.574 1.00 94.00 350 LYS A O 1
ATOM 2964 N N . LYS A 1 351 ? -7.791 1.330 -30.583 1.00 94.56 351 LYS A N 1
ATOM 2965 C CA . LYS A 1 351 ? -8.912 0.552 -31.158 1.00 94.56 351 LYS A CA 1
ATOM 2966 C C . LYS A 1 351 ? -8.573 -0.922 -31.349 1.00 94.56 351 LYS A C 1
ATOM 2968 O O . LYS A 1 351 ? -9.444 -1.771 -31.214 1.00 94.56 351 LYS A O 1
ATOM 2973 N N . GLN A 1 352 ? -7.327 -1.214 -31.707 1.00 95.12 352 GLN A N 1
ATOM 2974 C CA . GLN A 1 352 ? -6.868 -2.584 -31.892 1.00 95.12 352 GLN A CA 1
ATOM 2975 C C . GLN A 1 352 ? -6.817 -3.310 -30.548 1.00 95.12 352 GLN A C 1
ATOM 2977 O O . GLN A 1 352 ? -7.269 -4.447 -30.486 1.00 95.12 352 GLN A O 1
ATOM 2982 N N . LEU A 1 353 ? -6.356 -2.632 -29.489 1.00 95.88 353 LEU A N 1
ATOM 2983 C CA . LEU A 1 353 ? -6.280 -3.182 -28.139 1.00 95.88 353 LEU A CA 1
ATOM 2984 C C . LEU A 1 353 ? -7.651 -3.656 -27.640 1.00 95.88 353 LEU A C 1
ATOM 2986 O O . LEU A 1 353 ? -7.772 -4.813 -27.255 1.00 95.88 353 LEU A O 1
ATOM 2990 N N . LEU A 1 354 ? -8.696 -2.818 -27.727 1.00 95.06 354 LEU A N 1
ATOM 2991 C CA . LEU A 1 354 ? -10.052 -3.237 -27.334 1.00 95.06 354 LEU A CA 1
ATOM 2992 C C . LEU A 1 354 ? -10.534 -4.471 -28.110 1.00 95.06 354 LEU A C 1
ATOM 2994 O O . LEU A 1 354 ? -11.066 -5.403 -27.512 1.00 95.06 354 LEU A O 1
ATOM 2998 N N . ARG A 1 355 ? -10.295 -4.520 -29.428 1.00 94.31 355 ARG A N 1
ATOM 2999 C CA . ARG A 1 355 ? -10.700 -5.672 -30.249 1.00 94.31 355 ARG A CA 1
ATOM 3000 C C . ARG A 1 355 ? -9.984 -6.956 -29.838 1.00 94.31 355 ARG A C 1
ATOM 3002 O O . ARG A 1 355 ? -10.635 -7.990 -29.746 1.00 94.31 355 ARG A O 1
ATOM 3009 N N . VAL A 1 356 ? -8.668 -6.914 -29.594 1.00 93.62 356 VAL A N 1
ATOM 3010 C CA . VAL A 1 356 ? -7.903 -8.130 -29.248 1.00 93.62 356 VAL A CA 1
ATOM 3011 C C . VAL A 1 356 ? -8.246 -8.668 -27.860 1.00 93.62 356 VAL A C 1
ATOM 3013 O O . VAL A 1 356 ? -8.209 -9.880 -27.669 1.00 93.62 356 VAL A O 1
ATOM 3016 N N . ILE A 1 357 ? -8.655 -7.804 -26.923 1.00 93.75 357 ILE A N 1
ATOM 3017 C CA . ILE A 1 357 ? -9.171 -8.236 -25.612 1.00 93.75 357 ILE A CA 1
ATOM 3018 C C . ILE A 1 357 ? -10.664 -8.613 -25.645 1.00 93.75 357 ILE A C 1
ATOM 3020 O O . ILE A 1 357 ? -11.223 -9.005 -24.623 1.00 93.75 357 ILE A O 1
ATOM 3024 N N . GLY A 1 358 ? -11.313 -8.539 -26.814 1.00 91.44 358 GLY A N 1
ATOM 3025 C CA . GLY A 1 358 ? -12.693 -8.984 -27.020 1.00 91.44 358 GLY A CA 1
ATOM 3026 C C . GLY A 1 358 ? -13.769 -7.966 -26.632 1.00 91.44 358 GLY A C 1
ATOM 3027 O O . GLY A 1 358 ? -14.899 -8.361 -26.356 1.00 91.44 358 GLY A O 1
ATOM 3028 N N . ILE A 1 359 ? -13.445 -6.671 -26.605 1.00 92.00 359 ILE A N 1
ATOM 3029 C CA . ILE A 1 359 ? -14.397 -5.585 -26.344 1.00 92.00 359 ILE A CA 1
ATOM 3030 C C . ILE A 1 359 ? -14.747 -4.890 -27.663 1.00 92.00 359 ILE A C 1
ATOM 3032 O O . ILE A 1 359 ? -13.924 -4.209 -28.274 1.00 92.00 359 ILE A O 1
ATOM 3036 N N . ASN A 1 360 ? -16.003 -5.044 -28.089 1.00 86.81 360 ASN A N 1
ATOM 3037 C CA . ASN A 1 360 ? -16.512 -4.454 -29.332 1.00 86.81 360 ASN A CA 1
ATOM 3038 C C . ASN A 1 360 ? -17.112 -3.049 -29.142 1.00 86.81 360 ASN A C 1
ATOM 3040 O O . ASN A 1 360 ? -17.377 -2.359 -30.129 1.00 86.81 360 ASN A O 1
ATOM 3044 N N . ASN A 1 361 ? -17.311 -2.602 -27.897 1.00 88.44 361 ASN A N 1
ATOM 3045 C CA . ASN A 1 361 ? -17.865 -1.284 -27.608 1.00 88.44 361 ASN A CA 1
ATOM 3046 C C . ASN A 1 361 ? -16.782 -0.192 -27.700 1.00 88.44 361 ASN A C 1
ATOM 3048 O O . ASN A 1 361 ? -15.946 -0.038 -26.810 1.00 88.44 361 ASN A O 1
ATOM 3052 N N . ASN A 1 362 ? -16.816 0.610 -28.768 1.00 88.56 362 ASN A N 1
ATOM 3053 C CA . ASN A 1 362 ? -15.884 1.728 -28.949 1.00 88.56 362 ASN A CA 1
ATOM 3054 C C . ASN A 1 362 ? -16.081 2.859 -27.925 1.00 88.56 362 ASN A C 1
ATOM 3056 O O . ASN A 1 362 ? -15.180 3.683 -27.763 1.00 88.56 362 ASN A O 1
ATOM 3060 N N . GLU A 1 363 ? -17.218 2.929 -27.233 1.00 90.25 363 GLU A N 1
ATOM 3061 C CA . GLU A 1 363 ? -17.451 3.942 -26.199 1.00 90.25 363 GLU A CA 1
ATOM 3062 C C . GLU A 1 363 ? -16.513 3.764 -25.008 1.00 90.25 363 GLU A C 1
ATOM 3064 O O . GLU A 1 363 ? -16.126 4.752 -24.400 1.00 90.25 363 GLU A O 1
ATOM 3069 N N . MET A 1 364 ? -16.041 2.539 -24.767 1.00 92.50 364 MET A N 1
ATOM 3070 C CA . MET A 1 364 ? -15.100 2.195 -23.700 1.00 92.50 364 MET A CA 1
ATOM 3071 C C . MET A 1 364 ? -13.651 2.620 -23.987 1.00 92.50 364 MET A C 1
ATOM 3073 O O . MET A 1 364 ? -12.790 2.508 -23.116 1.00 92.50 364 MET A O 1
ATOM 3077 N N . LEU A 1 365 ? -13.342 3.125 -25.192 1.00 93.19 365 LEU A N 1
ATOM 3078 C CA . LEU A 1 365 ? -11.981 3.536 -25.567 1.00 93.19 365 LEU A CA 1
ATOM 3079 C C . LEU A 1 365 ? -11.334 4.475 -24.534 1.00 93.19 365 LEU A C 1
ATOM 3081 O O . LEU A 1 365 ? -10.187 4.215 -24.170 1.00 93.19 365 LEU A O 1
ATOM 3085 N N . PRO A 1 366 ? -11.980 5.556 -24.051 1.00 94.56 366 PRO A N 1
ATOM 3086 C CA . PRO A 1 366 ? -11.363 6.491 -23.109 1.00 94.56 366 PRO A CA 1
ATOM 3087 C C . PRO A 1 366 ? -10.867 5.834 -21.819 1.00 94.56 366 PRO A C 1
ATOM 3089 O O . PRO A 1 366 ? -9.849 6.264 -21.287 1.00 94.56 366 PRO A O 1
ATOM 3092 N N . LEU A 1 367 ? -11.503 4.754 -21.368 1.00 96.06 367 LEU A N 1
ATOM 3093 C CA . LEU A 1 367 ? -11.122 4.057 -20.140 1.00 96.06 367 LEU A CA 1
ATOM 3094 C C . LEU A 1 367 ? -9.739 3.383 -20.231 1.00 96.06 367 LEU A C 1
ATOM 3096 O O . LEU A 1 367 ? -9.082 3.205 -19.209 1.00 96.06 367 LEU A O 1
ATOM 3100 N N . LEU A 1 368 ? -9.233 3.087 -21.437 1.00 96.50 368 LEU A N 1
ATOM 3101 C CA . LEU A 1 368 ? -7.845 2.632 -21.605 1.00 96.50 368 LEU A CA 1
ATOM 3102 C C . LEU A 1 368 ? -6.828 3.691 -21.158 1.00 96.50 368 LEU A C 1
ATOM 3104 O O . LEU A 1 368 ? -5.773 3.330 -20.640 1.00 96.50 368 LEU A O 1
ATOM 3108 N N . ASP A 1 369 ? -7.125 4.983 -21.335 1.00 94.75 369 ASP A N 1
ATOM 3109 C CA . ASP A 1 369 ? -6.220 6.050 -20.890 1.00 94.75 369 ASP A CA 1
ATOM 3110 C C . ASP A 1 369 ? -6.183 6.133 -19.353 1.00 94.75 369 ASP A C 1
ATOM 3112 O O . ASP A 1 369 ? -5.109 6.327 -18.791 1.00 94.75 369 ASP A O 1
ATOM 3116 N N . LEU A 1 370 ? -7.308 5.883 -18.664 1.00 95.94 370 LEU A N 1
ATOM 3117 C CA . LEU A 1 370 ? -7.340 5.778 -17.196 1.00 95.94 370 LEU A CA 1
ATOM 3118 C C . LEU A 1 370 ? -6.469 4.629 -16.677 1.00 95.94 370 LEU A C 1
ATOM 3120 O O . LEU A 1 370 ? -5.887 4.735 -15.604 1.00 95.94 370 LEU A O 1
ATOM 3124 N N . LEU A 1 371 ? -6.331 3.544 -17.433 1.00 97.00 371 LEU A N 1
ATOM 3125 C CA . LEU A 1 371 ? -5.488 2.405 -17.064 1.00 97.00 371 LEU A CA 1
ATOM 3126 C C . LEU A 1 371 ? -4.011 2.586 -17.457 1.00 97.00 371 LEU A C 1
ATOM 3128 O O . LEU A 1 371 ? -3.206 1.687 -17.213 1.00 97.00 371 LEU A O 1
ATOM 3132 N N . SER A 1 372 ? -3.636 3.722 -18.052 1.00 96.94 372 SER A N 1
ATOM 3133 C CA . SER A 1 372 ? -2.314 3.913 -18.653 1.00 96.94 372 SER A CA 1
ATOM 3134 C C . SER A 1 372 ? -1.416 4.882 -17.898 1.00 96.94 372 SER A C 1
ATOM 3136 O O . SER A 1 372 ? -1.841 5.947 -17.454 1.00 96.94 372 SER A O 1
ATOM 3138 N N . TYR A 1 373 ? -0.137 4.530 -17.821 1.00 96.88 373 TYR A N 1
ATOM 3139 C CA . TYR A 1 373 ? 0.951 5.465 -17.580 1.00 96.88 373 TYR A CA 1
ATOM 3140 C C . TYR A 1 373 ? 1.446 5.970 -18.936 1.00 96.88 373 TYR A C 1
ATOM 3142 O O . TYR A 1 373 ? 1.921 5.187 -19.762 1.00 96.88 373 TYR A O 1
ATOM 3150 N N . ASP A 1 374 ? 1.307 7.270 -19.177 1.00 95.81 374 ASP A N 1
ATOM 3151 C CA . ASP A 1 374 ? 1.683 7.900 -20.438 1.00 95.81 374 ASP A CA 1
ATOM 3152 C C . ASP A 1 374 ? 3.064 8.556 -20.302 1.00 95.81 374 ASP A C 1
ATOM 3154 O O . ASP A 1 374 ? 3.234 9.529 -19.564 1.00 95.81 374 ASP A O 1
ATOM 3158 N N . PHE A 1 375 ? 4.060 8.036 -21.022 1.00 94.56 375 PHE A N 1
ATOM 3159 C CA . PHE A 1 375 ? 5.432 8.551 -21.003 1.00 94.56 375 PHE A CA 1
ATOM 3160 C C . PHE A 1 375 ? 5.532 10.018 -21.453 1.00 94.56 375 PHE A C 1
ATOM 3162 O O . PHE A 1 375 ? 6.489 10.698 -21.081 1.00 94.56 375 PHE A O 1
ATOM 3169 N N . ASP A 1 376 ? 4.571 10.519 -22.238 1.00 92.56 376 ASP A N 1
ATOM 3170 C CA . ASP A 1 376 ? 4.545 11.914 -22.690 1.00 92.56 376 ASP A CA 1
ATOM 3171 C C . ASP A 1 376 ? 3.997 12.870 -21.622 1.00 92.56 376 ASP A C 1
ATOM 3173 O O . ASP A 1 376 ? 4.408 14.028 -21.554 1.00 92.56 376 ASP A O 1
ATOM 3177 N N . ILE A 1 377 ? 3.091 12.391 -20.765 1.00 91.81 377 ILE A N 1
ATOM 3178 C CA . ILE A 1 377 ? 2.353 13.222 -19.798 1.00 91.81 377 ILE A CA 1
ATOM 3179 C C . ILE A 1 377 ? 2.899 13.050 -18.374 1.00 91.81 377 ILE A C 1
ATOM 3181 O O . ILE A 1 377 ? 2.904 13.985 -17.572 1.00 91.81 377 ILE A O 1
ATOM 3185 N N . ASN A 1 378 ? 3.356 11.849 -18.025 1.00 91.31 378 ASN A N 1
ATOM 3186 C CA . ASN A 1 378 ? 3.675 11.450 -16.655 1.00 91.31 378 ASN A CA 1
ATOM 3187 C C . ASN A 1 378 ? 5.180 11.369 -16.374 1.00 91.31 378 ASN A C 1
ATOM 3189 O O . ASN A 1 378 ? 5.589 10.698 -15.424 1.00 91.31 378 ASN A O 1
ATOM 3193 N N . ARG A 1 379 ? 5.999 12.073 -17.162 1.00 85.44 379 ARG A N 1
ATOM 3194 C CA . ARG A 1 379 ? 7.465 11.979 -17.153 1.00 85.44 379 ARG A CA 1
ATOM 3195 C C . ARG A 1 379 ? 8.109 12.110 -15.764 1.00 85.44 379 ARG A C 1
ATOM 3197 O O . ARG A 1 379 ? 9.001 11.334 -15.440 1.00 85.44 379 ARG A O 1
ATOM 3204 N N . ASP A 1 380 ? 7.588 13.002 -14.921 1.00 86.50 380 ASP A N 1
ATOM 3205 C CA . ASP A 1 380 ? 8.110 13.251 -13.565 1.00 86.50 380 ASP A CA 1
ATOM 3206 C C . ASP A 1 380 ? 7.332 12.509 -12.458 1.00 86.50 380 ASP A C 1
ATOM 3208 O O . ASP A 1 380 ? 7.556 12.717 -11.267 1.00 86.50 380 ASP A O 1
ATOM 3212 N N . LYS A 1 381 ? 6.379 11.646 -12.833 1.00 89.19 381 LYS A N 1
ATOM 3213 C CA . LYS A 1 381 ? 5.470 10.931 -11.918 1.00 89.19 381 LYS A CA 1
ATOM 3214 C C . LYS A 1 381 ? 5.594 9.412 -12.049 1.00 89.19 381 LYS A C 1
ATOM 3216 O O . LYS A 1 381 ? 4.592 8.705 -12.036 1.00 89.19 381 LYS A O 1
ATOM 3221 N N . TYR A 1 382 ? 6.820 8.906 -12.177 1.00 89.06 382 TYR A N 1
ATOM 3222 C CA . TYR A 1 382 ? 7.124 7.478 -12.369 1.00 89.06 382 TYR A CA 1
ATOM 3223 C C . TYR A 1 382 ? 6.498 6.557 -11.310 1.00 89.06 382 TYR A C 1
ATOM 3225 O O . TYR A 1 382 ? 6.099 5.448 -11.641 1.00 89.06 382 TYR A O 1
ATOM 3233 N N . TYR A 1 383 ? 6.308 7.029 -10.072 1.00 84.38 383 TYR A N 1
ATOM 3234 C CA . TYR A 1 383 ? 5.632 6.275 -9.005 1.00 84.38 383 TYR A CA 1
ATOM 3235 C C . TYR A 1 383 ? 4.195 5.844 -9.357 1.00 84.38 383 TYR A C 1
ATOM 3237 O O . TYR A 1 383 ? 3.677 4.896 -8.769 1.00 84.38 383 TYR A O 1
ATOM 3245 N N . LEU A 1 384 ? 3.540 6.513 -10.318 1.00 89.56 384 LEU A N 1
ATOM 3246 C CA . LEU A 1 384 ? 2.203 6.140 -10.786 1.00 89.56 384 LEU A CA 1
ATOM 3247 C C . LEU A 1 384 ? 2.183 4.792 -11.512 1.00 89.56 384 LEU A C 1
ATOM 3249 O O . LEU A 1 384 ? 1.106 4.219 -11.653 1.00 89.56 384 LEU A O 1
ATOM 3253 N N . ILE A 1 385 ? 3.335 4.259 -11.939 1.00 91.44 385 ILE A N 1
ATOM 3254 C CA . ILE A 1 385 ? 3.397 2.971 -12.635 1.00 91.44 385 ILE A CA 1
ATOM 3255 C C . ILE A 1 385 ? 2.778 1.832 -11.815 1.00 91.44 385 ILE A C 1
ATOM 3257 O O . ILE A 1 385 ? 2.090 0.978 -12.366 1.00 91.44 385 ILE A O 1
ATOM 3261 N N . HIS A 1 386 ? 2.910 1.881 -10.486 1.00 88.38 386 HIS A N 1
ATOM 3262 C CA . HIS A 1 386 ? 2.327 0.901 -9.563 1.00 88.38 386 HIS A CA 1
ATOM 3263 C C . HIS A 1 386 ? 0.792 0.989 -9.455 1.00 88.38 386 HIS A C 1
ATOM 3265 O O . HIS A 1 386 ? 0.176 0.250 -8.695 1.00 88.38 386 HIS A O 1
ATOM 3271 N N . CYS A 1 387 ? 0.159 1.918 -10.174 1.00 90.88 387 CYS A N 1
ATOM 3272 C CA . CYS A 1 387 ? -1.294 2.090 -10.237 1.00 90.88 387 CYS A CA 1
ATOM 3273 C C . CYS A 1 387 ? -1.826 2.043 -11.679 1.00 90.88 387 CYS A C 1
ATOM 3275 O O . CYS A 1 387 ? -3.012 2.285 -11.889 1.00 90.88 387 CYS A O 1
ATOM 3277 N N . LYS A 1 388 ? -0.971 1.776 -12.675 1.00 95.12 388 LYS A N 1
ATOM 3278 C CA . LYS A 1 388 ? -1.315 1.838 -14.099 1.00 95.12 388 LYS A CA 1
ATOM 3279 C C . LYS A 1 388 ? -0.886 0.552 -14.808 1.00 95.12 388 LYS A C 1
ATOM 3281 O O . LYS A 1 388 ? 0.306 0.391 -15.071 1.00 95.12 388 LYS A O 1
ATOM 3286 N N . PRO A 1 389 ? -1.811 -0.370 -15.123 1.00 95.75 389 PRO A N 1
ATOM 3287 C CA . PRO A 1 389 ? -1.454 -1.644 -15.752 1.00 95.75 389 PRO A CA 1
ATOM 3288 C C . PRO A 1 389 ? -0.933 -1.493 -17.185 1.00 95.75 389 PRO A C 1
ATOM 3290 O O . PRO A 1 389 ? -0.190 -2.348 -17.658 1.00 95.75 389 PRO A O 1
ATOM 3293 N N . LEU A 1 390 ? -1.293 -0.420 -17.890 1.00 97.06 390 LEU A N 1
ATOM 3294 C CA . LEU A 1 390 ? -0.843 -0.169 -19.255 1.00 97.06 390 LEU A CA 1
ATOM 3295 C C . LEU A 1 390 ? 0.279 0.868 -19.296 1.00 97.06 390 LEU A C 1
ATOM 3297 O O . LEU A 1 390 ? 0.309 1.821 -18.520 1.00 97.06 390 LEU A O 1
ATOM 3301 N N . LEU A 1 391 ? 1.165 0.715 -20.275 1.00 96.50 391 LEU A N 1
ATOM 3302 C CA . LEU A 1 391 ? 2.161 1.714 -20.643 1.00 96.50 391 LEU A CA 1
ATOM 3303 C C . LEU A 1 391 ? 1.808 2.314 -21.998 1.00 96.50 391 LEU A C 1
ATOM 3305 O O . LEU A 1 391 ? 1.439 1.584 -22.918 1.00 96.50 391 LEU A O 1
ATOM 3309 N N . LYS A 1 392 ? 1.965 3.627 -22.150 1.00 95.62 392 LYS A N 1
ATOM 3310 C CA . LYS A 1 392 ? 1.604 4.341 -23.375 1.00 95.62 392 LYS A CA 1
ATOM 3311 C C . LYS A 1 392 ? 2.667 5.357 -23.777 1.00 95.62 392 LYS A C 1
ATOM 3313 O O . LYS A 1 392 ? 3.186 6.086 -22.938 1.00 95.62 392 LYS A O 1
ATOM 3318 N N . LYS A 1 393 ? 2.959 5.424 -25.076 1.00 94.56 393 LYS A N 1
ATOM 3319 C CA . LYS A 1 393 ? 3.793 6.462 -25.703 1.00 94.56 393 LYS A CA 1
ATOM 3320 C C . LYS A 1 393 ? 3.119 6.893 -27.002 1.00 94.56 393 LYS A C 1
ATOM 3322 O O . LYS A 1 393 ? 2.944 6.070 -27.906 1.00 94.56 393 LYS A O 1
ATOM 3327 N N . GLY A 1 394 ? 2.720 8.159 -27.105 1.00 91.75 394 GLY A N 1
ATOM 3328 C CA . GLY A 1 394 ? 1.894 8.633 -28.214 1.00 91.75 394 GLY A CA 1
ATOM 3329 C C . GLY A 1 394 ? 0.633 7.763 -28.408 1.00 91.75 394 GLY A C 1
ATOM 3330 O O . GLY A 1 394 ? -0.128 7.569 -27.460 1.00 91.75 394 GLY A O 1
ATOM 3331 N N . PRO A 1 395 ? 0.373 7.221 -29.615 1.00 91.44 395 PRO A N 1
ATOM 3332 C CA . PRO A 1 395 ? -0.812 6.400 -29.882 1.00 91.44 395 PRO A CA 1
ATOM 3333 C C . PRO A 1 395 ? -0.645 4.904 -29.548 1.00 91.44 395 PRO A C 1
ATOM 3335 O O . PRO A 1 395 ? -1.594 4.139 -29.746 1.00 91.44 395 PRO A O 1
ATOM 3338 N N . ILE A 1 396 ? 0.541 4.477 -29.100 1.00 94.00 396 ILE A N 1
ATOM 3339 C CA . ILE A 1 396 ? 0.903 3.064 -28.928 1.00 94.00 396 ILE A CA 1
ATOM 3340 C C . ILE A 1 396 ? 0.818 2.674 -27.452 1.00 94.00 396 ILE A C 1
ATOM 3342 O O . ILE A 1 396 ? 1.394 3.340 -26.590 1.00 94.00 396 ILE A O 1
ATOM 3346 N N . PHE A 1 397 ? 0.136 1.559 -27.190 1.00 95.88 397 PHE A N 1
ATOM 3347 C CA . PHE A 1 397 ? 0.065 0.895 -25.893 1.00 95.88 397 PHE A CA 1
ATOM 3348 C C . PHE A 1 397 ? 1.003 -0.310 -25.882 1.00 95.88 397 PHE A C 1
ATOM 3350 O O . PHE A 1 397 ? 0.963 -1.127 -26.805 1.00 95.88 397 PHE A O 1
ATOM 3357 N N . TYR A 1 398 ? 1.802 -0.436 -24.828 1.00 94.44 398 TYR A N 1
ATOM 3358 C CA . TYR A 1 398 ? 2.690 -1.567 -24.581 1.00 94.44 398 TYR A CA 1
ATOM 3359 C C . TYR A 1 398 ? 2.042 -2.483 -23.548 1.00 94.44 398 TYR A C 1
ATOM 3361 O O . TYR A 1 398 ? 1.714 -2.059 -22.438 1.00 94.44 398 TYR A O 1
ATOM 3369 N N . ILE A 1 399 ? 1.862 -3.746 -23.925 1.00 94.38 399 ILE A N 1
ATOM 3370 C CA . ILE A 1 399 ? 1.325 -4.793 -23.062 1.00 94.38 399 ILE A CA 1
ATOM 3371 C C . ILE A 1 399 ? 2.498 -5.577 -22.497 1.00 94.38 399 ILE A C 1
ATOM 3373 O O . ILE A 1 399 ? 3.204 -6.263 -23.240 1.00 94.38 399 ILE A O 1
ATOM 3377 N N . ILE A 1 400 ? 2.681 -5.456 -21.184 1.00 93.56 400 ILE A N 1
ATOM 3378 C CA . ILE A 1 400 ? 3.700 -6.163 -20.411 1.00 93.56 400 ILE A CA 1
ATOM 3379 C C . ILE A 1 400 ? 2.967 -7.093 -19.443 1.00 93.56 400 ILE A C 1
ATOM 3381 O O . ILE A 1 400 ? 2.468 -6.622 -18.416 1.00 93.56 400 ILE A O 1
ATOM 3385 N N . PRO A 1 401 ? 2.852 -8.391 -19.772 1.00 92.19 401 PRO A N 1
ATOM 3386 C CA . PRO A 1 401 ? 2.085 -9.340 -18.977 1.00 92.19 401 PRO A CA 1
ATOM 3387 C C . PRO A 1 401 ? 2.452 -9.347 -17.488 1.00 92.19 401 PRO A C 1
ATOM 3389 O O . PRO A 1 401 ? 1.554 -9.281 -16.651 1.00 92.19 401 PRO A O 1
ATOM 3392 N N . SER A 1 402 ? 3.746 -9.338 -17.146 1.00 91.31 402 SER A N 1
ATOM 3393 C CA . SER A 1 402 ? 4.206 -9.383 -15.747 1.00 91.31 402 SER A CA 1
ATOM 3394 C C . SER A 1 402 ? 3.736 -8.177 -14.958 1.00 91.31 402 SER A C 1
ATOM 3396 O O . SER A 1 402 ? 3.280 -8.321 -13.830 1.00 91.31 402 SER A O 1
ATOM 3398 N N . HIS A 1 403 ? 3.804 -6.996 -15.573 1.00 94.06 403 HIS A N 1
ATOM 3399 C CA . HIS A 1 403 ? 3.420 -5.741 -14.939 1.00 94.06 403 HIS A CA 1
ATOM 3400 C C . HIS A 1 403 ? 1.918 -5.711 -14.659 1.00 94.06 403 HIS A C 1
ATOM 3402 O O . HIS A 1 403 ? 1.507 -5.489 -13.527 1.00 94.06 403 HIS A O 1
ATOM 3408 N N . ILE A 1 404 ? 1.099 -6.039 -15.664 1.00 94.81 404 ILE A N 1
ATOM 3409 C CA . ILE A 1 404 ? -0.368 -6.092 -15.543 1.00 94.81 404 ILE A CA 1
ATOM 3410 C C . ILE A 1 404 ? -0.798 -7.027 -14.406 1.00 94.81 404 ILE A C 1
ATOM 3412 O O . ILE A 1 404 ? -1.740 -6.722 -13.678 1.00 94.81 404 ILE A O 1
ATOM 3416 N N . GLN A 1 405 ? -0.116 -8.162 -14.247 1.00 90.00 405 GLN A N 1
ATOM 3417 C CA . GLN A 1 405 ? -0.485 -9.167 -13.253 1.00 90.00 405 GLN A CA 1
ATOM 3418 C C . GLN A 1 405 ? 0.030 -8.876 -11.846 1.00 90.00 405 GLN A C 1
ATOM 3420 O O . GLN A 1 405 ? -0.591 -9.304 -10.871 1.00 90.00 405 GLN A O 1
ATOM 3425 N N . TYR A 1 406 ? 1.150 -8.163 -11.746 1.00 90.00 406 TYR A N 1
ATOM 3426 C CA . TYR A 1 406 ? 1.771 -7.808 -10.479 1.00 90.00 406 TYR A CA 1
ATOM 3427 C C . TYR A 1 406 ? 0.966 -6.757 -9.703 1.00 90.00 406 TYR A C 1
ATOM 3429 O O . TYR A 1 406 ? 0.910 -6.794 -8.477 1.00 90.00 406 TYR A O 1
ATOM 3437 N N . LEU A 1 407 ? 0.301 -5.830 -10.401 1.00 91.75 407 LEU A N 1
ATOM 3438 C CA . LEU A 1 407 ? -0.426 -4.744 -9.745 1.00 91.75 407 LEU A CA 1
ATOM 3439 C C . LEU A 1 407 ? -1.607 -5.237 -8.897 1.00 91.75 407 LEU A C 1
ATOM 3441 O O . LEU A 1 407 ? -2.390 -6.096 -9.315 1.00 91.75 407 LEU A O 1
ATOM 3445 N N . SER A 1 408 ? -1.804 -4.598 -7.740 1.00 89.06 408 SER A N 1
ATOM 3446 C CA . SER A 1 408 ? -3.000 -4.776 -6.911 1.00 89.06 408 SER A CA 1
ATOM 3447 C C . SER A 1 408 ? -4.237 -4.229 -7.629 1.00 89.06 408 SER A C 1
ATOM 3449 O O . SER A 1 408 ? -4.347 -3.030 -7.896 1.00 89.06 408 SER A O 1
ATOM 3451 N N . ARG A 1 409 ? -5.183 -5.119 -7.948 1.00 91.62 409 ARG A N 1
ATOM 3452 C CA . ARG A 1 409 ? -6.404 -4.787 -8.702 1.00 91.62 409 ARG A CA 1
ATOM 3453 C C . ARG A 1 409 ? -7.275 -3.798 -7.936 1.00 91.62 409 ARG A C 1
ATOM 3455 O O . ARG A 1 409 ? -7.686 -2.784 -8.496 1.00 91.62 409 ARG A O 1
ATOM 3462 N N . GLU A 1 410 ? -7.473 -4.077 -6.651 1.00 89.81 410 GLU A N 1
ATOM 3463 C CA . GLU A 1 410 ? -8.193 -3.223 -5.710 1.00 89.81 410 GLU A CA 1
ATOM 3464 C C . GLU A 1 410 ? -7.644 -1.790 -5.738 1.00 89.81 410 GLU A C 1
ATOM 3466 O O . GLU A 1 410 ? -8.387 -0.836 -5.967 1.00 89.81 410 GLU A O 1
ATOM 3471 N N . LYS A 1 411 ? -6.322 -1.631 -5.614 1.00 89.56 411 LYS A N 1
ATOM 3472 C CA . LYS A 1 411 ? -5.699 -0.306 -5.591 1.00 89.56 411 LYS A CA 1
ATOM 3473 C C . LYS A 1 411 ? -5.793 0.426 -6.921 1.00 89.56 411 LYS A C 1
ATOM 3475 O O . LYS A 1 411 ? -6.034 1.631 -6.916 1.00 89.56 411 LYS A O 1
ATOM 3480 N N . VAL A 1 412 ? -5.560 -0.257 -8.044 1.00 94.12 412 VAL A N 1
ATOM 3481 C CA . VAL A 1 412 ? -5.653 0.363 -9.378 1.00 94.12 412 VAL A CA 1
ATOM 3482 C C . VAL A 1 412 ? -7.040 0.977 -9.563 1.00 94.12 412 VAL A C 1
ATOM 3484 O O . VAL A 1 412 ? -7.149 2.152 -9.914 1.00 94.12 412 VAL A O 1
ATOM 3487 N N . VAL A 1 413 ? -8.090 0.208 -9.264 1.00 95.19 413 VAL A N 1
ATOM 3488 C CA . VAL A 1 413 ? -9.476 0.679 -9.364 1.00 95.19 413 VAL A CA 1
ATOM 3489 C C . VAL A 1 413 ? -9.730 1.820 -8.374 1.00 95.19 413 VAL A C 1
ATOM 3491 O O . VAL A 1 413 ? -10.192 2.882 -8.781 1.00 95.19 413 VAL A O 1
ATOM 3494 N N . ASP A 1 414 ? -9.356 1.663 -7.103 1.00 93.56 414 ASP A N 1
ATOM 3495 C CA . ASP A 1 414 ? -9.596 2.673 -6.066 1.00 93.56 414 ASP A CA 1
ATOM 3496 C C . ASP A 1 414 ? -8.871 4.006 -6.334 1.00 93.56 414 ASP A C 1
ATOM 3498 O O . ASP A 1 414 ? -9.444 5.084 -6.170 1.00 93.56 414 ASP A O 1
ATOM 3502 N N . LYS A 1 415 ? -7.618 3.969 -6.812 1.00 92.75 415 LYS A N 1
ATOM 3503 C CA . LYS A 1 415 ? -6.852 5.176 -7.173 1.00 92.75 415 LYS A CA 1
ATOM 3504 C C . LYS A 1 415 ? -7.500 5.935 -8.323 1.00 92.75 415 LYS A C 1
ATOM 3506 O O . LYS A 1 415 ? -7.574 7.161 -8.236 1.00 92.75 415 LYS A O 1
ATOM 3511 N N . ILE A 1 416 ? -7.971 5.231 -9.354 1.00 95.12 416 ILE A N 1
ATOM 3512 C CA . ILE A 1 416 ? -8.672 5.850 -10.484 1.00 95.12 416 ILE A CA 1
ATOM 3513 C C . ILE A 1 416 ? -9.969 6.494 -9.985 1.00 95.12 416 ILE A C 1
ATOM 3515 O O . ILE A 1 416 ? -10.164 7.694 -10.175 1.00 95.12 416 ILE A O 1
ATOM 3519 N N . LEU A 1 417 ? -10.807 5.727 -9.278 1.00 94.44 417 LEU A N 1
ATOM 3520 C CA . LEU A 1 417 ? -12.105 6.184 -8.773 1.00 94.44 417 LEU A CA 1
ATOM 3521 C C . LEU A 1 417 ? -11.996 7.316 -7.743 1.00 94.44 417 LEU A C 1
ATOM 3523 O O . LEU A 1 417 ? -12.895 8.146 -7.650 1.00 94.44 417 LEU A O 1
ATOM 3527 N N . SER A 1 418 ? -10.915 7.364 -6.963 1.00 91.31 418 SER A N 1
ATOM 3528 C CA . SER A 1 418 ? -10.712 8.394 -5.938 1.00 91.31 418 SER A CA 1
ATOM 3529 C C . SER A 1 418 ? -10.081 9.684 -6.469 1.00 91.31 418 SER A C 1
ATOM 3531 O O . SER A 1 418 ? -10.330 10.741 -5.895 1.00 91.31 418 SER A O 1
ATOM 3533 N N . ASN A 1 419 ? -9.238 9.618 -7.509 1.00 90.94 419 ASN A N 1
ATOM 3534 C CA . ASN A 1 419 ? -8.369 10.746 -7.880 1.00 90.94 419 ASN A CA 1
ATOM 3535 C C . ASN A 1 419 ? -8.510 11.231 -9.327 1.00 90.94 419 ASN A C 1
ATOM 3537 O O . ASN A 1 419 ? -8.089 12.349 -9.620 1.00 90.94 419 ASN A O 1
ATOM 3541 N N . GLU A 1 420 ? -9.018 10.405 -10.242 1.00 93.19 420 GLU A N 1
ATOM 3542 C CA . GLU A 1 420 ? -8.955 10.683 -11.687 1.00 93.19 420 GLU A CA 1
ATOM 3543 C C . GLU A 1 420 ? -10.326 10.889 -12.331 1.00 93.19 420 GLU A C 1
ATOM 3545 O O . GLU A 1 420 ? -10.415 11.451 -13.424 1.00 93.19 420 GLU A O 1
ATOM 3550 N N . VAL A 1 421 ? -11.393 10.462 -11.655 1.00 95.25 421 VAL A N 1
ATOM 3551 C CA . VAL A 1 421 ? -12.778 10.571 -12.125 1.00 95.25 421 VAL A CA 1
ATOM 3552 C C . VAL A 1 421 ? -13.686 11.119 -11.027 1.00 95.25 421 VAL A C 1
ATOM 3554 O O . VAL A 1 421 ? -13.291 11.225 -9.868 1.00 95.25 421 VAL A O 1
ATOM 3557 N N . THR A 1 422 ? -14.920 11.471 -11.390 1.00 94.25 422 THR A N 1
ATOM 3558 C CA . THR A 1 422 ? -15.956 11.862 -10.422 1.00 94.25 422 THR A CA 1
ATOM 3559 C C . THR A 1 422 ? -16.992 10.755 -10.308 1.00 94.25 422 THR A C 1
ATOM 3561 O O . THR A 1 422 ? -17.754 10.539 -11.245 1.00 94.25 422 THR A O 1
ATOM 3564 N N . VAL A 1 423 ? -17.024 10.047 -9.179 1.00 93.31 423 VAL A N 1
ATOM 3565 C CA . VAL A 1 423 ? -18.036 9.011 -8.915 1.00 93.31 423 VAL A CA 1
ATOM 3566 C C . VAL A 1 423 ? -19.381 9.664 -8.595 1.00 93.31 423 VAL A C 1
ATOM 3568 O O . VAL A 1 423 ? -19.444 10.605 -7.802 1.00 93.31 423 VAL A O 1
ATOM 3571 N N . ILE A 1 424 ? -20.448 9.168 -9.219 1.00 91.69 424 ILE A N 1
ATOM 3572 C CA . ILE A 1 424 ? -21.818 9.643 -9.031 1.00 91.69 424 ILE A CA 1
ATOM 3573 C C . ILE A 1 424 ? -22.476 8.776 -7.956 1.00 91.69 424 ILE A C 1
ATOM 3575 O O . ILE A 1 424 ? -22.964 7.679 -8.221 1.00 91.69 424 ILE A O 1
ATOM 3579 N N . PHE A 1 425 ? -22.488 9.278 -6.724 1.00 86.69 425 PHE A N 1
ATOM 3580 C CA . PHE A 1 425 ? -23.310 8.717 -5.651 1.00 86.69 425 PHE A CA 1
ATOM 3581 C C . PHE A 1 425 ? -24.729 9.318 -5.684 1.00 86.69 425 PHE A C 1
ATOM 3583 O O . PHE A 1 425 ? -25.005 10.214 -6.487 1.00 86.69 425 PHE A O 1
ATOM 3590 N N . LYS A 1 426 ? -25.647 8.850 -4.821 1.00 79.88 426 LYS A N 1
ATOM 3591 C CA . LYS A 1 426 ? -26.974 9.491 -4.704 1.00 79.88 426 LYS A CA 1
ATOM 3592 C C . LYS A 1 426 ? -26.802 10.936 -4.213 1.00 79.88 426 LYS A C 1
ATOM 3594 O O . LYS A 1 426 ? -25.763 11.277 -3.649 1.00 79.88 426 LYS A O 1
ATOM 3599 N N . GLU A 1 427 ? -27.795 11.799 -4.446 1.00 72.38 427 GLU A N 1
ATOM 3600 C CA . GLU A 1 427 ? -27.691 13.241 -4.162 1.00 72.38 427 GLU A CA 1
ATOM 3601 C C . GLU A 1 427 ? -27.079 13.539 -2.777 1.00 72.38 427 GLU A C 1
ATOM 3603 O O . GLU A 1 427 ? -27.590 13.099 -1.750 1.00 72.38 427 GLU A O 1
ATOM 3608 N N . ASN A 1 428 ? -25.992 14.323 -2.761 1.00 67.81 428 ASN A N 1
ATOM 3609 C CA . ASN A 1 428 ? -25.210 14.736 -1.581 1.00 67.81 428 ASN A CA 1
ATOM 3610 C C . ASN A 1 428 ? -24.382 13.648 -0.861 1.00 67.81 428 ASN A C 1
ATOM 3612 O O . ASN A 1 428 ? -23.736 13.958 0.144 1.00 67.81 428 ASN A O 1
ATOM 3616 N N . GLU A 1 429 ? -24.323 12.413 -1.363 1.00 78.75 429 GLU A N 1
ATOM 3617 C CA . GLU A 1 429 ? -23.460 11.370 -0.799 1.00 78.75 429 GLU A CA 1
ATOM 3618 C C . GLU A 1 429 ? -21.986 11.544 -1.207 1.00 78.75 429 GLU A C 1
ATOM 3620 O O . GLU A 1 429 ? -21.641 12.008 -2.295 1.00 78.75 429 GLU A O 1
ATOM 3625 N N . LYS A 1 430 ? -21.084 11.129 -0.314 1.00 83.81 430 LYS A N 1
ATOM 3626 C CA . LYS A 1 430 ? -19.637 11.031 -0.552 1.00 83.81 430 LYS A CA 1
ATOM 3627 C C . LYS A 1 430 ? -19.170 9.622 -0.199 1.00 83.81 430 LYS A C 1
ATOM 3629 O O . LYS A 1 430 ? -19.815 8.957 0.605 1.00 83.81 430 LYS A O 1
ATOM 3634 N N . LYS A 1 431 ? -17.994 9.221 -0.697 1.00 88.62 431 LYS A N 1
ATOM 3635 C CA . LYS A 1 431 ? -17.353 7.918 -0.411 1.00 88.62 431 LYS A CA 1
ATOM 3636 C C . LYS A 1 431 ? -17.377 7.529 1.080 1.00 88.62 431 LYS A C 1
ATOM 3638 O O . LYS A 1 431 ? -17.630 6.378 1.404 1.00 88.62 431 LYS A O 1
ATOM 3643 N N . GLY A 1 432 ? -17.147 8.490 1.983 1.00 88.75 432 GLY A N 1
ATOM 3644 C CA . GLY A 1 432 ? -17.215 8.265 3.435 1.00 88.75 432 GLY A CA 1
ATOM 3645 C C . GLY A 1 432 ? -18.610 7.866 3.929 1.00 88.75 432 GLY A C 1
ATOM 3646 O O . GLY A 1 432 ? -18.744 6.852 4.601 1.00 88.75 432 GLY A O 1
ATOM 3647 N N . LEU A 1 433 ? -19.653 8.584 3.501 1.00 88.62 433 LEU A N 1
ATOM 3648 C CA . LEU A 1 433 ? -21.040 8.271 3.868 1.00 88.62 433 LEU A CA 1
ATOM 3649 C C . LEU A 1 433 ? -21.478 6.905 3.327 1.00 88.62 433 LEU A C 1
ATOM 3651 O O . LEU A 1 433 ? -22.129 6.150 4.035 1.00 88.62 433 LEU A O 1
ATOM 3655 N N . VAL A 1 434 ? -21.058 6.547 2.107 1.00 91.81 434 VAL A N 1
ATOM 3656 C CA . VAL A 1 434 ? -21.324 5.211 1.540 1.00 91.81 434 VAL A CA 1
ATOM 3657 C C . VAL A 1 434 ? -20.713 4.100 2.397 1.00 91.81 434 VAL A C 1
ATOM 3659 O O . VAL A 1 434 ? -21.335 3.051 2.591 1.00 91.81 434 VAL A O 1
ATOM 3662 N N . PHE A 1 435 ? -19.516 4.336 2.934 1.00 93.56 435 PHE A N 1
ATOM 3663 C CA . PHE A 1 435 ? -18.867 3.395 3.836 1.00 93.56 435 PHE A CA 1
ATOM 3664 C C . PHE A 1 435 ? -19.631 3.233 5.145 1.00 93.56 435 PHE A C 1
ATOM 3666 O O . PHE A 1 435 ? -19.932 2.109 5.545 1.00 93.56 435 PHE A O 1
ATOM 3673 N N . GLU A 1 436 ? -20.008 4.342 5.773 1.00 92.75 436 GLU A N 1
ATOM 3674 C CA . GLU A 1 436 ? -20.812 4.334 6.995 1.00 92.75 436 GLU A CA 1
ATOM 3675 C C . GLU A 1 436 ? -22.176 3.663 6.797 1.00 92.75 436 GLU A C 1
ATOM 3677 O O . GLU A 1 436 ? -22.592 2.866 7.636 1.00 92.75 436 GLU A O 1
ATOM 3682 N N . ASP A 1 437 ? -22.849 3.915 5.672 1.00 91.75 437 ASP A N 1
ATOM 3683 C CA . ASP A 1 437 ? -24.126 3.279 5.339 1.00 91.75 437 ASP A CA 1
ATOM 3684 C C . ASP A 1 437 ? -23.972 1.761 5.158 1.00 91.75 437 ASP A C 1
ATOM 3686 O O . ASP A 1 437 ? -24.840 0.989 5.573 1.00 91.75 437 ASP A O 1
ATOM 3690 N N . SER A 1 438 ? -22.855 1.314 4.575 1.00 93.19 438 SER A N 1
ATOM 3691 C CA . SER A 1 438 ? -22.537 -0.113 4.439 1.00 93.19 438 SER A CA 1
ATOM 3692 C C . SER A 1 438 ? -22.302 -0.777 5.799 1.00 93.19 438 SER A C 1
ATOM 3694 O O . SER A 1 438 ? -22.762 -1.899 6.031 1.00 93.19 438 SER A O 1
ATOM 3696 N N . ILE A 1 439 ? -21.627 -0.077 6.717 1.00 94.69 439 ILE A N 1
ATOM 3697 C CA . ILE A 1 439 ? -21.416 -0.524 8.099 1.00 94.69 439 ILE A CA 1
ATOM 3698 C C . ILE A 1 439 ? -22.755 -0.614 8.838 1.00 94.69 439 ILE A C 1
ATOM 3700 O O . ILE A 1 439 ? -23.070 -1.648 9.433 1.00 94.69 439 ILE A O 1
ATOM 3704 N N . GLU A 1 440 ? -23.574 0.434 8.757 1.00 92.94 440 GLU A N 1
ATOM 3705 C CA . GLU A 1 440 ? -24.900 0.475 9.367 1.00 92.94 440 GLU A CA 1
ATOM 3706 C C . GLU A 1 440 ? -25.800 -0.655 8.850 1.00 92.94 440 GLU A C 1
ATOM 3708 O O . GLU A 1 440 ? -26.425 -1.367 9.640 1.00 92.94 440 GLU A O 1
ATOM 3713 N N . GLY A 1 441 ? -25.839 -0.856 7.529 1.00 92.69 441 GLY A N 1
ATOM 3714 C CA . GLY A 1 441 ? -26.609 -1.924 6.897 1.00 92.69 441 GLY A CA 1
ATOM 3715 C C . GLY A 1 441 ? -26.206 -3.310 7.403 1.00 92.69 441 GLY A C 1
ATOM 3716 O O . GLY A 1 441 ? -27.072 -4.139 7.686 1.00 92.69 441 GLY A O 1
ATOM 3717 N N . PHE A 1 442 ? -24.906 -3.551 7.597 1.00 94.12 442 PHE A N 1
ATOM 3718 C CA . PHE A 1 442 ? -24.419 -4.797 8.186 1.00 94.12 442 PHE A CA 1
ATOM 3719 C C . PHE A 1 442 ? -24.941 -5.012 9.614 1.00 94.12 442 PHE A C 1
ATOM 3721 O O . PHE A 1 442 ? -25.547 -6.051 9.880 1.00 94.12 442 PHE A O 1
ATOM 3728 N N . PHE A 1 443 ? -24.758 -4.048 10.522 1.00 92.31 443 PHE A N 1
ATOM 3729 C CA . PHE A 1 443 ? -25.180 -4.212 11.919 1.00 92.31 443 PHE A CA 1
ATOM 3730 C C . PHE A 1 443 ? -26.700 -4.339 12.067 1.00 92.31 443 PHE A C 1
ATOM 3732 O O . PHE A 1 443 ? -27.168 -5.165 12.856 1.00 92.31 443 PHE A O 1
ATOM 3739 N N . ARG A 1 444 ? -27.475 -3.602 11.259 1.00 89.56 444 ARG A N 1
ATOM 3740 C CA . ARG A 1 444 ? -28.937 -3.756 11.190 1.00 89.56 444 ARG A CA 1
ATOM 3741 C C . ARG A 1 444 ? -29.335 -5.177 10.780 1.00 89.56 444 ARG A C 1
ATOM 3743 O O . ARG A 1 444 ? -30.192 -5.769 11.428 1.00 89.56 444 ARG A O 1
ATOM 3750 N N . ASN A 1 445 ? -28.670 -5.757 9.777 1.00 91.56 445 ASN A N 1
ATOM 3751 C CA . ASN A 1 445 ? -28.924 -7.136 9.335 1.00 91.56 445 ASN A CA 1
ATOM 3752 C C . ASN A 1 445 ? -28.535 -8.192 10.384 1.00 91.56 445 ASN A C 1
ATOM 3754 O O . ASN A 1 445 ? -29.084 -9.290 10.376 1.00 91.56 445 ASN A O 1
ATOM 3758 N N . GLN A 1 446 ? -27.606 -7.876 11.289 1.00 88.88 446 GLN A N 1
ATOM 3759 C CA . GLN A 1 446 ? -27.236 -8.735 12.420 1.00 88.88 446 GLN A CA 1
ATOM 3760 C C . GLN A 1 446 ? -28.123 -8.524 13.659 1.00 88.88 446 GLN A C 1
ATOM 3762 O O . GLN A 1 446 ? -27.786 -9.011 14.736 1.00 88.88 446 GLN A O 1
ATOM 3767 N N . ASN A 1 447 ? -29.231 -7.776 13.549 1.00 86.62 447 ASN A N 1
ATOM 3768 C CA . ASN A 1 447 ? -30.086 -7.384 14.679 1.00 86.62 447 ASN A CA 1
ATOM 3769 C C . ASN A 1 447 ? -29.305 -6.732 15.836 1.00 86.62 447 ASN A C 1
ATOM 3771 O O . ASN A 1 447 ? -29.697 -6.818 17.000 1.00 86.62 447 ASN A O 1
ATOM 3775 N N . THR A 1 448 ? -28.183 -6.081 15.524 1.00 86.44 448 THR A N 1
ATOM 3776 C CA . THR A 1 448 ? -27.355 -5.393 16.511 1.00 86.44 448 THR A CA 1
ATOM 3777 C C . THR A 1 448 ? -27.783 -3.936 16.578 1.00 86.44 448 THR A C 1
ATOM 3779 O O . THR A 1 448 ? -27.941 -3.269 15.554 1.00 86.44 448 THR A O 1
ATOM 3782 N N . LYS A 1 449 ? -27.977 -3.421 17.795 1.00 86.62 449 LYS A N 1
ATOM 3783 C CA . LYS A 1 449 ? -28.341 -2.019 17.993 1.00 86.62 449 LYS A CA 1
ATOM 3784 C C . LYS A 1 449 ? -27.197 -1.126 17.522 1.00 86.62 449 LYS A C 1
ATOM 3786 O O . LYS A 1 449 ? -26.110 -1.191 18.089 1.00 86.62 449 LYS A O 1
ATOM 3791 N N . PHE A 1 450 ? -27.472 -0.300 16.518 1.00 91.62 450 PHE A N 1
ATOM 3792 C CA . PHE A 1 450 ? -26.516 0.595 15.877 1.00 91.62 450 PHE A CA 1
ATOM 3793 C C . PHE A 1 450 ? -27.091 2.011 15.800 1.00 91.62 450 PHE A C 1
ATOM 3795 O O . PHE A 1 450 ? -28.291 2.177 15.578 1.00 91.62 450 PHE A O 1
ATOM 3802 N N . GLY A 1 451 ? -26.245 3.026 15.956 1.00 90.75 451 GLY A N 1
ATOM 3803 C CA . GLY A 1 451 ? -26.629 4.419 15.763 1.00 90.75 451 GLY A CA 1
ATOM 3804 C C . GLY A 1 451 ? -25.453 5.305 15.366 1.00 90.75 451 GLY A C 1
ATOM 3805 O O . GLY A 1 451 ? -24.295 4.959 15.588 1.00 90.75 451 GLY A O 1
ATOM 3806 N N . ARG A 1 452 ? -25.773 6.465 14.789 1.00 92.38 452 ARG A N 1
ATOM 3807 C CA . ARG A 1 452 ? -24.833 7.533 14.416 1.00 92.38 452 ARG A CA 1
ATOM 3808 C C . ARG A 1 452 ? -25.294 8.849 15.024 1.00 92.38 452 ARG A C 1
ATOM 3810 O O . ARG A 1 452 ? -26.484 9.021 15.291 1.00 92.38 452 ARG A O 1
ATOM 3817 N N . VAL A 1 453 ? -24.375 9.791 15.203 1.00 91.19 453 VAL A N 1
ATOM 3818 C CA . VAL A 1 453 ? -24.709 11.150 15.652 1.00 91.19 453 VAL A CA 1
ATOM 3819 C C . VAL A 1 453 ? -24.237 12.139 14.603 1.00 91.19 453 VAL A C 1
ATOM 3821 O O . VAL A 1 453 ? -23.050 12.217 14.312 1.00 91.19 453 VAL A O 1
ATOM 3824 N N . GLN A 1 454 ? -25.157 12.916 14.036 1.00 90.31 454 GLN A N 1
ATOM 3825 C CA . GLN A 1 454 ? -24.780 14.000 13.133 1.00 90.31 454 GLN A CA 1
ATOM 3826 C C . GLN A 1 454 ? -24.188 15.173 13.913 1.00 90.31 454 GLN A C 1
ATOM 3828 O O . GLN A 1 454 ? -24.610 15.479 15.031 1.00 90.31 454 GLN A O 1
ATOM 3833 N N . ARG A 1 455 ? -23.249 15.890 13.291 1.00 90.19 455 ARG A N 1
ATOM 3834 C CA . ARG A 1 455 ? -22.640 17.078 13.894 1.00 90.19 455 ARG A CA 1
ATOM 3835 C C . ARG A 1 455 ? -23.689 18.138 14.238 1.00 90.19 455 ARG A C 1
ATOM 3837 O O . ARG A 1 455 ? -24.349 18.678 13.351 1.00 90.19 455 ARG A O 1
ATOM 3844 N N . ASN A 1 456 ? -23.735 18.560 15.499 1.00 90.31 456 ASN A N 1
ATOM 3845 C CA . ASN A 1 456 ? -24.565 19.677 15.944 1.00 90.31 456 ASN A CA 1
ATOM 3846 C C . ASN A 1 456 ? -23.692 20.839 16.425 1.00 90.31 456 ASN A C 1
ATOM 3848 O O . ASN A 1 456 ? -23.186 20.855 17.545 1.00 90.31 456 ASN A O 1
ATOM 3852 N N . ARG A 1 457 ? -23.547 21.862 15.574 1.00 89.75 457 ARG A N 1
ATOM 3853 C CA . ARG A 1 457 ? -22.727 23.048 15.879 1.00 89.75 457 ARG A CA 1
ATOM 3854 C C . ARG A 1 457 ? -23.289 23.906 17.015 1.00 89.75 457 ARG A C 1
ATOM 3856 O O . ARG A 1 457 ? -22.508 24.570 17.682 1.00 89.75 457 ARG A O 1
ATOM 3863 N N . LYS A 1 458 ? -24.610 23.915 17.234 1.00 88.69 458 LYS A N 1
ATOM 3864 C CA . LYS A 1 458 ? -25.241 24.752 18.273 1.00 88.69 458 LYS A CA 1
ATOM 3865 C C . LYS A 1 458 ? -24.958 24.217 19.673 1.00 88.69 458 LYS A C 1
ATOM 3867 O O . LYS A 1 458 ? -24.703 24.998 20.577 1.00 88.69 458 LYS A O 1
ATOM 3872 N N . GLN A 1 459 ? -24.983 22.895 19.822 1.00 84.12 459 GLN A N 1
ATOM 3873 C CA . GLN A 1 459 ? -24.717 22.204 21.089 1.00 84.12 459 GLN A CA 1
ATOM 3874 C C . GLN A 1 459 ? -23.263 21.719 21.208 1.00 84.12 459 GLN A C 1
ATOM 3876 O O . GLN A 1 459 ? -22.914 21.052 22.176 1.00 84.12 459 GLN A O 1
ATOM 3881 N N . ASN A 1 460 ? -22.414 22.062 20.230 1.00 88.12 460 ASN A N 1
ATOM 3882 C CA . ASN A 1 460 ? -21.028 21.609 20.128 1.00 88.12 460 ASN A CA 1
ATOM 3883 C C . ASN A 1 460 ? -20.887 20.077 20.253 1.00 88.12 460 ASN A C 1
ATOM 3885 O O . ASN A 1 460 ? -20.026 19.574 20.973 1.00 88.12 460 ASN A O 1
ATOM 3889 N N . ILE A 1 461 ? -21.764 19.345 19.560 1.00 89.69 461 ILE A N 1
ATOM 3890 C CA . ILE A 1 461 ? -21.724 17.884 19.461 1.00 89.69 461 ILE A CA 1
ATOM 3891 C C . ILE A 1 461 ? -20.961 17.525 18.182 1.00 89.69 461 ILE A C 1
ATOM 3893 O O . ILE A 1 461 ? -21.386 17.941 17.091 1.00 89.69 461 ILE A O 1
ATOM 3897 N N . PRO A 1 462 ? -19.835 16.800 18.279 1.00 90.38 462 PRO A N 1
ATOM 3898 C CA . PRO A 1 462 ? -19.144 16.297 17.105 1.00 90.38 462 PRO A CA 1
ATOM 3899 C C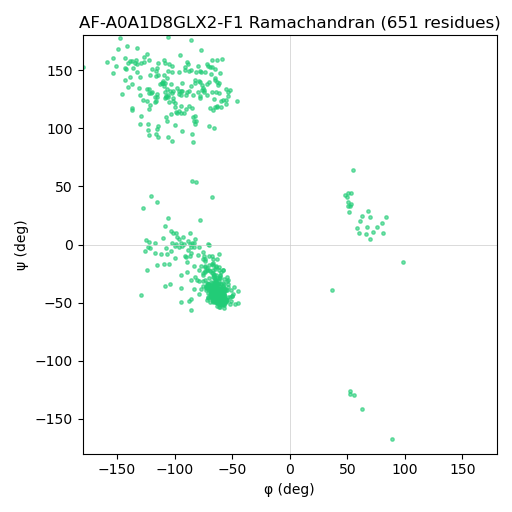 . PRO A 1 462 ? -19.996 15.233 16.410 1.00 90.38 462 PRO A C 1
ATOM 3901 O O . PRO A 1 462 ? -20.882 14.622 17.002 1.00 90.38 462 PRO A O 1
ATOM 3904 N N . GLU A 1 463 ? -19.718 15.015 15.131 1.00 91.38 463 GLU A N 1
ATOM 3905 C CA . GLU A 1 463 ? -20.220 13.831 14.434 1.00 91.38 463 GLU A CA 1
ATOM 3906 C C . GLU A 1 463 ? -19.692 12.567 15.118 1.00 91.38 463 GLU A C 1
ATOM 3908 O O . GLU A 1 463 ? -18.577 12.609 15.639 1.00 91.38 463 GLU A O 1
ATOM 3913 N N . ILE A 1 464 ? -20.465 11.481 15.123 1.00 92.12 464 ILE A N 1
ATOM 3914 C CA . ILE A 1 464 ? -20.054 10.134 15.531 1.00 92.12 464 ILE A CA 1
ATOM 3915 C C . ILE A 1 464 ? -20.466 9.167 14.422 1.00 92.12 464 ILE A C 1
ATOM 3917 O O . ILE A 1 464 ? -21.661 8.914 14.239 1.00 92.12 464 ILE A O 1
ATOM 3921 N N . ASP A 1 465 ? -19.467 8.629 13.726 1.00 90.88 465 ASP A N 1
ATOM 3922 C CA . ASP A 1 465 ? -19.619 7.820 12.510 1.00 90.88 465 ASP A CA 1
ATOM 3923 C C . ASP A 1 465 ? -20.356 6.504 12.777 1.00 90.88 465 ASP A C 1
ATOM 3925 O O . ASP A 1 465 ? -21.073 5.994 11.918 1.00 90.88 465 ASP A O 1
ATOM 3929 N N . GLY A 1 466 ? -20.220 5.955 13.986 1.00 92.94 466 GLY A N 1
ATOM 3930 C CA . GLY A 1 466 ? -21.068 4.865 14.430 1.00 92.94 466 GLY A CA 1
ATOM 3931 C C . GLY A 1 466 ? -20.785 4.368 15.837 1.00 92.94 466 GLY A C 1
ATOM 3932 O O . GLY A 1 466 ? -19.681 4.474 16.379 1.00 92.94 466 GLY A O 1
ATOM 3933 N N . VAL A 1 467 ? -21.843 3.824 16.427 1.00 94.38 467 VAL A N 1
ATOM 3934 C CA . VAL A 1 467 ? -21.839 3.205 17.744 1.00 94.38 467 VAL A CA 1
ATOM 3935 C C . VAL A 1 467 ? -22.712 1.962 17.707 1.00 94.38 467 VAL A C 1
ATOM 3937 O O . VAL A 1 467 ? -23.832 2.012 17.196 1.00 94.38 467 VAL A O 1
ATOM 3940 N N . PHE A 1 468 ? -22.241 0.866 18.292 1.00 93.38 468 PHE A N 1
ATOM 3941 C CA . PHE A 1 468 ? -23.073 -0.307 18.544 1.00 93.38 468 PHE A CA 1
ATOM 3942 C C . PHE A 1 468 ? -22.891 -0.842 19.963 1.00 93.38 468 PHE A C 1
ATOM 3944 O O . PHE A 1 468 ? -21.898 -0.565 20.634 1.00 93.38 468 PHE A O 1
ATOM 3951 N N . CYS A 1 469 ? -23.879 -1.592 20.444 1.00 90.44 469 CYS A N 1
ATOM 3952 C CA . CYS A 1 469 ? -23.813 -2.251 21.746 1.00 90.44 469 CYS A CA 1
ATOM 3953 C C . CYS A 1 469 ? -23.684 -3.758 21.584 1.00 90.44 469 CYS A C 1
ATOM 3955 O O . CYS A 1 469 ? -24.439 -4.363 20.823 1.00 90.44 469 CYS A O 1
ATOM 3957 N N . LEU A 1 470 ? -22.803 -4.348 22.384 1.00 90.31 470 LEU A N 1
ATOM 3958 C CA . LEU A 1 470 ? -22.736 -5.785 22.604 1.00 90.31 470 LEU A CA 1
ATOM 3959 C C . LEU A 1 470 ? -22.534 -5.997 24.105 1.00 90.31 470 LEU A C 1
ATOM 3961 O O . LEU A 1 470 ? -21.542 -5.531 24.664 1.00 90.31 470 LEU A O 1
ATOM 3965 N N . ASP A 1 471 ? -23.516 -6.617 24.757 1.00 89.19 471 ASP A N 1
ATOM 3966 C CA . ASP A 1 471 ? -23.566 -6.773 26.215 1.00 89.19 471 ASP A CA 1
ATOM 3967 C C . ASP A 1 471 ? -23.382 -5.419 26.952 1.00 89.19 471 ASP A C 1
ATOM 3969 O O . ASP A 1 471 ? -24.049 -4.416 26.635 1.00 89.19 471 ASP A O 1
ATOM 3973 N N . ASP A 1 472 ? -22.449 -5.379 27.906 1.00 91.25 472 ASP A N 1
ATOM 3974 C CA . ASP A 1 472 ? -22.082 -4.205 28.707 1.00 91.25 472 ASP A CA 1
ATOM 3975 C C . ASP A 1 472 ? -21.094 -3.259 28.001 1.00 91.25 472 ASP A C 1
ATOM 3977 O O . ASP A 1 472 ? -20.641 -2.278 28.597 1.00 91.25 472 ASP A O 1
ATOM 3981 N N . TYR A 1 473 ? -20.755 -3.521 26.735 1.00 94.25 473 TYR A N 1
ATOM 3982 C CA . TYR A 1 473 ? -19.828 -2.704 25.955 1.00 94.25 473 TYR A CA 1
ATOM 3983 C C . TYR A 1 473 ? -20.558 -1.797 24.957 1.00 94.25 473 TYR A C 1
ATOM 3985 O O . TYR A 1 473 ? -21.493 -2.202 24.258 1.00 94.25 473 TYR A O 1
ATOM 3993 N N . VAL A 1 474 ? -20.087 -0.553 24.870 1.00 94.56 474 VAL A N 1
ATOM 3994 C CA . VAL A 1 474 ? -20.427 0.422 23.829 1.00 94.56 474 VAL A CA 1
ATOM 3995 C C . VAL A 1 474 ? -19.226 0.554 22.915 1.00 94.56 474 VAL A C 1
ATOM 3997 O O . VAL A 1 474 ? -18.216 1.157 23.274 1.00 94.56 474 VAL A O 1
ATOM 4000 N N . PHE A 1 475 ? -19.351 -0.011 21.725 1.00 95.94 475 PHE A N 1
ATOM 4001 C CA . PHE A 1 475 ? -18.343 0.071 20.690 1.00 95.94 475 PHE A CA 1
ATOM 4002 C C . PHE A 1 475 ? -18.515 1.375 19.921 1.00 95.94 475 PHE A C 1
ATOM 4004 O O . PHE A 1 475 ? -19.491 1.538 19.192 1.00 95.94 475 PHE A O 1
ATOM 4011 N N . LEU A 1 476 ? -17.578 2.300 20.109 1.00 95.50 476 LEU A N 1
ATOM 4012 C CA . LEU A 1 476 ? -17.524 3.609 19.460 1.00 95.50 476 LEU A CA 1
ATOM 4013 C C . LEU A 1 476 ? -16.427 3.578 18.395 1.00 95.50 476 LEU A C 1
ATOM 4015 O O . LEU A 1 476 ? -15.294 3.225 18.715 1.00 95.50 476 LEU A O 1
ATOM 4019 N N . PHE A 1 477 ? -16.712 3.982 17.159 1.00 96.19 477 PHE A N 1
ATOM 4020 C CA . PHE A 1 477 ? -15.669 4.008 16.135 1.00 96.19 477 PHE A CA 1
ATOM 4021 C C . PHE A 1 477 ? -15.628 5.279 15.297 1.00 96.19 477 PHE A C 1
ATOM 4023 O O . PHE A 1 477 ? -16.612 6.000 15.156 1.00 96.19 477 PHE A O 1
ATOM 4030 N N . GLU A 1 478 ? -14.442 5.532 14.745 1.00 96.31 478 GLU A N 1
ATOM 4031 C CA . GLU A 1 478 ? -14.216 6.452 13.630 1.00 96.31 478 GLU A CA 1
ATOM 4032 C C . GLU A 1 478 ? -13.982 5.621 12.367 1.00 96.31 478 GLU A C 1
ATOM 4034 O O . GLU A 1 478 ? -13.064 4.795 12.333 1.00 96.31 478 GLU A O 1
ATOM 4039 N N . ALA A 1 479 ? -14.792 5.838 11.335 1.00 95.81 479 ALA A N 1
ATOM 4040 C CA . ALA A 1 479 ? -14.700 5.141 10.064 1.00 95.81 479 ALA A CA 1
ATOM 4041 C C . ALA A 1 479 ? -13.857 5.943 9.064 1.00 95.81 479 ALA A C 1
ATOM 4043 O O . ALA A 1 479 ? -14.099 7.120 8.805 1.00 95.81 479 ALA A O 1
ATOM 4044 N N . LYS A 1 480 ? -12.863 5.303 8.442 1.00 94.50 480 LYS A N 1
ATOM 4045 C CA . LYS A 1 480 ? -12.000 5.932 7.432 1.00 94.50 480 LYS A CA 1
ATOM 4046 C C . LYS A 1 480 ? -12.033 5.154 6.118 1.00 94.50 480 LYS A C 1
ATOM 4048 O O . LYS A 1 480 ? -11.369 4.131 5.968 1.00 94.50 480 LYS A O 1
ATOM 4053 N N . ALA A 1 481 ? -12.769 5.694 5.145 1.00 91.56 481 ALA A N 1
ATOM 4054 C CA . ALA A 1 481 ? -12.791 5.217 3.763 1.00 91.56 481 ALA A CA 1
ATOM 4055 C C . ALA A 1 481 ? -11.599 5.787 2.980 1.00 91.56 481 ALA A C 1
ATOM 4057 O O . ALA A 1 481 ? -11.588 6.958 2.595 1.00 91.56 481 ALA A O 1
ATOM 4058 N N . THR A 1 482 ? -10.577 4.969 2.753 1.00 88.75 482 THR A N 1
ATOM 4059 C CA . THR A 1 482 ? -9.283 5.402 2.216 1.00 88.75 482 THR A CA 1
ATOM 4060 C C . THR A 1 482 ? -8.694 4.400 1.237 1.00 88.75 482 THR A C 1
ATOM 4062 O O . THR A 1 482 ? -9.200 3.295 1.072 1.00 88.75 482 THR A O 1
ATOM 4065 N N . ILE A 1 483 ? -7.619 4.815 0.570 1.00 87.06 483 ILE A N 1
ATOM 4066 C CA . ILE A 1 483 ? -6.889 3.971 -0.369 1.00 87.06 483 ILE A CA 1
ATOM 4067 C C . ILE A 1 483 ? -5.806 3.215 0.394 1.00 87.06 483 ILE A C 1
ATOM 4069 O O . ILE A 1 483 ? -5.031 3.837 1.127 1.00 87.06 483 ILE A O 1
ATOM 4073 N N . LYS A 1 484 ? -5.726 1.897 0.185 1.00 87.25 484 LYS A N 1
ATOM 4074 C CA . LYS A 1 484 ? -4.675 1.048 0.758 1.00 87.25 484 LYS A CA 1
ATOM 4075 C C . LYS A 1 484 ? -3.278 1.604 0.407 1.00 87.25 484 LYS A C 1
ATOM 4077 O O . LYS A 1 484 ? -3.008 1.860 -0.773 1.00 87.25 484 LYS A O 1
ATOM 4082 N N . PRO A 1 485 ? -2.386 1.805 1.394 1.00 87.56 485 PRO A N 1
ATOM 4083 C CA . PRO A 1 485 ? -0.999 2.160 1.119 1.00 87.56 485 PRO A CA 1
ATOM 4084 C C . PRO A 1 485 ? -0.201 0.917 0.696 1.00 87.56 485 PRO A C 1
ATOM 4086 O O . PRO A 1 485 ? -0.343 -0.129 1.317 1.00 87.56 485 PRO A O 1
ATOM 4089 N N . ASP A 1 486 ? 0.685 1.044 -0.302 1.00 78.19 486 ASP A N 1
ATOM 4090 C CA . ASP A 1 486 ? 1.613 -0.057 -0.670 1.00 78.19 486 ASP A CA 1
ATOM 4091 C C . ASP A 1 486 ? 3.090 0.330 -0.576 1.00 78.19 486 ASP A C 1
ATOM 4093 O O . ASP A 1 486 ? 3.973 -0.484 -0.818 1.00 78.19 486 ASP A O 1
ATOM 4097 N N . SER A 1 487 ? 3.389 1.584 -0.243 1.00 84.12 487 SER A N 1
ATOM 4098 C CA . SER A 1 487 ? 4.763 1.989 0.041 1.00 84.12 487 SER A CA 1
ATOM 4099 C C . SER A 1 487 ? 4.905 2.400 1.492 1.00 84.12 487 SER A C 1
ATOM 4101 O O . SER A 1 487 ? 3.956 2.855 2.135 1.00 84.12 487 SER A O 1
ATOM 4103 N N . VAL A 1 488 ? 6.131 2.311 1.993 1.00 85.50 488 VAL A N 1
ATOM 4104 C CA . VAL A 1 488 ? 6.503 2.807 3.320 1.00 85.50 488 VAL A CA 1
ATOM 4105 C C . VAL A 1 488 ? 6.130 4.286 3.485 1.00 85.50 488 VAL A C 1
ATOM 4107 O O . VAL A 1 488 ? 5.627 4.688 4.532 1.00 85.50 488 VAL A O 1
ATOM 4110 N N . VAL A 1 489 ? 6.309 5.092 2.435 1.00 84.12 489 VAL A N 1
ATOM 4111 C CA . VAL A 1 489 ? 5.972 6.523 2.445 1.00 84.12 489 VAL A CA 1
ATOM 4112 C C . VAL A 1 489 ? 4.458 6.750 2.454 1.00 84.12 489 VAL A C 1
ATOM 4114 O O . VAL A 1 489 ? 3.979 7.567 3.239 1.00 84.12 489 VAL A O 1
ATOM 4117 N N . GLU A 1 490 ? 3.690 6.030 1.625 1.00 87.75 490 GLU A N 1
ATOM 4118 C CA . GLU A 1 490 ? 2.217 6.083 1.661 1.00 87.75 490 GLU A CA 1
ATOM 4119 C C . GLU A 1 490 ? 1.691 5.661 3.040 1.00 87.75 490 GLU A C 1
ATOM 4121 O O . GLU A 1 490 ? 0.846 6.349 3.607 1.00 87.75 490 GLU A O 1
ATOM 4126 N N . SER A 1 491 ? 2.250 4.593 3.612 1.00 89.19 491 SER A N 1
ATOM 4127 C CA . SER A 1 491 ? 1.897 4.071 4.938 1.00 89.19 491 SER A CA 1
ATOM 4128 C C . SER A 1 491 ? 2.167 5.096 6.040 1.00 89.19 491 SER A C 1
ATOM 4130 O O . SER A 1 491 ? 1.323 5.338 6.899 1.00 89.19 491 SER A O 1
ATOM 4132 N N . TYR A 1 492 ? 3.321 5.763 5.983 1.00 87.50 492 TYR A N 1
ATOM 4133 C CA . TYR A 1 492 ? 3.666 6.823 6.926 1.00 87.50 492 TYR A CA 1
ATOM 4134 C C . TYR A 1 492 ? 2.735 8.029 6.823 1.00 87.50 492 TYR A C 1
ATOM 4136 O O . TYR A 1 492 ? 2.238 8.512 7.841 1.00 87.50 492 TYR A O 1
ATOM 4144 N N . ASN A 1 493 ? 2.461 8.499 5.603 1.00 86.06 493 ASN A N 1
ATOM 4145 C CA . ASN A 1 493 ? 1.519 9.596 5.394 1.00 86.06 493 ASN A CA 1
ATOM 4146 C C . ASN A 1 493 ? 0.116 9.215 5.878 1.00 86.06 493 ASN A C 1
ATOM 4148 O O . ASN A 1 493 ? -0.555 10.031 6.499 1.00 86.06 493 ASN A O 1
ATOM 4152 N N . TYR A 1 494 ? -0.302 7.966 5.672 1.00 90.44 494 TYR A N 1
ATOM 4153 C CA . TYR A 1 494 ? -1.580 7.466 6.162 1.00 90.44 494 TYR A CA 1
ATOM 4154 C C . TYR A 1 494 ? -1.687 7.512 7.691 1.00 90.44 494 TYR A C 1
ATOM 4156 O O . TYR A 1 494 ? -2.650 8.073 8.220 1.00 90.44 494 TYR A O 1
ATOM 4164 N N . LEU A 1 495 ? -0.687 6.978 8.405 1.00 89.06 495 LEU A N 1
ATOM 4165 C CA . LEU A 1 495 ? -0.648 7.032 9.869 1.00 89.06 495 LEU A CA 1
ATOM 4166 C C . LEU A 1 495 ? -0.679 8.475 10.374 1.00 89.06 495 LEU A C 1
ATOM 4168 O O . LEU A 1 495 ? -1.460 8.808 11.263 1.00 89.06 495 LEU A O 1
ATOM 4172 N N . ARG A 1 496 ? 0.159 9.334 9.788 1.00 84.44 496 ARG A N 1
ATOM 4173 C CA . ARG A 1 496 ? 0.295 10.728 10.206 1.00 84.44 496 ARG A CA 1
ATOM 4174 C C . ARG A 1 496 ? -0.951 11.563 9.933 1.00 84.44 496 ARG A C 1
ATOM 4176 O O . ARG A 1 496 ? -1.301 12.399 10.756 1.00 84.44 496 ARG A O 1
ATOM 4183 N N . ASP A 1 497 ? -1.548 11.417 8.760 1.00 86.00 497 ASP A N 1
ATOM 4184 C CA . ASP A 1 497 ? -2.577 12.345 8.302 1.00 86.00 497 ASP A CA 1
ATOM 4185 C C . ASP A 1 497 ? -3.969 11.797 8.657 1.00 86.00 497 ASP A C 1
ATOM 4187 O O . ASP A 1 497 ? -4.775 12.485 9.277 1.00 86.00 497 ASP A O 1
ATOM 4191 N N . THR A 1 498 ? -4.245 10.530 8.333 1.00 91.00 498 THR A N 1
ATOM 4192 C CA . THR A 1 498 ? -5.586 9.945 8.505 1.00 91.00 498 THR A CA 1
ATOM 4193 C C . THR A 1 498 ? -5.784 9.363 9.904 1.00 91.00 498 THR A C 1
ATOM 4195 O O . THR A 1 498 ? -6.799 9.643 10.544 1.00 91.00 498 THR A O 1
ATOM 4198 N N . MET A 1 499 ? -4.835 8.557 10.395 1.00 93.44 499 MET A N 1
ATOM 4199 C CA . MET A 1 499 ? -5.023 7.835 11.661 1.00 93.44 499 MET A CA 1
ATOM 4200 C C . MET A 1 499 ? -4.839 8.724 12.895 1.00 93.44 499 MET A C 1
ATOM 4202 O O . MET A 1 499 ? -5.626 8.606 13.828 1.00 93.44 499 MET A O 1
ATOM 4206 N N . LEU A 1 500 ? -3.884 9.663 12.896 1.00 90.56 500 LEU A N 1
ATOM 4207 C CA . LEU A 1 500 ? -3.790 10.660 13.976 1.00 90.56 500 LEU A CA 1
ATOM 4208 C C . LEU A 1 500 ? -5.030 11.563 14.041 1.00 90.56 500 LEU A C 1
ATOM 4210 O O . LEU A 1 500 ? -5.491 11.894 15.131 1.00 90.56 500 LEU A O 1
ATOM 4214 N N . SER A 1 501 ? -5.608 11.932 12.892 1.00 91.81 501 SER A N 1
ATOM 4215 C CA . SER A 1 501 ? -6.882 12.661 12.879 1.00 91.81 501 SER A CA 1
ATOM 4216 C C . SER A 1 501 ? -7.989 11.830 13.529 1.00 91.81 501 SER A C 1
ATOM 4218 O O . SER A 1 501 ? -8.712 12.348 14.374 1.00 91.81 501 SER A O 1
ATOM 4220 N N . ALA A 1 502 ? -8.090 10.541 13.184 1.00 94.19 502 ALA A N 1
ATOM 4221 C CA . ALA A 1 502 ? -9.065 9.631 13.784 1.00 94.19 502 ALA A CA 1
ATOM 4222 C C . ALA A 1 502 ? -8.888 9.513 15.307 1.00 94.19 502 ALA A C 1
ATOM 4224 O O . ALA A 1 502 ? -9.857 9.597 16.056 1.00 94.19 502 ALA A O 1
ATOM 4225 N N . GLN A 1 503 ? -7.642 9.383 15.770 1.00 94.38 503 GLN A N 1
ATOM 4226 C CA . GLN A 1 503 ? -7.297 9.362 17.191 1.00 94.38 503 GLN A CA 1
ATOM 4227 C C . GLN A 1 503 ? -7.756 10.641 17.907 1.00 94.38 503 GLN A C 1
ATOM 4229 O O . GLN A 1 503 ? -8.395 10.559 18.953 1.00 94.38 503 GLN A O 1
ATOM 4234 N N . SER A 1 504 ? -7.469 11.817 17.339 1.00 91.88 504 SER A N 1
ATOM 4235 C CA . SER A 1 504 ? -7.880 13.103 17.914 1.00 91.88 504 SER A CA 1
ATOM 4236 C C . SER A 1 504 ? -9.407 13.234 17.998 1.00 91.88 504 SER A C 1
ATOM 4238 O O . SER A 1 504 ? -9.927 13.650 19.033 1.00 91.88 504 SER A O 1
ATOM 4240 N N . GLN A 1 505 ? -10.127 12.807 16.956 1.00 93.69 505 GLN A N 1
ATOM 4241 C CA . GLN A 1 505 ? -11.594 12.801 16.931 1.00 93.69 505 GLN A CA 1
ATOM 4242 C C . GLN A 1 505 ? -12.180 11.845 17.983 1.00 93.69 505 GLN A C 1
ATOM 4244 O O . GLN A 1 505 ? -13.139 12.193 18.673 1.00 93.69 505 GLN A O 1
ATOM 4249 N N . LEU A 1 506 ? -11.591 10.658 18.162 1.00 95.19 506 LEU A N 1
ATOM 4250 C CA . LEU A 1 506 ? -12.010 9.712 19.201 1.00 95.19 506 LEU A CA 1
ATOM 4251 C C . LEU A 1 506 ? -11.740 10.243 20.613 1.00 95.19 506 LEU A C 1
ATOM 4253 O O . LEU A 1 506 ? -12.623 10.129 21.463 1.00 95.19 506 LEU A O 1
ATOM 4257 N N . ASN A 1 507 ? -10.584 10.873 20.853 1.00 93.69 507 ASN A N 1
ATOM 4258 C CA . ASN A 1 507 ? -10.281 11.525 22.132 1.00 93.69 507 ASN A CA 1
ATOM 4259 C C . ASN A 1 507 ? -11.333 12.598 22.461 1.00 93.69 507 ASN A C 1
ATOM 4261 O O . ASN A 1 507 ? -11.885 12.594 23.559 1.00 93.69 507 ASN A O 1
ATOM 4265 N N . GLU A 1 508 ? -11.677 13.470 21.504 1.00 92.50 508 GLU A N 1
ATOM 4266 C CA . GLU A 1 508 ? -12.714 14.497 21.691 1.00 92.50 508 GLU A CA 1
ATOM 4267 C C . GLU A 1 508 ? -14.067 13.877 22.080 1.00 92.50 508 GLU A C 1
ATOM 4269 O O . GLU A 1 508 ? -14.700 14.303 23.050 1.00 92.50 508 GLU A O 1
ATOM 4274 N N . ARG A 1 509 ? -14.501 12.840 21.355 1.00 92.75 509 ARG A N 1
ATOM 4275 C CA . ARG A 1 509 ? -15.784 12.157 21.592 1.00 92.75 509 ARG A CA 1
ATOM 4276 C C . ARG A 1 509 ? -15.823 11.455 22.944 1.00 92.75 509 ARG A C 1
ATOM 4278 O O . ARG A 1 509 ? -16.809 11.584 23.666 1.00 92.75 509 ARG A O 1
ATOM 4285 N N . ILE A 1 510 ? -14.760 10.739 23.303 1.00 93.19 510 ILE A N 1
ATOM 4286 C CA . ILE A 1 510 ? -14.650 10.065 24.602 1.00 93.19 510 ILE A CA 1
ATOM 4287 C C . ILE A 1 510 ? -14.667 11.091 25.729 1.00 93.19 510 ILE A C 1
ATOM 4289 O O . ILE A 1 510 ? -15.406 10.909 26.693 1.00 93.19 510 ILE A O 1
ATOM 4293 N N . ASN A 1 511 ? -13.927 12.193 25.589 1.00 91.62 511 ASN A N 1
ATOM 4294 C CA . ASN A 1 511 ? -13.930 13.266 26.573 1.00 91.62 511 ASN A CA 1
ATOM 4295 C C . ASN A 1 511 ? -15.344 13.824 26.801 1.00 91.62 511 ASN A C 1
ATOM 4297 O O . ASN A 1 511 ? -15.747 14.008 27.945 1.00 91.62 511 ASN A O 1
ATOM 4301 N N . ILE A 1 512 ? -16.122 14.035 25.734 1.00 91.75 512 ILE A N 1
ATOM 4302 C CA . ILE A 1 512 ? -17.524 14.469 25.841 1.00 91.75 512 ILE A CA 1
ATOM 4303 C C . ILE A 1 512 ? -18.372 13.419 26.566 1.00 91.75 512 ILE A C 1
ATOM 4305 O O . ILE A 1 512 ? -19.082 13.751 27.509 1.00 91.75 512 ILE A O 1
ATOM 4309 N N . ILE A 1 513 ? -18.287 12.150 26.162 1.00 91.38 513 ILE A N 1
ATOM 4310 C CA . ILE A 1 513 ? -19.092 11.071 26.752 1.00 91.38 513 ILE A CA 1
ATOM 4311 C C . ILE A 1 513 ? -18.780 10.893 28.249 1.00 91.38 513 ILE A C 1
ATOM 4313 O O . ILE A 1 513 ? -19.689 10.682 29.056 1.00 91.38 513 ILE A O 1
ATOM 4317 N N . LEU A 1 514 ? -17.507 10.977 28.637 1.00 89.81 514 LEU A N 1
ATOM 4318 C CA . LEU A 1 514 ? -17.081 10.769 30.019 1.00 89.81 514 LEU A CA 1
ATOM 4319 C C . LEU A 1 514 ? -17.334 11.991 30.907 1.00 89.81 514 LEU A C 1
ATOM 4321 O O . LEU A 1 514 ? -17.802 11.829 32.034 1.00 89.81 514 LEU A O 1
ATOM 4325 N N . ASN A 1 515 ? -17.046 13.195 30.407 1.00 90.44 515 ASN A N 1
ATOM 4326 C CA . ASN A 1 515 ? -16.898 14.385 31.247 1.00 90.44 515 ASN A CA 1
ATOM 4327 C C . ASN A 1 515 ? -18.003 15.441 31.058 1.00 90.44 515 ASN A C 1
ATOM 4329 O O . ASN A 1 515 ? -18.056 16.385 31.842 1.00 90.44 515 ASN A O 1
ATOM 4333 N N . ASP A 1 516 ? -18.895 15.300 30.070 1.00 92.31 516 ASP A N 1
ATOM 4334 C CA . ASP A 1 516 ? -19.970 16.263 29.789 1.00 92.31 516 ASP A CA 1
ATOM 4335 C C . ASP A 1 516 ? -21.352 15.583 29.823 1.00 92.31 516 ASP A C 1
ATOM 4337 O O . ASP A 1 516 ? -21.787 14.936 28.870 1.00 92.31 516 ASP A O 1
ATOM 4341 N N . GLU A 1 517 ? -22.062 15.713 30.949 1.00 91.94 517 GLU A N 1
ATOM 4342 C CA . GLU A 1 517 ? -23.359 15.053 31.150 1.00 91.94 517 GLU A CA 1
ATOM 4343 C C . GLU A 1 517 ? -24.454 15.565 30.205 1.00 91.94 517 GLU A C 1
ATOM 4345 O O . GLU A 1 517 ? -25.273 14.766 29.747 1.00 91.94 517 GLU A O 1
ATOM 4350 N N . GLU A 1 518 ? -24.489 16.867 29.912 1.00 92.44 518 GLU A N 1
ATOM 4351 C CA . GLU A 1 518 ? -25.515 17.458 29.047 1.00 92.44 518 GLU A CA 1
ATOM 4352 C C . GLU A 1 518 ? -25.353 16.947 27.614 1.00 92.44 518 GLU A C 1
ATOM 4354 O O . GLU A 1 518 ? -26.305 16.454 27.000 1.00 92.44 518 GLU A O 1
ATOM 4359 N N . ARG A 1 519 ? -24.119 16.984 27.102 1.00 92.38 519 ARG A N 1
ATOM 4360 C CA . ARG A 1 519 ? -23.815 16.496 25.757 1.00 92.38 519 ARG A CA 1
ATOM 4361 C C . ARG A 1 519 ? -23.916 14.979 25.654 1.00 92.38 519 ARG A C 1
ATOM 4363 O O . ARG A 1 519 ? -24.410 14.491 24.638 1.00 92.38 519 ARG A O 1
ATOM 4370 N N . ARG A 1 520 ? -23.525 14.225 26.692 1.00 92.94 520 ARG A N 1
ATOM 4371 C CA . ARG A 1 520 ? -23.744 12.769 26.732 1.00 92.94 520 ARG A CA 1
ATOM 4372 C C . ARG A 1 520 ? -25.231 12.439 26.641 1.00 92.94 520 ARG A C 1
ATOM 4374 O O . ARG A 1 520 ? -25.584 11.602 25.820 1.00 92.94 520 ARG A O 1
ATOM 4381 N N . LYS A 1 521 ? -26.097 13.093 27.425 1.00 92.00 521 LYS A N 1
ATOM 4382 C CA . LYS A 1 521 ? -27.549 12.836 27.382 1.00 92.00 521 LYS A CA 1
ATOM 4383 C C . LYS A 1 521 ? -28.126 13.085 25.994 1.00 92.00 521 LYS A C 1
ATOM 4385 O O . LYS A 1 521 ? -28.870 12.254 25.491 1.00 92.00 521 LYS A O 1
ATOM 4390 N N . TYR A 1 522 ? -27.710 14.168 25.336 1.00 91.50 522 TYR A N 1
ATOM 4391 C CA . TYR A 1 522 ? -28.093 14.414 23.946 1.00 91.50 522 TYR A CA 1
ATOM 4392 C C . TYR A 1 522 ? -27.676 13.263 23.013 1.00 91.50 522 TYR A C 1
ATOM 4394 O O . TYR A 1 522 ? -28.468 12.814 22.186 1.00 91.50 522 TYR A O 1
ATOM 4402 N N . ILE A 1 523 ? -26.443 12.765 23.150 1.00 91.06 523 ILE A N 1
ATOM 4403 C CA . ILE A 1 523 ? -25.941 11.625 22.371 1.00 91.06 523 ILE A CA 1
ATOM 4404 C C . ILE A 1 523 ? -26.766 10.357 22.659 1.00 91.06 523 ILE A C 1
ATOM 4406 O O . ILE A 1 523 ? -27.198 9.692 21.720 1.00 91.06 523 ILE A O 1
ATOM 4410 N N . GLU A 1 524 ? -27.034 10.041 23.928 1.00 92.81 524 GLU A N 1
ATOM 4411 C CA . GLU A 1 524 ? -27.856 8.895 24.351 1.00 92.81 524 GLU A CA 1
ATOM 4412 C C . GLU A 1 524 ? -29.289 8.983 23.788 1.00 92.81 524 GLU A C 1
ATOM 4414 O O . GLU A 1 524 ? -29.821 7.993 23.275 1.00 92.81 524 GLU A O 1
ATOM 4419 N N . ASP A 1 525 ? -29.886 10.179 23.790 1.00 90.69 525 ASP A N 1
ATOM 4420 C CA . ASP A 1 525 ? -31.219 10.445 23.242 1.00 90.69 525 ASP A CA 1
ATOM 4421 C C . ASP A 1 525 ? -31.284 10.246 21.723 1.00 90.69 525 ASP A C 1
ATOM 4423 O O . ASP A 1 525 ? -32.302 9.770 21.202 1.00 90.69 525 ASP A O 1
ATOM 4427 N N . VAL A 1 526 ? -30.217 10.601 20.999 1.00 88.81 526 VAL A N 1
ATOM 4428 C CA . VAL A 1 526 ? -30.098 10.375 19.550 1.00 88.81 526 VAL A CA 1
ATOM 4429 C C . VAL A 1 526 ? -29.903 8.889 19.254 1.00 88.81 526 VAL A C 1
ATOM 4431 O O . VAL A 1 526 ? -30.613 8.333 18.417 1.00 88.81 526 VAL A O 1
ATOM 4434 N N . LEU A 1 527 ? -28.989 8.232 19.971 1.00 88.00 527 LEU A N 1
ATOM 4435 C CA . LEU A 1 527 ? -28.638 6.823 19.775 1.00 88.00 527 LEU A CA 1
ATOM 4436 C C . LEU A 1 527 ? -29.714 5.847 20.276 1.00 88.00 527 LEU A C 1
ATOM 4438 O O . LEU A 1 527 ? -29.732 4.681 19.880 1.00 88.00 527 LEU A O 1
ATOM 4442 N N . LYS A 1 528 ? -30.628 6.310 21.137 1.00 87.31 528 LYS A N 1
ATOM 4443 C CA . LYS A 1 528 ? -31.680 5.512 21.786 1.00 87.31 528 LYS A CA 1
ATOM 4444 C C . LYS A 1 528 ? -31.147 4.412 22.711 1.00 87.31 528 LYS A C 1
ATOM 4446 O O . LYS A 1 528 ? -31.857 3.431 22.936 1.00 87.31 528 LYS A O 1
ATOM 4451 N N . PHE A 1 529 ? -29.933 4.524 23.254 1.00 84.81 529 PHE A N 1
ATOM 4452 C CA . PHE A 1 529 ? -29.423 3.644 24.318 1.00 84.81 529 PHE A CA 1
ATOM 4453 C C . PHE A 1 529 ? -28.549 4.388 25.326 1.00 84.81 529 PHE A C 1
ATOM 4455 O O . PHE A 1 529 ? -27.900 5.371 24.990 1.00 84.81 529 PHE A O 1
ATOM 4462 N N . GLU A 1 530 ? -28.530 3.871 26.555 1.00 85.75 530 GLU A N 1
ATOM 4463 C CA . GLU A 1 530 ? -27.720 4.387 27.657 1.00 85.75 530 GLU A CA 1
ATOM 4464 C C . GLU A 1 530 ? -26.239 4.008 27.486 1.00 85.75 530 GLU A C 1
ATOM 4466 O O . GLU A 1 530 ? -25.913 2.857 27.176 1.00 85.75 530 GLU A O 1
ATOM 4471 N N . ILE A 1 531 ? -25.353 4.983 27.707 1.00 88.44 531 ILE A N 1
ATOM 4472 C CA . ILE A 1 531 ? -23.893 4.844 27.657 1.00 88.44 531 ILE A CA 1
ATOM 4473 C C . ILE A 1 531 ? -23.290 4.922 29.064 1.00 88.44 531 ILE A C 1
ATOM 4475 O O . ILE A 1 531 ? -22.323 4.218 29.340 1.00 88.44 531 ILE A O 1
ATOM 4479 N N . LYS A 1 532 ? -23.848 5.746 29.965 1.00 85.38 532 LYS A N 1
ATOM 4480 C CA . LYS A 1 532 ? -23.280 6.051 31.297 1.00 85.38 532 LYS A CA 1
ATOM 4481 C C . LYS A 1 532 ? -22.848 4.824 32.118 1.00 85.38 532 LYS A C 1
ATOM 4483 O O . LYS A 1 532 ? -21.868 4.907 32.851 1.00 85.38 532 LYS A O 1
ATOM 4488 N N . SER A 1 533 ? -23.582 3.718 32.028 1.00 84.06 533 SER A N 1
ATOM 4489 C CA . SER A 1 533 ? -23.358 2.486 32.798 1.00 84.06 533 SER A CA 1
ATOM 4490 C C . SER A 1 533 ? -22.495 1.439 32.079 1.00 84.06 533 SER A C 1
ATOM 4492 O O . SER A 1 533 ? -22.221 0.386 32.652 1.00 84.06 533 SER A O 1
ATOM 4494 N N . LYS A 1 534 ? -22.055 1.711 30.845 1.00 91.25 534 LYS A N 1
ATOM 4495 C CA . LYS A 1 534 ? -21.378 0.745 29.973 1.00 91.25 534 LYS A CA 1
ATOM 4496 C C . LYS A 1 534 ? -19.885 1.024 29.811 1.00 91.25 534 LYS A C 1
ATOM 4498 O O . LYS A 1 534 ? -19.420 2.156 29.933 1.00 91.25 534 LYS A O 1
ATOM 4503 N N . LYS A 1 535 ? -19.123 -0.020 29.475 1.00 93.00 535 LYS A N 1
ATOM 4504 C CA . LYS A 1 535 ? -17.696 0.080 29.135 1.00 93.00 535 LYS A CA 1
ATOM 4505 C C . LYS A 1 535 ? -17.539 0.603 27.704 1.00 93.00 535 LYS A C 1
ATOM 4507 O O . LYS A 1 535 ? -18.094 0.031 26.771 1.00 93.00 535 LYS A O 1
ATOM 4512 N N . ILE A 1 536 ? -16.770 1.672 27.513 1.00 94.06 536 ILE A N 1
ATOM 4513 C CA . ILE A 1 536 ? -16.524 2.245 26.181 1.00 94.06 536 ILE A CA 1
ATOM 4514 C C . ILE A 1 536 ? -15.364 1.499 25.512 1.00 94.06 536 ILE A C 1
ATOM 4516 O O . ILE A 1 536 ? -14.234 1.546 25.991 1.00 94.06 536 ILE A O 1
ATOM 4520 N N . ALA A 1 537 ? -15.643 0.848 24.386 1.00 95.56 537 ALA A N 1
ATOM 4521 C CA . ALA A 1 537 ? -14.669 0.206 23.509 1.00 95.56 537 ALA A CA 1
ATOM 4522 C C . ALA A 1 537 ? -14.484 1.063 22.252 1.00 95.56 537 ALA A C 1
ATOM 4524 O O . ALA A 1 537 ? -15.242 0.955 21.289 1.00 95.56 537 ALA A O 1
ATOM 4525 N N . ALA A 1 538 ? -13.502 1.963 22.277 1.00 96.44 538 ALA A N 1
ATOM 4526 C CA . ALA A 1 538 ? -13.258 2.882 21.172 1.00 96.44 538 ALA A CA 1
ATOM 4527 C C . ALA A 1 538 ? -12.201 2.342 20.200 1.00 96.44 538 ALA A C 1
ATOM 4529 O O . ALA A 1 538 ? -11.128 1.934 20.639 1.00 96.44 538 ALA A O 1
ATOM 4530 N N . PHE A 1 539 ? -12.464 2.375 18.893 1.00 97.38 539 PHE A N 1
ATOM 4531 C CA . PHE A 1 539 ? -11.546 1.854 17.872 1.00 97.38 539 PHE A CA 1
ATOM 4532 C C . PHE A 1 539 ? -11.631 2.614 16.541 1.00 97.38 539 PHE A C 1
ATOM 4534 O O . PHE A 1 539 ? -12.536 3.415 16.318 1.00 97.38 539 PHE A O 1
ATOM 4541 N N . ILE A 1 540 ? -10.674 2.379 15.644 1.00 97.44 540 ILE A N 1
ATOM 4542 C CA . ILE A 1 540 ? -10.665 2.948 14.292 1.00 97.44 540 ILE A CA 1
ATOM 4543 C C . ILE A 1 540 ? -11.039 1.847 13.301 1.00 97.44 540 ILE A C 1
ATOM 4545 O O . ILE A 1 540 ? -10.417 0.782 13.277 1.00 97.44 540 ILE A O 1
ATOM 4549 N N . LEU A 1 541 ? -12.042 2.121 12.468 1.00 96.81 541 LEU A N 1
ATOM 4550 C CA . LEU A 1 541 ? -12.539 1.202 11.454 1.00 96.81 541 LEU A CA 1
ATOM 4551 C C . LEU A 1 541 ? -12.120 1.667 10.058 1.00 96.81 541 LEU A C 1
ATOM 4553 O O . LEU A 1 541 ? -12.371 2.804 9.664 1.00 96.81 541 LEU A O 1
ATOM 4557 N N . VAL A 1 542 ? -11.487 0.787 9.289 1.00 95.31 542 VAL A N 1
ATOM 4558 C CA . VAL A 1 542 ? -10.970 1.100 7.944 1.00 95.31 542 VAL A CA 1
ATOM 4559 C C . VAL A 1 542 ? -11.542 0.145 6.895 1.00 95.31 542 VAL A C 1
ATOM 4561 O O . VAL A 1 542 ? -12.090 -0.903 7.224 1.00 95.31 542 VAL A O 1
ATOM 4564 N N . ASN A 1 543 ? -11.438 0.487 5.612 1.00 91.62 543 ASN A N 1
ATOM 4565 C CA . ASN A 1 543 ? -11.877 -0.392 4.519 1.00 91.62 543 ASN A CA 1
ATOM 4566 C C . ASN A 1 543 ? -10.792 -1.370 4.025 1.00 91.62 543 ASN A C 1
ATOM 4568 O O . ASN A 1 543 ? -11.089 -2.207 3.182 1.00 91.62 543 ASN A O 1
ATOM 4572 N N . HIS A 1 544 ? -9.553 -1.287 4.527 1.00 90.69 544 HIS A N 1
ATOM 4573 C CA . HIS A 1 544 ? -8.434 -2.144 4.106 1.00 90.69 544 HIS A CA 1
ATOM 4574 C C . HIS A 1 544 ? -7.613 -2.654 5.297 1.00 90.69 544 HIS A C 1
ATOM 4576 O O . HIS A 1 544 ? -7.516 -2.001 6.329 1.00 90.69 544 HIS A O 1
ATOM 4582 N N . HIS A 1 545 ? -6.986 -3.819 5.141 1.00 89.44 545 HIS A N 1
ATOM 4583 C CA . HIS A 1 545 ? -6.342 -4.584 6.220 1.00 89.44 545 HIS A CA 1
ATOM 4584 C C . HIS A 1 545 ? -4.956 -4.072 6.653 1.00 89.44 545 HIS A C 1
ATOM 4586 O O . HIS A 1 545 ? -4.348 -4.660 7.546 1.00 89.44 545 HIS A O 1
ATOM 4592 N N . PHE A 1 546 ? -4.400 -3.028 6.019 1.00 91.12 546 PHE A N 1
ATOM 4593 C CA . PHE A 1 546 ? -2.959 -2.734 6.101 1.00 91.12 546 PHE A CA 1
ATOM 4594 C C . PHE A 1 546 ? -2.438 -2.540 7.537 1.00 91.12 546 PHE A C 1
ATOM 4596 O O . PHE A 1 546 ? -1.337 -2.989 7.854 1.00 91.12 546 PHE A O 1
ATOM 4603 N N . PHE A 1 547 ? -3.235 -1.890 8.391 1.00 92.38 547 PHE A N 1
ATOM 4604 C CA . PHE A 1 547 ? -2.879 -1.537 9.770 1.00 92.38 547 PHE A CA 1
ATOM 4605 C C . PHE A 1 547 ? -3.614 -2.357 10.837 1.00 92.38 547 PHE A C 1
ATOM 4607 O O . PHE A 1 547 ? -3.621 -1.961 12.004 1.00 92.38 547 PHE A O 1
ATOM 4614 N N . ASN A 1 548 ? -4.227 -3.486 10.474 1.00 92.62 548 ASN A N 1
ATOM 4615 C CA . ASN A 1 548 ? -4.891 -4.345 11.453 1.00 92.62 548 ASN A CA 1
ATOM 4616 C C . ASN A 1 548 ? -3.924 -4.754 12.571 1.00 92.62 548 ASN A C 1
ATOM 4618 O O . ASN A 1 548 ? -2.861 -5.314 12.310 1.00 92.62 548 ASN A O 1
ATOM 4622 N N . GLY A 1 549 ? -4.300 -4.470 13.818 1.00 90.44 549 GLY A N 1
ATOM 4623 C CA . GLY A 1 549 ? -3.487 -4.788 14.993 1.00 90.44 549 GLY A CA 1
ATOM 4624 C C . GLY A 1 549 ? -2.351 -3.806 15.300 1.00 90.44 549 GLY A C 1
ATOM 4625 O O . GLY A 1 549 ? -1.533 -4.099 16.168 1.00 90.44 549 GLY A O 1
ATOM 4626 N N . TYR A 1 550 ? -2.281 -2.650 14.632 1.00 93.19 550 TYR A N 1
ATOM 4627 C CA . TYR A 1 550 ? -1.336 -1.583 14.979 1.00 93.19 550 TYR A CA 1
ATOM 4628 C C . TYR A 1 550 ? -1.671 -0.960 16.347 1.00 93.19 550 TYR A C 1
ATOM 4630 O O . TYR A 1 550 ? -2.821 -0.587 16.583 1.00 93.19 550 TYR A O 1
ATOM 4638 N N . LYS A 1 551 ? -0.673 -0.820 17.238 1.00 91.50 551 LYS A N 1
ATOM 4639 C CA . LYS A 1 551 ? -0.885 -0.472 18.660 1.00 91.50 551 LYS A CA 1
ATOM 4640 C C . LYS A 1 551 ? -0.283 0.866 19.112 1.00 91.50 551 LYS A C 1
ATOM 4642 O O . LYS A 1 551 ? -0.417 1.226 20.277 1.00 91.50 551 LYS A O 1
ATOM 4647 N N . GLU A 1 552 ? 0.353 1.643 18.231 1.00 90.44 552 GLU A N 1
ATOM 4648 C CA . GLU A 1 552 ? 1.044 2.877 18.664 1.00 90.44 552 GLU A CA 1
ATOM 4649 C C . GLU A 1 552 ? 0.119 4.089 18.896 1.00 90.44 552 GLU A C 1
ATOM 4651 O O . GLU A 1 552 ? 0.575 5.125 19.383 1.00 90.44 552 GLU A O 1
ATOM 4656 N N . LEU A 1 553 ? -1.169 4.016 18.535 1.00 91.00 553 LEU A N 1
ATOM 4657 C CA . LEU A 1 553 ? -2.113 5.130 18.710 1.00 91.00 553 LEU A CA 1
ATOM 4658 C C . LEU A 1 553 ? -2.699 5.119 20.121 1.00 91.00 553 LEU A C 1
ATOM 4660 O O . LEU A 1 553 ? -3.673 4.424 20.388 1.00 91.00 553 LEU A O 1
ATOM 4664 N N . LYS A 1 554 ? -2.110 5.880 21.043 1.00 89.50 554 LYS A N 1
ATOM 4665 C CA . LYS A 1 554 ? -2.512 5.878 22.459 1.00 89.50 554 LYS A CA 1
ATOM 4666 C C . LYS A 1 554 ? -3.869 6.551 22.704 1.00 89.50 554 LYS A C 1
ATOM 4668 O O . LYS A 1 554 ? -4.148 7.625 22.180 1.00 89.50 554 LYS A O 1
ATOM 4673 N N . ASN A 1 555 ? -4.685 5.950 23.558 1.00 86.44 555 ASN A N 1
ATOM 4674 C CA . ASN A 1 555 ? -5.880 6.559 24.123 1.00 86.44 555 ASN A CA 1
ATOM 4675 C C . ASN A 1 555 ? -5.496 7.329 25.395 1.00 86.44 555 ASN A C 1
ATOM 4677 O O . ASN A 1 555 ? -4.993 6.744 26.355 1.00 86.44 555 ASN A O 1
ATOM 4681 N N . GLU A 1 556 ? -5.738 8.639 25.401 1.00 81.75 556 GLU A N 1
ATOM 4682 C CA . GLU A 1 556 ? -5.332 9.533 26.495 1.00 81.75 556 GLU A CA 1
ATOM 4683 C C . GLU A 1 556 ? -6.124 9.307 27.793 1.00 81.75 556 GLU A C 1
ATOM 4685 O O . GLU A 1 556 ? -5.633 9.628 28.873 1.00 81.75 556 GLU A O 1
ATOM 4690 N N . HIS A 1 557 ? -7.325 8.726 27.709 1.00 81.56 557 HIS A N 1
ATOM 4691 C CA . HIS A 1 557 ? -8.230 8.557 28.847 1.00 81.56 557 HIS A CA 1
ATOM 4692 C C . HIS A 1 557 ? -8.096 7.198 29.539 1.00 81.56 557 HIS A C 1
ATOM 4694 O O . HIS A 1 557 ? -8.210 7.119 30.760 1.00 81.56 557 HIS A O 1
ATOM 4700 N N . PHE A 1 558 ? -7.877 6.125 28.776 1.00 81.81 558 PHE A N 1
ATOM 4701 C CA . PHE A 1 558 ? -7.950 4.753 29.298 1.00 81.81 558 PHE A CA 1
ATOM 4702 C C . PHE A 1 558 ? -6.590 4.063 29.457 1.00 81.81 558 PHE A C 1
ATOM 4704 O O . PHE A 1 558 ? -6.541 2.922 29.908 1.00 81.81 558 PHE A O 1
ATOM 4711 N N . GLY A 1 559 ? -5.484 4.704 29.065 1.00 82.75 559 GLY A N 1
ATOM 4712 C CA . GLY A 1 559 ? -4.144 4.107 29.156 1.00 82.75 559 GLY A CA 1
ATOM 4713 C C . GLY A 1 559 ? -3.917 2.895 28.238 1.00 82.75 559 GLY A C 1
ATOM 4714 O O . GLY A 1 559 ? -2.891 2.228 28.348 1.00 82.75 559 GLY A O 1
ATOM 4715 N N . VAL A 1 560 ? -4.852 2.616 27.326 1.00 89.44 560 VAL A N 1
ATOM 4716 C CA . VAL A 1 560 ? -4.748 1.607 26.258 1.00 89.44 560 VAL A CA 1
ATOM 4717 C C . VAL A 1 560 ? -4.534 2.290 24.904 1.00 89.44 560 VAL A C 1
ATOM 4719 O O . VAL A 1 560 ? -4.479 3.513 24.831 1.00 89.44 560 VAL A O 1
ATOM 4722 N N . HIS A 1 561 ? -4.386 1.535 23.818 1.00 93.44 561 HIS A N 1
ATOM 4723 C CA . HIS A 1 561 ? -4.339 2.093 22.462 1.00 93.44 561 HIS A CA 1
ATOM 4724 C C . HIS A 1 561 ? -5.726 2.058 21.801 1.00 93.44 561 HIS A C 1
ATOM 4726 O O . HIS A 1 561 ? -6.613 1.338 22.252 1.00 93.44 561 HIS A O 1
ATOM 4732 N N . TYR A 1 562 ? -5.909 2.826 20.727 1.00 96.19 562 TYR A N 1
ATOM 4733 C CA . TYR A 1 562 ? -7.023 2.672 19.797 1.00 96.19 562 TYR A CA 1
ATOM 4734 C C . TYR A 1 562 ? -6.690 1.563 18.800 1.00 96.19 562 TYR A C 1
ATOM 4736 O O . TYR A 1 562 ? -5.797 1.759 17.969 1.00 96.19 562 TYR A O 1
ATOM 4744 N N . PRO A 1 563 ? -7.369 0.406 18.855 1.00 96.06 563 PRO A N 1
ATOM 4745 C CA . PRO A 1 563 ? -7.127 -0.640 17.884 1.00 96.06 563 PRO A CA 1
ATOM 4746 C C . PRO A 1 563 ? -7.626 -0.210 16.504 1.00 96.06 563 PRO A C 1
ATOM 4748 O O . PRO A 1 563 ? -8.625 0.501 16.375 1.00 96.06 563 PRO A O 1
ATOM 4751 N N . ILE A 1 564 ? -6.920 -0.661 15.470 1.00 96.19 564 ILE A N 1
ATOM 4752 C CA . ILE A 1 564 ? -7.314 -0.494 14.071 1.00 96.19 564 ILE A CA 1
ATOM 4753 C C . ILE A 1 564 ? -7.754 -1.857 13.544 1.00 96.19 564 ILE A C 1
ATOM 4755 O O . ILE A 1 564 ? -7.049 -2.854 13.729 1.00 96.19 564 ILE A O 1
ATOM 4759 N N . VAL A 1 565 ? -8.914 -1.903 12.893 1.00 95.75 565 VAL A N 1
ATOM 4760 C CA . VAL A 1 565 ? -9.437 -3.113 12.249 1.00 95.75 565 VAL A CA 1
ATOM 4761 C C . VAL A 1 565 ? -10.158 -2.752 10.955 1.00 95.75 565 VAL A C 1
ATOM 4763 O O . VAL A 1 565 ? -10.852 -1.735 10.879 1.00 95.75 565 VAL A O 1
ATOM 4766 N N . ASP A 1 566 ? -10.001 -3.578 9.926 1.00 94.00 566 ASP A N 1
ATOM 4767 C CA . ASP A 1 566 ? -10.769 -3.430 8.699 1.00 94.00 566 ASP A CA 1
ATOM 4768 C C . ASP A 1 566 ? -12.188 -4.000 8.820 1.00 94.00 566 ASP A C 1
ATOM 4770 O O . ASP A 1 566 ? -12.470 -4.913 9.604 1.00 94.00 566 ASP A O 1
ATOM 4774 N N . PHE A 1 567 ? -13.093 -3.454 8.015 1.00 94.06 567 PHE A N 1
ATOM 4775 C CA . PHE A 1 567 ? -14.508 -3.786 8.078 1.00 94.06 567 PHE A CA 1
ATOM 4776 C C . PHE A 1 567 ? -14.814 -5.244 7.718 1.00 94.06 567 PHE A C 1
ATOM 4778 O O . PHE A 1 567 ? -15.698 -5.837 8.336 1.00 94.06 567 PHE A O 1
ATOM 4785 N N . LEU A 1 568 ? -14.088 -5.854 6.776 1.00 90.56 568 LEU A N 1
ATOM 4786 C CA . LEU A 1 568 ? -14.311 -7.255 6.411 1.00 90.56 568 LEU A CA 1
ATOM 4787 C C . LEU A 1 568 ? -13.851 -8.194 7.523 1.00 90.56 568 LEU A C 1
ATOM 4789 O O . LEU A 1 568 ? -14.571 -9.131 7.865 1.00 90.56 568 LEU A O 1
ATOM 4793 N N . THR A 1 569 ? -12.702 -7.918 8.140 1.00 91.94 569 THR A N 1
ATOM 4794 C CA . THR A 1 569 ? -12.235 -8.680 9.304 1.00 91.94 569 THR A CA 1
ATOM 4795 C C . THR A 1 569 ? -13.222 -8.567 10.462 1.00 91.94 569 THR A C 1
ATOM 4797 O O . THR A 1 569 ? -13.623 -9.593 11.011 1.00 91.94 569 THR A O 1
ATOM 4800 N N . LEU A 1 570 ? -13.683 -7.357 10.800 1.00 94.38 570 LEU A N 1
ATOM 4801 C CA . LEU A 1 570 ? -14.672 -7.167 11.865 1.00 94.38 570 LEU A CA 1
ATOM 4802 C C . LEU A 1 570 ? -15.982 -7.911 11.561 1.00 94.38 570 LEU A C 1
ATOM 4804 O O . LEU A 1 570 ? -16.496 -8.635 12.414 1.00 94.38 570 LEU A O 1
ATOM 4808 N N . LYS A 1 571 ? -16.490 -7.782 10.330 1.00 92.50 571 LYS A N 1
ATOM 4809 C CA . LYS A 1 571 ? -17.680 -8.493 9.850 1.00 92.50 571 LYS A CA 1
ATOM 4810 C C . LYS A 1 571 ? -17.531 -10.005 10.020 1.00 92.50 571 LYS A C 1
ATOM 4812 O O . LYS A 1 571 ? -18.423 -10.647 10.569 1.00 92.50 571 LYS A O 1
ATOM 4817 N N . ASN A 1 572 ? -16.402 -10.567 9.593 1.00 90.19 572 ASN A N 1
ATOM 4818 C CA . ASN A 1 572 ? -16.135 -12.001 9.678 1.00 90.19 572 ASN A CA 1
ATOM 4819 C C . ASN A 1 572 ? -16.048 -12.492 11.125 1.00 90.19 572 ASN A C 1
ATOM 4821 O O . ASN A 1 572 ? -16.583 -13.560 11.427 1.00 90.19 572 ASN A O 1
ATOM 4825 N N . VAL A 1 573 ? -15.432 -11.717 12.019 1.00 93.31 573 VAL A N 1
ATOM 4826 C CA . VAL A 1 573 ? -15.354 -12.055 13.446 1.00 93.31 573 VAL A CA 1
ATOM 4827 C C . VAL A 1 573 ? -16.738 -12.053 14.091 1.00 93.31 573 VAL A C 1
ATOM 4829 O O . VAL A 1 573 ? -17.073 -12.995 14.806 1.00 93.31 573 VAL A O 1
ATOM 4832 N N . ILE A 1 574 ? -17.567 -11.047 13.797 1.00 92.50 574 ILE A N 1
ATOM 4833 C CA . ILE A 1 574 ? -18.926 -10.931 14.346 1.00 92.50 574 ILE A CA 1
ATOM 4834 C C . ILE A 1 574 ? -19.834 -12.054 13.828 1.00 92.50 574 ILE A C 1
ATOM 4836 O O . ILE A 1 574 ? -20.498 -12.710 14.628 1.00 92.50 574 ILE A O 1
ATOM 4840 N N . ILE A 1 575 ? -19.847 -12.308 12.513 1.00 90.94 575 ILE A N 1
ATOM 4841 C CA . ILE A 1 575 ? -20.702 -13.342 11.901 1.00 90.94 575 ILE A CA 1
ATOM 4842 C C . ILE A 1 575 ? -20.329 -14.729 12.423 1.00 90.94 575 ILE A C 1
ATOM 4844 O O . ILE A 1 575 ? -21.200 -15.510 12.800 1.00 90.94 575 ILE A O 1
ATOM 4848 N N . ASN A 1 576 ? -19.034 -15.046 12.434 1.00 90.62 576 ASN A N 1
ATOM 4849 C CA . ASN A 1 576 ? -18.580 -16.390 12.771 1.00 90.62 576 ASN A CA 1
ATOM 4850 C C . ASN A 1 576 ? -18.383 -16.602 14.277 1.00 90.62 576 ASN A C 1
ATOM 4852 O O . ASN A 1 576 ? -18.152 -17.738 14.686 1.00 90.62 576 ASN A O 1
ATOM 4856 N N . LYS A 1 577 ? -18.435 -15.536 15.089 1.00 93.50 577 LYS A N 1
ATOM 4857 C CA . LYS A 1 577 ? -18.115 -15.555 16.528 1.00 93.50 577 LYS A CA 1
ATOM 4858 C C . LYS A 1 577 ? -16.739 -16.161 16.828 1.00 93.50 577 LYS A C 1
ATOM 4860 O O . LYS A 1 577 ? -16.546 -16.855 17.824 1.00 93.50 577 LYS A O 1
ATOM 4865 N N . ARG A 1 578 ? -15.774 -15.925 15.935 1.00 94.44 578 ARG A N 1
ATOM 4866 C CA . ARG A 1 578 ? -14.398 -16.423 16.053 1.00 94.44 578 ARG A CA 1
ATOM 4867 C C . ARG A 1 578 ? -13.406 -15.531 15.321 1.00 94.44 578 ARG A C 1
ATOM 4869 O O . ARG A 1 578 ? -13.722 -14.994 14.262 1.00 94.44 578 ARG A O 1
ATOM 4876 N N . ALA A 1 579 ? -12.196 -15.441 15.855 1.00 94.12 579 ALA A N 1
ATOM 4877 C CA . ALA A 1 579 ? -11.045 -14.836 15.200 1.00 94.12 579 ALA A CA 1
ATOM 4878 C C . ALA A 1 579 ? -10.018 -15.905 14.802 1.00 94.12 579 ALA A C 1
ATOM 4880 O O . ALA A 1 579 ? -9.840 -16.901 15.501 1.00 94.12 579 ALA A O 1
ATOM 4881 N N . LEU A 1 580 ? -9.332 -15.696 13.677 1.00 92.69 580 LEU A N 1
ATOM 4882 C CA . LEU A 1 580 ? -8.317 -16.627 13.187 1.00 92.69 580 LEU A CA 1
ATOM 4883 C C . LEU A 1 580 ? -7.013 -16.457 13.970 1.00 92.69 580 LEU A C 1
ATOM 4885 O O . LEU A 1 580 ? -6.470 -15.359 14.062 1.00 92.69 580 LEU A O 1
ATOM 4889 N N . CYS A 1 581 ? -6.495 -17.562 14.491 1.00 95.31 581 CYS A N 1
ATOM 4890 C CA . CYS A 1 581 ? -5.185 -17.670 15.117 1.00 95.31 581 CYS A CA 1
ATOM 4891 C C . CYS A 1 581 ? -4.269 -18.576 14.296 1.00 95.31 581 CYS A C 1
ATOM 4893 O O . CYS A 1 581 ? -4.705 -19.577 13.732 1.00 95.31 581 CYS A O 1
ATOM 4895 N N . TRP A 1 582 ? -2.978 -18.269 14.281 1.00 95.50 582 TRP A N 1
ATOM 4896 C CA . TRP A 1 582 ? -1.993 -18.920 13.430 1.00 95.50 582 TRP A CA 1
ATOM 4897 C C . TRP A 1 582 ? -0.854 -19.510 14.245 1.00 95.50 582 TRP A C 1
ATOM 4899 O O . TRP A 1 582 ? -0.279 -18.844 15.104 1.00 95.50 582 TRP A O 1
ATOM 4909 N N . ASN A 1 583 ? -0.504 -20.752 13.927 1.00 95.81 583 ASN A N 1
ATOM 4910 C CA . ASN A 1 583 ? 0.637 -21.455 14.493 1.00 95.81 583 ASN A CA 1
ATOM 4911 C C . ASN A 1 583 ? 1.572 -21.891 13.364 1.00 95.81 583 ASN A C 1
ATOM 4913 O O . ASN A 1 583 ? 1.132 -22.458 12.363 1.00 95.81 583 ASN A O 1
ATOM 4917 N N . TYR A 1 584 ? 2.865 -21.652 13.541 1.00 94.25 584 TYR A N 1
ATOM 4918 C CA . TYR A 1 584 ? 3.909 -22.137 12.656 1.00 94.25 584 TYR A CA 1
ATOM 4919 C C . TYR A 1 584 ? 4.323 -23.567 13.014 1.00 94.25 584 TYR A C 1
ATOM 4921 O O . TYR A 1 584 ? 4.668 -23.871 14.159 1.00 94.25 584 TYR A O 1
ATOM 4929 N N . ASN A 1 585 ? 4.328 -24.444 12.016 1.00 92.81 585 ASN A N 1
ATOM 4930 C CA . ASN A 1 585 ? 4.886 -25.784 12.089 1.00 92.81 585 ASN A CA 1
ATOM 4931 C C . ASN A 1 585 ? 6.282 -25.779 11.453 1.00 92.81 585 ASN A C 1
ATOM 4933 O O . ASN A 1 585 ? 6.411 -25.807 10.232 1.00 92.81 585 ASN A O 1
ATOM 4937 N N . ALA A 1 586 ? 7.325 -25.789 12.286 1.00 89.06 586 ALA A N 1
ATOM 4938 C CA . ALA A 1 586 ? 8.710 -25.763 11.818 1.00 89.06 586 ALA A CA 1
ATOM 4939 C C . ALA A 1 586 ? 9.132 -27.019 11.036 1.00 89.06 586 ALA A C 1
ATOM 4941 O O . ALA A 1 586 ? 10.020 -26.924 10.200 1.00 89.06 586 ALA A O 1
ATOM 4942 N N . LEU A 1 587 ? 8.501 -28.178 11.274 1.00 89.25 587 LEU A N 1
ATOM 4943 C CA . LEU A 1 587 ? 8.821 -29.422 10.558 1.00 89.25 587 LEU A CA 1
ATOM 4944 C C . LEU A 1 587 ? 8.274 -29.423 9.129 1.00 89.25 587 LEU A C 1
ATOM 4946 O O . LEU A 1 587 ? 8.890 -29.996 8.237 1.00 89.25 587 LEU A O 1
ATOM 4950 N N . LYS A 1 588 ? 7.100 -28.816 8.926 1.00 87.94 588 LYS A N 1
ATOM 4951 C CA . LYS A 1 588 ? 6.430 -28.725 7.618 1.00 87.94 588 LYS A CA 1
ATOM 4952 C C . LYS A 1 588 ? 6.645 -27.374 6.921 1.00 87.94 588 LYS A C 1
ATOM 4954 O O . LYS A 1 588 ? 6.115 -27.177 5.835 1.00 87.94 588 LYS A O 1
ATOM 4959 N N . GLU A 1 589 ? 7.359 -26.453 7.569 1.00 87.00 589 GLU A N 1
ATOM 4960 C CA . GLU A 1 589 ? 7.604 -25.075 7.121 1.00 87.00 589 GLU A CA 1
ATOM 4961 C C . GLU A 1 589 ? 6.330 -24.339 6.667 1.00 87.00 589 GLU A C 1
ATOM 4963 O O . GLU A 1 589 ? 6.297 -23.652 5.645 1.00 87.00 589 GLU A O 1
ATOM 4968 N N . CYS A 1 590 ? 5.249 -24.502 7.436 1.00 90.50 590 CYS A N 1
ATOM 4969 C CA . CYS A 1 590 ? 3.922 -23.993 7.091 1.00 90.50 590 CYS A CA 1
ATOM 4970 C C . CYS A 1 590 ? 3.144 -23.480 8.302 1.00 90.50 590 CYS A C 1
ATOM 4972 O O . CYS A 1 590 ? 3.418 -23.842 9.446 1.00 90.50 590 CYS A O 1
ATOM 4974 N N . TYR A 1 591 ? 2.135 -22.654 8.040 1.00 92.69 591 TYR A N 1
ATOM 4975 C CA . TYR A 1 591 ? 1.185 -22.158 9.026 1.00 92.69 591 TYR A CA 1
ATOM 4976 C C . TYR A 1 591 ? -0.101 -22.978 9.007 1.00 92.69 591 TYR A C 1
ATOM 4978 O O . TYR A 1 591 ? -0.677 -23.230 7.948 1.00 92.69 591 TYR A O 1
ATOM 4986 N N . TYR A 1 592 ? -0.589 -23.354 10.185 1.00 92.69 592 TYR A N 1
ATOM 4987 C CA . TYR A 1 592 ? -1.929 -23.907 10.355 1.00 92.69 592 TYR A CA 1
ATOM 4988 C C . TYR A 1 592 ? -2.772 -22.980 11.224 1.00 92.69 592 TYR A C 1
ATOM 4990 O O . TYR A 1 592 ? -2.262 -22.260 12.091 1.00 92.69 592 TYR A O 1
ATOM 4998 N N . LYS A 1 593 ? -4.076 -22.985 10.955 1.00 92.00 593 LYS A N 1
ATOM 4999 C CA . LYS A 1 593 ? -5.032 -22.133 11.650 1.00 92.00 593 LYS A CA 1
ATOM 5000 C C . LYS A 1 593 ? -5.621 -22.824 12.875 1.00 92.00 593 LYS A C 1
ATOM 5002 O O . LYS A 1 593 ? -5.761 -24.043 12.920 1.00 92.00 593 LYS A O 1
ATOM 5007 N N . THR A 1 594 ? -6.020 -22.005 13.827 1.00 93.50 594 THR A N 1
ATOM 5008 C CA . THR A 1 594 ? -6.822 -22.329 15.008 1.00 93.50 594 THR A CA 1
ATOM 5009 C C . THR A 1 594 ? -7.829 -21.198 15.197 1.00 93.50 594 THR A C 1
ATOM 5011 O O . THR A 1 594 ? -7.594 -20.095 14.707 1.00 93.50 594 THR A O 1
ATOM 5014 N N . ASP A 1 595 ? -8.934 -21.443 15.889 1.00 92.62 595 ASP A N 1
ATOM 5015 C CA . ASP A 1 595 ? -9.962 -20.424 16.105 1.00 92.62 595 ASP A CA 1
ATOM 5016 C C . ASP A 1 595 ? -9.916 -19.928 17.558 1.00 92.62 595 ASP A C 1
ATOM 5018 O O . ASP A 1 595 ? -9.859 -20.728 18.492 1.00 92.62 595 ASP A O 1
ATOM 5022 N N . LEU A 1 596 ? -9.960 -18.608 17.749 1.00 95.69 596 LEU A N 1
ATOM 5023 C CA . LEU A 1 596 ? -10.229 -17.963 19.034 1.00 95.69 596 LEU A CA 1
ATOM 5024 C C . LEU A 1 596 ? -11.731 -17.657 19.116 1.00 95.69 596 LEU A C 1
ATOM 5026 O O . LEU A 1 596 ? -12.197 -16.815 18.345 1.00 95.69 596 LEU A O 1
ATOM 5030 N N . PRO A 1 597 ? -12.499 -18.300 20.012 1.00 96.62 597 PRO A N 1
ATOM 5031 C CA . PRO A 1 597 ? -13.919 -18.004 20.187 1.00 96.62 597 PRO A CA 1
ATOM 5032 C C . PRO A 1 597 ? -14.146 -16.567 20.668 1.00 96.62 597 PRO A C 1
ATOM 5034 O O . PRO A 1 597 ? -13.425 -16.088 21.539 1.00 96.62 597 PRO A O 1
ATOM 5037 N N . ILE A 1 598 ? -15.169 -15.903 20.128 1.00 96.50 598 ILE A N 1
ATOM 5038 C CA . ILE A 1 598 ? -15.603 -14.556 20.516 1.00 96.50 598 ILE A CA 1
ATOM 5039 C C . ILE A 1 598 ? -17.065 -14.648 20.955 1.00 96.50 598 ILE A C 1
ATOM 5041 O O . ILE A 1 598 ? -17.973 -14.632 20.122 1.00 96.50 598 ILE A O 1
ATOM 5045 N N . ASN A 1 599 ? -17.298 -14.805 22.260 1.00 93.00 599 ASN A N 1
ATOM 5046 C CA . ASN A 1 599 ? -18.627 -15.130 22.784 1.00 93.00 599 ASN A CA 1
ATOM 5047 C C . ASN A 1 599 ? -19.429 -13.900 23.216 1.00 93.00 599 ASN A C 1
ATOM 5049 O O . ASN A 1 599 ? -20.658 -13.954 23.224 1.00 93.00 599 ASN A O 1
ATOM 5053 N N . ASN A 1 600 ? -18.749 -12.819 23.590 1.00 93.88 600 ASN A N 1
ATOM 5054 C CA . ASN A 1 600 ? -19.349 -11.625 24.182 1.00 93.88 600 ASN A CA 1
ATOM 5055 C C . ASN A 1 600 ? -18.581 -10.344 23.782 1.00 93.88 600 ASN A C 1
ATOM 5057 O O . ASN A 1 600 ? -17.570 -10.390 23.073 1.00 93.88 600 ASN A O 1
ATOM 5061 N N . GLY A 1 601 ? -19.069 -9.188 24.237 1.00 95.06 601 GLY A N 1
ATOM 5062 C CA . GLY A 1 601 ? -18.438 -7.884 24.003 1.00 95.06 601 GLY A CA 1
ATOM 5063 C C . GLY A 1 601 ? -17.027 -7.741 24.581 1.00 95.06 601 GLY A C 1
ATOM 5064 O O . GLY A 1 601 ? -16.185 -7.081 23.975 1.00 95.06 601 GLY A O 1
ATOM 5065 N N . GLU A 1 602 ? -16.729 -8.387 25.708 1.00 96.81 602 GLU A N 1
ATOM 5066 C CA . GLU A 1 602 ? -15.396 -8.358 26.318 1.00 96.81 602 GLU A CA 1
ATOM 5067 C C . GLU A 1 602 ? -14.369 -9.120 25.474 1.00 96.81 602 GLU A C 1
ATOM 5069 O O . GLU A 1 602 ? -13.295 -8.588 25.195 1.00 96.81 602 GLU A O 1
ATOM 5074 N N . ASP A 1 603 ? -14.724 -10.314 24.992 1.00 97.31 603 ASP A N 1
ATOM 5075 C CA . ASP A 1 603 ? -13.891 -11.125 24.099 1.00 97.31 603 ASP A CA 1
ATOM 5076 C C . ASP A 1 603 ? -13.565 -10.359 22.812 1.00 97.31 603 ASP A C 1
ATOM 5078 O O . ASP A 1 603 ? -12.409 -10.317 22.382 1.00 97.31 603 ASP A O 1
ATOM 5082 N N . LEU A 1 604 ? -14.572 -9.705 22.214 1.00 97.25 604 LEU A N 1
ATOM 5083 C CA . LEU A 1 604 ? -14.380 -8.899 21.009 1.00 97.25 604 LEU A CA 1
ATOM 5084 C C . LEU A 1 604 ? -13.425 -7.734 21.280 1.00 97.25 604 LEU A C 1
ATOM 5086 O O . LEU A 1 604 ? -12.503 -7.502 20.500 1.00 97.25 604 LEU A O 1
ATOM 5090 N N . TRP A 1 605 ? -13.614 -7.010 22.384 1.00 97.19 605 TRP A N 1
ATOM 5091 C CA . TRP A 1 605 ? -12.745 -5.891 22.737 1.00 97.19 605 TRP A CA 1
ATOM 5092 C C . TRP A 1 605 ? -11.299 -6.332 23.002 1.00 97.19 605 TRP A C 1
ATOM 5094 O O . TRP A 1 605 ? -10.360 -5.726 22.479 1.00 97.19 605 TRP A O 1
ATOM 5104 N N . ASN A 1 606 ? -11.116 -7.430 23.738 1.00 96.62 606 ASN A N 1
ATOM 5105 C CA . ASN A 1 606 ? -9.805 -8.016 24.006 1.00 96.62 606 ASN A CA 1
ATOM 5106 C C . ASN A 1 606 ? -9.110 -8.461 22.715 1.00 96.62 606 ASN A C 1
ATOM 5108 O O . ASN A 1 606 ? -7.922 -8.188 22.538 1.00 96.62 606 ASN A O 1
ATOM 5112 N N . TYR A 1 607 ? -9.845 -9.084 21.788 1.00 97.12 607 TYR A N 1
ATOM 5113 C CA . TYR A 1 607 ? -9.324 -9.417 20.465 1.00 97.12 607 TYR A CA 1
ATOM 5114 C C . TYR A 1 607 ? -8.885 -8.165 19.700 1.00 97.12 607 TYR A C 1
ATOM 5116 O O . TYR A 1 607 ? -7.775 -8.141 19.174 1.00 97.12 607 TYR A O 1
ATOM 5124 N N . LEU A 1 608 ? -9.709 -7.112 19.658 1.00 96.75 608 LEU A N 1
ATOM 5125 C CA . LEU A 1 608 ? -9.384 -5.891 18.915 1.00 96.75 608 LEU A CA 1
ATOM 5126 C C . LEU A 1 608 ? -8.081 -5.249 19.406 1.00 96.75 608 LEU A C 1
ATOM 5128 O O . LEU A 1 608 ? -7.246 -4.887 18.573 1.00 96.75 608 LEU A O 1
ATOM 5132 N N . LEU A 1 609 ? -7.876 -5.178 20.725 1.00 95.75 609 LEU A N 1
ATOM 5133 C CA . LEU A 1 609 ? -6.636 -4.687 21.339 1.00 95.75 609 LEU A CA 1
ATOM 5134 C C . LEU A 1 609 ? -5.421 -5.589 21.046 1.00 95.75 609 LEU A C 1
ATOM 5136 O O . LEU A 1 609 ? -4.280 -5.126 21.012 1.00 95.75 609 LEU A O 1
ATOM 5140 N N . ASN A 1 610 ? -5.640 -6.886 20.832 1.00 95.12 610 ASN A N 1
ATOM 5141 C CA . ASN A 1 610 ? -4.576 -7.888 20.817 1.00 95.12 610 ASN A CA 1
ATOM 5142 C C . ASN A 1 610 ? -4.556 -8.772 19.567 1.00 95.12 610 ASN A C 1
ATOM 5144 O O . ASN A 1 610 ? -4.083 -9.902 19.615 1.00 95.12 610 ASN A O 1
ATOM 5148 N N . GLN A 1 611 ? -4.976 -8.237 18.419 1.00 94.94 611 GLN A N 1
ATOM 5149 C CA . GLN A 1 611 ? -5.042 -8.980 17.153 1.00 94.94 611 GLN A CA 1
ATOM 5150 C C . GLN A 1 611 ? -3.736 -9.722 16.821 1.00 94.94 611 GLN A C 1
ATOM 5152 O O . GLN A 1 611 ? -3.771 -10.897 16.477 1.00 94.94 611 GLN A O 1
ATOM 5157 N N . VAL A 1 612 ? -2.575 -9.076 16.995 1.00 94.44 612 VAL A N 1
ATOM 5158 C CA . VAL A 1 612 ? -1.257 -9.681 16.706 1.00 94.44 612 VAL A CA 1
ATOM 5159 C C . VAL A 1 612 ? -0.952 -10.888 17.607 1.00 94.44 612 VAL A C 1
ATOM 5161 O O . VAL A 1 612 ? -0.255 -11.801 17.182 1.00 94.44 612 VAL A O 1
ATOM 5164 N N . GLU A 1 613 ? -1.528 -10.973 18.811 1.00 94.56 613 GLU A N 1
ATOM 5165 C CA . GLU A 1 613 ? -1.359 -12.134 19.703 1.00 94.56 613 GLU A CA 1
ATOM 5166 C C . GLU A 1 613 ? -2.068 -13.390 19.183 1.00 94.56 613 GLU A C 1
ATOM 5168 O O . GLU A 1 613 ? -1.880 -14.484 19.719 1.00 94.56 613 GLU A O 1
ATOM 5173 N N . CYS A 1 614 ? -2.890 -13.262 18.138 1.00 94.81 614 CYS A N 1
ATOM 5174 C CA . CYS A 1 614 ? -3.432 -14.401 17.409 1.00 94.81 614 CYS A CA 1
ATOM 5175 C C . CYS A 1 614 ? -2.366 -15.078 16.528 1.00 94.81 614 CYS A C 1
ATOM 5177 O O . CYS A 1 614 ? -2.571 -16.209 16.099 1.00 94.81 614 CYS A O 1
ATOM 5179 N N . LEU A 1 615 ? -1.199 -14.465 16.312 1.00 95.25 615 LEU A N 1
ATOM 5180 C CA . LEU A 1 615 ? -0.017 -15.135 15.773 1.00 95.25 615 LEU A CA 1
ATOM 5181 C C . LEU A 1 615 ? 0.738 -15.835 16.916 1.00 95.25 615 LEU A C 1
ATOM 5183 O O . LEU A 1 615 ? 1.616 -15.262 17.553 1.00 95.25 615 LEU A O 1
ATOM 5187 N N . LYS A 1 616 ? 0.356 -17.080 17.206 1.00 94.12 616 LYS A N 1
ATOM 5188 C CA . LYS A 1 616 ? 0.815 -17.843 18.379 1.00 94.12 616 LYS A CA 1
ATOM 5189 C C . LYS A 1 616 ? 2.256 -18.328 18.267 1.00 94.12 616 LYS A C 1
ATOM 5191 O O . LYS A 1 616 ? 2.935 -18.462 19.281 1.00 94.12 616 LYS A O 1
ATOM 5196 N N . SER A 1 617 ? 2.728 -18.592 17.054 1.00 92.00 617 SER A N 1
ATOM 5197 C CA . SER A 1 617 ? 4.130 -18.917 16.804 1.00 92.00 617 SER A CA 1
ATOM 5198 C C . SER A 1 617 ? 4.565 -18.487 15.410 1.00 92.00 617 SER A C 1
ATOM 5200 O O . SER A 1 617 ? 3.759 -18.373 14.482 1.00 92.00 617 SER A O 1
ATOM 5202 N N . THR A 1 618 ? 5.862 -18.231 15.266 1.00 88.44 618 THR A N 1
ATOM 5203 C CA . THR A 1 618 ? 6.460 -17.688 14.050 1.00 88.44 618 THR A CA 1
ATOM 5204 C C . THR A 1 618 ? 7.708 -18.451 13.636 1.00 88.44 618 THR A C 1
ATOM 5206 O O . THR A 1 618 ? 8.371 -19.085 14.455 1.00 88.44 618 THR A O 1
ATOM 5209 N N . GLU A 1 619 ? 8.037 -18.399 12.346 1.00 85.94 619 GLU A N 1
ATOM 5210 C CA . GLU A 1 619 ? 9.342 -18.859 11.887 1.00 85.94 619 GLU A CA 1
ATOM 5211 C C . GLU A 1 619 ? 10.474 -17.988 12.454 1.00 85.94 619 GLU A C 1
ATOM 5213 O O . GLU A 1 619 ? 10.320 -16.776 12.666 1.00 85.94 619 GLU A O 1
ATOM 5218 N N . ASN A 1 620 ? 11.644 -18.606 12.625 1.00 82.31 620 ASN A N 1
ATOM 5219 C CA . ASN A 1 620 ? 12.855 -17.888 12.996 1.00 82.31 620 ASN A CA 1
ATOM 5220 C C . ASN A 1 620 ? 13.225 -16.857 11.917 1.00 82.31 620 ASN A C 1
ATOM 5222 O O . ASN A 1 620 ? 13.137 -17.156 10.721 1.00 82.31 620 ASN A O 1
ATOM 5226 N N . PRO A 1 621 ? 13.663 -15.648 12.312 1.00 79.12 621 PRO A N 1
ATOM 5227 C CA . PRO A 1 621 ? 14.098 -14.640 11.360 1.00 79.12 621 PRO A CA 1
ATOM 5228 C C . PRO A 1 621 ? 15.313 -15.131 10.571 1.00 79.12 621 PRO A C 1
ATOM 5230 O O . PRO A 1 621 ? 16.262 -15.671 11.137 1.00 79.12 621 PRO A O 1
ATOM 5233 N N . VAL A 1 622 ? 15.303 -14.879 9.266 1.00 81.94 622 VAL A N 1
ATOM 5234 C CA . VAL A 1 622 ? 16.465 -15.059 8.392 1.00 81.94 622 VAL A CA 1
ATOM 5235 C C . VAL A 1 622 ? 16.934 -13.681 7.945 1.00 81.94 622 VAL A C 1
ATOM 5237 O O . VAL A 1 622 ? 16.113 -12.814 7.651 1.00 81.94 622 VAL A O 1
ATOM 5240 N N . PHE A 1 623 ? 18.247 -13.469 7.912 1.00 83.00 623 PHE A N 1
ATOM 5241 C CA . PHE A 1 623 ? 18.849 -12.223 7.443 1.00 83.00 623 PHE A CA 1
ATOM 5242 C C . PHE A 1 623 ? 19.583 -12.451 6.125 1.00 83.00 623 PHE A C 1
ATOM 5244 O O . PHE A 1 623 ? 20.292 -13.444 5.972 1.00 83.00 623 PHE A O 1
ATOM 5251 N N . GLN A 1 624 ? 19.453 -11.502 5.201 1.00 83.62 624 GLN A N 1
ATOM 5252 C CA . GLN A 1 624 ? 20.249 -11.438 3.979 1.00 83.62 624 GLN A CA 1
ATOM 5253 C C . GLN A 1 624 ? 21.238 -10.290 4.076 1.00 83.62 624 GLN A C 1
ATOM 5255 O O . GLN A 1 624 ? 20.874 -9.205 4.523 1.00 83.62 624 GLN A O 1
ATOM 5260 N N . ILE A 1 625 ? 22.469 -10.521 3.619 1.00 87.38 625 ILE A N 1
ATOM 5261 C CA . ILE A 1 625 ? 23.494 -9.487 3.469 1.00 87.38 625 ILE A CA 1
ATOM 5262 C C . ILE A 1 625 ? 23.572 -9.106 1.991 1.00 87.38 625 ILE A C 1
ATOM 5264 O O . ILE A 1 625 ? 23.741 -9.969 1.131 1.00 87.38 625 ILE A O 1
ATOM 5268 N N . LEU A 1 626 ? 23.447 -7.815 1.707 1.00 87.31 626 LEU A N 1
ATOM 5269 C CA . LEU A 1 626 ? 23.591 -7.239 0.374 1.00 87.31 626 LEU A CA 1
ATOM 5270 C C . LEU A 1 626 ? 25.045 -6.849 0.095 1.00 87.31 626 LEU A C 1
ATOM 5272 O O . LEU A 1 626 ? 25.804 -6.527 1.012 1.00 87.31 626 LEU A O 1
ATOM 5276 N N . GLU A 1 627 ? 25.400 -6.765 -1.189 1.00 86.06 627 GLU A N 1
ATOM 5277 C CA . GLU A 1 627 ? 26.689 -6.220 -1.653 1.00 86.06 627 GLU A CA 1
ATOM 5278 C C . GLU A 1 627 ? 26.932 -4.776 -1.186 1.00 86.06 627 GLU A C 1
ATOM 5280 O O . GLU A 1 627 ? 28.067 -4.316 -1.083 1.00 86.06 627 GLU A O 1
ATOM 5285 N N . ASP A 1 628 ? 25.857 -4.064 -0.848 1.00 89.69 628 ASP A N 1
ATOM 5286 C CA . ASP A 1 628 ? 25.875 -2.731 -0.253 1.00 89.69 628 ASP A CA 1
ATOM 5287 C C . ASP A 1 628 ? 26.369 -2.699 1.201 1.00 89.69 628 ASP A C 1
ATOM 5289 O O . ASP A 1 628 ? 26.391 -1.633 1.815 1.00 89.69 628 ASP A O 1
ATOM 5293 N N . GLY A 1 629 ? 26.738 -3.846 1.780 1.00 91.62 629 GLY A N 1
ATOM 5294 C CA . GLY A 1 629 ? 27.139 -3.949 3.181 1.00 91.62 629 GLY A CA 1
ATOM 5295 C C . GLY A 1 629 ? 25.974 -3.703 4.139 1.00 91.62 629 GLY A C 1
ATOM 5296 O O . GLY A 1 629 ? 26.191 -3.207 5.242 1.00 91.62 629 GLY A O 1
ATOM 5297 N N . ILE A 1 630 ? 24.746 -4.010 3.712 1.00 94.06 630 ILE A N 1
ATOM 5298 C CA . ILE A 1 630 ? 23.520 -3.890 4.507 1.00 94.06 630 ILE A CA 1
ATOM 5299 C C . ILE A 1 630 ? 22.938 -5.286 4.710 1.00 94.06 630 ILE A C 1
ATOM 5301 O O . ILE A 1 630 ? 22.707 -6.012 3.747 1.00 94.06 630 ILE A O 1
ATOM 5305 N N . ALA A 1 631 ? 22.685 -5.645 5.960 1.00 92.25 631 ALA A N 1
ATOM 5306 C CA . ALA A 1 631 ? 21.960 -6.827 6.368 1.00 92.25 631 ALA A CA 1
ATOM 5307 C C . ALA A 1 631 ? 20.546 -6.450 6.805 1.00 92.25 631 ALA A C 1
ATOM 5309 O O . ALA A 1 631 ? 20.360 -5.524 7.597 1.00 92.25 631 ALA A O 1
ATOM 5310 N N . PHE A 1 632 ? 19.554 -7.180 6.314 1.00 87.69 632 PHE A N 1
ATOM 5311 C CA . PHE A 1 632 ? 18.149 -6.957 6.642 1.00 87.69 632 PHE A CA 1
ATOM 5312 C C . PHE A 1 632 ? 17.423 -8.288 6.821 1.00 87.69 632 PHE A C 1
ATOM 5314 O O . PHE A 1 632 ? 17.857 -9.324 6.311 1.00 87.69 632 PHE A O 1
ATOM 5321 N N . ARG A 1 633 ? 16.327 -8.259 7.580 1.00 82.50 633 ARG A N 1
ATOM 5322 C CA . ARG A 1 633 ? 15.462 -9.422 7.786 1.00 82.50 633 ARG A CA 1
ATOM 5323 C C . ARG A 1 633 ? 14.685 -9.716 6.501 1.00 82.50 633 ARG A C 1
ATOM 5325 O O . ARG A 1 633 ? 14.033 -8.824 5.968 1.00 82.50 633 ARG A O 1
ATOM 5332 N N . ILE A 1 634 ? 14.723 -10.961 6.041 1.00 74.69 634 ILE A N 1
ATOM 5333 C CA . ILE A 1 634 ? 13.903 -11.443 4.928 1.00 74.69 634 ILE A CA 1
ATOM 5334 C C . ILE A 1 634 ? 12.547 -11.882 5.482 1.00 74.69 634 ILE A C 1
ATOM 5336 O O . ILE A 1 634 ? 12.483 -12.577 6.501 1.00 74.69 634 ILE A O 1
ATOM 5340 N N . VAL A 1 635 ? 11.473 -11.509 4.791 1.00 69.88 635 VAL A N 1
ATOM 5341 C CA . VAL A 1 635 ? 10.139 -12.080 4.999 1.00 69.88 635 VAL A CA 1
ATOM 5342 C C . VAL A 1 635 ? 9.960 -13.185 3.967 1.00 69.88 635 VAL A C 1
ATOM 5344 O O . VAL A 1 635 ? 9.976 -12.913 2.767 1.00 69.88 635 VAL A O 1
ATOM 5347 N N . LYS A 1 636 ? 9.849 -14.439 4.413 1.00 70.69 636 LYS A N 1
ATOM 5348 C CA . LYS A 1 636 ? 9.594 -15.550 3.495 1.00 70.69 636 LYS A CA 1
ATOM 5349 C C . LYS A 1 636 ? 8.118 -15.571 3.091 1.00 70.69 636 LYS A C 1
ATOM 5351 O O . LYS A 1 636 ? 7.267 -15.211 3.910 1.00 70.69 636 LYS A O 1
ATOM 5356 N N . PRO A 1 637 ? 7.792 -16.038 1.873 1.00 71.56 637 PRO A N 1
ATOM 5357 C CA . PRO A 1 637 ? 6.427 -16.420 1.546 1.00 71.56 637 PRO A CA 1
ATOM 5358 C C . PRO A 1 637 ? 5.926 -17.431 2.581 1.00 71.56 637 PRO A C 1
ATOM 5360 O O . PRO A 1 637 ? 6.618 -18.402 2.890 1.00 71.56 637 PRO A O 1
ATOM 5363 N N . PHE A 1 638 ? 4.739 -17.208 3.135 1.00 78.62 638 PHE A N 1
ATOM 5364 C CA . PHE A 1 638 ? 4.111 -18.195 4.007 1.00 78.62 638 PHE A CA 1
ATOM 5365 C C . PHE A 1 638 ? 3.417 -19.261 3.162 1.00 78.62 638 PHE A C 1
ATOM 5367 O O . PHE A 1 638 ? 2.890 -18.998 2.081 1.00 78.62 638 PHE A O 1
ATOM 5374 N N . SER A 1 639 ? 3.382 -20.476 3.691 1.00 82.00 639 SER A N 1
ATOM 5375 C CA . SER A 1 639 ? 2.604 -21.578 3.143 1.00 82.00 639 SER A CA 1
ATOM 5376 C C . SER A 1 639 ? 1.538 -21.986 4.158 1.00 82.00 639 SER A C 1
ATOM 5378 O O . SER A 1 639 ? 1.760 -21.922 5.370 1.00 82.00 639 SER A O 1
ATOM 5380 N N . PHE A 1 640 ? 0.364 -22.394 3.680 1.00 87.44 640 PHE A N 1
ATOM 5381 C CA . PHE A 1 640 ? -0.646 -23.005 4.538 1.00 87.44 640 PHE A CA 1
ATOM 5382 C C . PHE A 1 640 ? -0.397 -24.506 4.606 1.00 87.44 640 PHE A C 1
ATOM 5384 O O . PHE A 1 640 ? -0.213 -25.161 3.577 1.00 87.44 640 PHE A O 1
ATOM 5391 N N . CYS A 1 641 ? -0.406 -25.068 5.812 1.00 86.94 641 CYS A N 1
ATOM 5392 C CA . CYS A 1 641 ? -0.329 -26.508 5.975 1.00 86.94 641 CYS A CA 1
ATOM 5393 C C . CYS A 1 641 ? -1.524 -27.140 5.261 1.00 86.94 641 CYS A C 1
ATOM 5395 O O . CYS A 1 641 ? -2.674 -26.807 5.555 1.00 86.94 641 CYS A O 1
ATOM 5397 N N . ARG A 1 642 ? -1.259 -28.055 4.321 1.00 72.88 642 ARG A N 1
ATOM 5398 C CA . ARG A 1 642 ? -2.326 -28.861 3.726 1.00 72.88 642 ARG A CA 1
ATOM 5399 C C . ARG A 1 642 ? -2.984 -29.637 4.857 1.00 72.88 642 ARG A C 1
ATOM 5401 O O . ARG A 1 642 ? -2.317 -30.420 5.534 1.00 72.88 642 ARG A O 1
ATOM 5408 N N . ILE A 1 643 ? -4.271 -29.384 5.071 1.00 55.34 643 ILE A N 1
ATOM 5409 C CA . ILE A 1 643 ? -5.095 -30.219 5.934 1.00 55.34 643 ILE A CA 1
ATOM 5410 C C . ILE A 1 643 ? -5.162 -31.565 5.215 1.00 55.34 643 ILE A C 1
ATOM 5412 O O . ILE A 1 643 ? -5.865 -31.703 4.213 1.00 55.34 643 ILE A O 1
ATOM 5416 N N . HIS A 1 644 ? -4.355 -32.529 5.652 1.00 40.75 644 HIS A N 1
ATOM 5417 C CA . HIS A 1 644 ? -4.617 -33.913 5.299 1.00 40.75 644 HIS A CA 1
ATOM 5418 C C . HIS A 1 644 ? -5.962 -34.245 5.937 1.00 40.75 644 HIS A C 1
ATOM 5420 O O . HIS A 1 644 ? -6.113 -34.134 7.150 1.00 40.75 644 HIS A O 1
ATOM 5426 N N . ARG A 1 645 ? -6.952 -34.601 5.113 1.00 38.28 645 ARG A N 1
ATOM 5427 C CA . ARG A 1 645 ? -8.251 -35.102 5.594 1.00 38.28 645 ARG A CA 1
ATOM 5428 C C . ARG A 1 645 ? -8.114 -36.397 6.409 1.00 38.28 645 ARG A C 1
ATOM 5430 O O . ARG A 1 645 ? -9.078 -36.812 7.032 1.00 38.28 645 ARG A O 1
ATOM 5437 N N . ASP A 1 646 ? -6.920 -36.980 6.446 1.00 34.38 646 ASP A N 1
ATOM 5438 C CA . ASP A 1 646 ? -6.623 -38.242 7.118 1.00 34.38 646 ASP A CA 1
ATOM 5439 C C . ASP A 1 646 ? -6.556 -38.123 8.658 1.00 34.38 646 ASP A C 1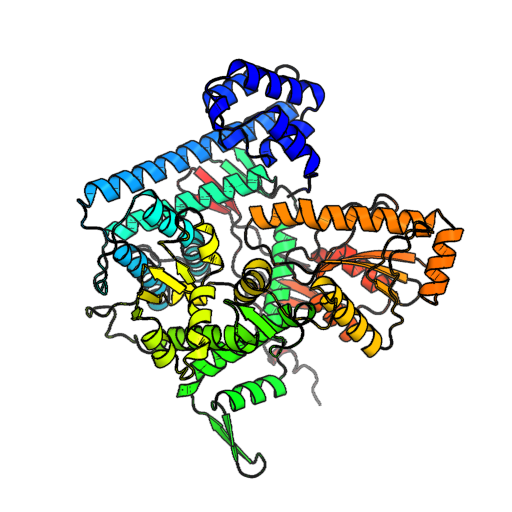
ATOM 5441 O O . ASP A 1 646 ? -6.549 -39.145 9.333 1.00 34.38 646 ASP A O 1
ATOM 5445 N N . ASP A 1 647 ? -6.569 -36.908 9.228 1.00 34.19 647 ASP A N 1
ATOM 5446 C CA . ASP A 1 647 ? -6.549 -36.700 10.690 1.00 34.19 647 ASP A CA 1
ATOM 5447 C C . ASP A 1 647 ? -7.950 -36.432 11.302 1.00 34.19 647 ASP A C 1
ATOM 5449 O O . ASP A 1 647 ? -8.067 -36.265 12.517 1.00 34.19 647 ASP A O 1
ATOM 5453 N N . GLU A 1 648 ? -9.027 -36.418 10.497 1.00 32.97 648 GLU A N 1
ATOM 5454 C CA . GLU A 1 648 ? -10.424 -36.324 10.983 1.00 32.97 648 GLU A CA 1
ATOM 5455 C C . GLU A 1 648 ? -11.186 -37.668 10.954 1.00 32.97 648 GLU A C 1
ATOM 5457 O O . GLU A 1 648 ? -12.270 -37.772 11.530 1.00 32.97 648 GLU A O 1
ATOM 5462 N N . GLU A 1 649 ? -10.606 -38.745 10.408 1.00 30.12 649 GLU A N 1
ATOM 5463 C CA . GLU A 1 649 ? -11.152 -40.113 10.510 1.00 30.12 649 GLU A CA 1
ATOM 5464 C C . GLU A 1 649 ? -10.709 -40.804 11.816 1.00 30.12 649 GLU A C 1
ATOM 5466 O O . GLU A 1 649 ? -10.120 -41.881 11.835 1.00 30.12 649 GLU A O 1
ATOM 5471 N N . GLY A 1 650 ? -10.985 -40.145 12.944 1.00 27.97 650 GLY A N 1
ATOM 5472 C CA . GLY A 1 650 ? -10.763 -40.660 14.301 1.00 27.97 650 GLY A CA 1
ATOM 5473 C C . GLY A 1 650 ? -12.044 -40.990 15.073 1.00 27.97 650 GLY A C 1
ATOM 5474 O O . GLY A 1 650 ? -11.968 -41.322 16.253 1.00 27.97 650 GLY A O 1
ATOM 5475 N N . PHE A 1 651 ? -13.216 -40.906 14.437 1.00 29.83 651 PHE A N 1
ATOM 5476 C CA . PHE A 1 651 ? -14.482 -41.362 15.013 1.00 29.83 651 PHE A CA 1
ATOM 5477 C C . PHE A 1 651 ? -15.041 -42.515 14.181 1.00 29.83 651 PHE A C 1
ATOM 5479 O O . PHE A 1 651 ? -15.696 -42.321 13.159 1.00 29.83 651 PHE A O 1
ATOM 5486 N N . SER A 1 652 ? -14.730 -43.731 14.628 1.00 27.73 652 SER A N 1
ATOM 5487 C CA . SER A 1 652 ? -15.372 -44.960 14.172 1.00 27.73 652 SER A CA 1
ATOM 5488 C C . SER A 1 652 ? -16.854 -44.975 14.559 1.00 27.73 652 SER A C 1
ATOM 5490 O O . SER A 1 652 ? -17.200 -44.523 15.653 1.00 27.73 652 SER A O 1
ATOM 5492 N N . TYR A 1 653 ? -17.668 -45.530 13.657 1.00 33.44 653 TYR A N 1
ATOM 5493 C CA . TYR A 1 653 ? -19.072 -45.928 13.830 1.00 33.44 653 TYR A CA 1
AT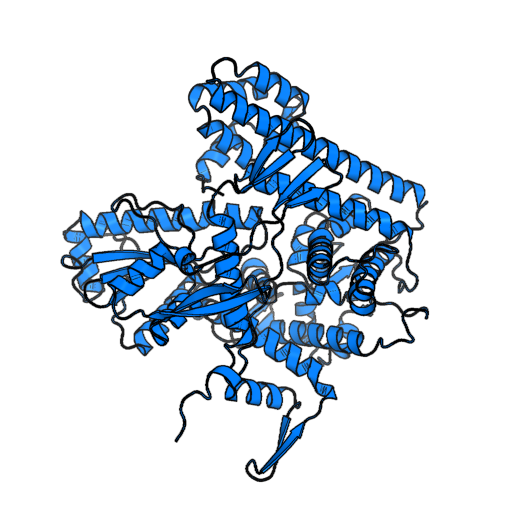OM 5494 C C . TYR A 1 653 ? -19.424 -46.518 15.199 1.00 33.44 653 TYR A C 1
ATOM 5496 O O . TYR A 1 653 ? -18.599 -47.289 15.744 1.00 33.44 653 TYR A O 1
#

Radius of gyration: 27.1 Å; Cα contacts (8 Å, |Δi|>4): 908; chains: 1; bounding box: 64×76×66 Å

Mean predicted aligned error: 7.26 Å

pLDDT: mean 87.93, std 10.81, range [27.73, 97.44]

Foldseek 3Di:
DFFDAPVLLVVLDVCQDDLVCCVVPLVSNLVSLLVLCVVPNVVSVLSCLLNVSLVSHDLVSLVSSLVSPPPHDPVSSVQSVQLSVLSVLLVVLLVVLVVVLVVLCVVCVLVDALLLLLLLLLVQVLCCVPVVGRADPDRDPDNQSSVVVNLLLLQLVLLSLLSCLVVVGHHPPDQQLDHDNSSRSVSVSSSSSSVSVQLSLCSSLQQWGWDDPPFFIEIDGSDPCVLLLVVLLVVVLVVCLVPVQDPVNLVVLCVVQVQWDADDVRPDIDGDCLSVLLSVLSSLLVSLCVLVCLLQPDQQFWWDDPNDIDTNVLLSLLLSLLLSLLVNVSVPCPDPRVPPSDGLKDKDFLCRSCVSSPHPDPVSSVSLVLLEDECVPCSVPSVCLLLHQWYHYPRMIMHRNSSSVSHRSNQNSCCCDPPPIGTDDPPPDHSLVSNLVSLVVLCVVVVWQKFWDDQDPVVRAHTFSMWTDWPQEIEGEDEDEDHDDDGSSSVNCCCHPPVVVRLVSQLVNVCCCAPPPVNVVVVCVRSVHDDHRGHYQYAYEYSDSRCAQPFSAARPPPRGHHFYGYPVQLSCCVVVQWHWAWDADPVQQAIEIDIDGRDTPVSSSVCRRGVSVSDVDDDDWDWDQDPSSYIYTDDTDHHHPPPPPVVVPPDDD